Protein AF-0000000077178682 (afdb_homodimer)

Solvent-accessible surface area (backbone atoms only — not comparable to full-atom values): 41029 Å² total; per-residue (Å²): 133,82,56,51,45,58,58,54,96,78,65,74,58,40,58,69,86,60,68,82,90,60,44,39,39,43,66,71,58,52,34,31,37,38,79,68,54,38,70,14,76,50,51,78,55,74,52,92,68,57,42,52,17,41,17,24,34,40,46,76,88,52,52,61,35,45,64,59,29,37,69,21,40,75,50,43,30,14,36,19,37,44,27,70,23,47,30,46,43,50,38,47,25,51,50,50,34,48,45,38,72,61,32,65,57,44,34,30,18,32,26,32,24,40,38,31,41,69,60,20,84,77,40,63,66,73,87,72,78,64,72,70,73,65,42,68,43,53,60,82,42,52,60,59,56,48,54,60,45,59,65,65,52,49,68,66,53,53,51,48,56,71,75,44,72,55,54,57,22,52,31,48,43,53,6,51,27,52,40,87,37,65,23,34,34,48,45,56,43,62,49,28,49,29,52,67,40,43,68,33,48,32,60,39,58,73,66,58,81,67,92,66,54,54,30,41,28,41,52,47,24,19,30,32,75,89,53,76,86,50,73,42,56,68,50,41,51,52,32,36,76,70,69,42,31,45,61,42,46,56,74,61,43,44,55,32,43,49,40,73,37,63,66,61,60,72,67,53,88,63,60,84,78,49,50,42,74,68,47,65,56,79,58,84,44,78,56,28,50,76,39,35,33,25,54,64,55,50,73,67,43,61,62,87,32,48,36,50,45,64,39,67,21,50,29,48,43,48,35,48,68,67,58,40,45,43,31,31,40,30,51,55,35,29,36,30,78,39,73,73,67,75,64,87,74,55,68,67,54,53,52,30,29,53,57,29,48,58,53,44,57,41,47,52,52,29,53,46,50,57,35,56,72,30,65,74,51,52,52,50,54,55,50,58,59,50,70,77,102,132,81,55,51,46,58,57,54,97,78,65,74,58,40,58,68,86,61,69,83,90,59,46,40,40,45,66,69,55,52,33,32,37,39,77,69,55,39,71,13,76,50,54,76,55,74,51,92,69,57,44,52,16,40,16,24,35,40,45,75,88,53,52,60,34,45,62,59,28,37,70,20,39,77,50,43,30,15,36,18,36,44,28,70,24,47,32,45,42,51,37,47,24,51,49,51,34,49,44,37,73,61,34,64,57,43,33,30,19,33,25,32,26,41,38,32,40,70,60,20,84,78,39,62,66,72,86,74,77,65,70,70,74,63,44,70,42,55,59,81,40,52,58,61,55,48,56,60,45,58,65,64,51,50,69,68,54,53,50,48,55,74,75,44,72,54,55,58,22,52,31,49,43,54,6,52,28,54,40,86,37,64,24,34,34,49,46,55,42,62,50,28,50,29,52,68,38,44,68,33,49,32,59,38,57,75,66,58,80,65,93,66,55,53,32,41,28,40,53,46,26,18,30,31,76,88,53,74,85,50,73,43,54,68,49,40,52,52,32,37,76,70,69,42,30,46,61,42,46,58,73,61,42,43,54,32,43,50,42,73,39,64,68,61,59,71,66,53,86,63,62,82,80,50,51,43,75,69,46,67,55,81,58,84,44,77,55,27,50,75,40,35,32,26,53,64,56,51,73,69,43,58,61,86,31,50,37,47,45,64,38,66,20,50,29,47,44,49,36,48,69,67,56,41,44,42,32,32,40,31,51,55,35,30,35,28,79,39,71,73,65,75,65,87,74,55,67,67,53,52,53,30,30,52,56,28,48,58,52,45,58,41,47,52,53,28,52,48,50,56,35,56,74,30,65,74,52,53,53,51,53,55,50,58,57,52,70,77,100

Nearest PDB structures (foldseek):
  7zvj-assembly1_B  TM=8.738E-01  e=2.075E-21  Homo sapiens
  7zvj-assembly1_A  TM=7.790E-01  e=1.345E-21  Homo sapiens
  7ui7-assembly1_B  TM=8.012E-01  e=8.109E-21  Homo sapiens
  1h7l-assembly1_A  TM=4.763E-01  e=9.354E-05  Bacillus subtilis
  5u4n-assembly1_A-2  TM=5.148E-01  e=1.567E+00  Neisseria gonorrhoeae

Organism: Drosophila simulans (NCBI:txid7240)

Secondary structure (DSSP, 8-state):
---EE---TTPPPTTTT--TTS-EE-TTSSEEEEEEEE--TTSSS--TT--EEEEEEE-GGGGGGHHHHHHH--S-EEEEEE-SSHHHHHHHHHHHHHHHHH-HHHHHHEEEEEEEETTGGGSPP-S---GGGGS-EETT-HHHHHHHHHTT--HHHHHHHHHS---HHHHHHHHHHH--SSEEEE--TTEEEPTTHHHHHHHHHHH---SS-EEEE--EEEE-TTSPPPSSHHHHHHHHHTTSEEETTTTT-GGGTGGG-HHHHHH----TTS-EEEEE--S--TT----EEEETTSPPPPTT--SSSSSHHHHHHHHHHTT-EEEEEES--EEEES-----PPPHHHHHHHHHHHHHHHHHHHHHHHHHHTSHHHHHHHHHHHHHT-/---EE---TTPPPTTTT--TTS-EE-TTSSEEEEEEEE--TTSSS--TT--EEEEEEE-GGGGGGHHHHHHH--S-EEEEEE-SSHHHHHHHHHHHHHHHHH-HHHHHHEEEEEEEETTGGGSPP-S---GGGGS-EETT-HHHHHHHHHTT--HHHHHHHHHS---HHHHHHHHHHH--SSEEEE--TT-EEPTTHHHHHHHHHHH---SS-EEEE--EEEE-TTSPPPSSHHHHHHHHHTTSEEETTTTT-GGGTGGG-HHHHHH----TTS-EEEEE--S--TT----EEEETTSPPPPTT--SSSSSHHHHHHHHHHTT-EEEEEES--EEEES-----PPPHHHHHHHHHHHHHHHHHHHHHHHHHHTSHHHHHHHHHHHHTT-

Sequence (778 aa):
MDGFVVPNNSASLAFDNIDLSYGRWDNQQLYKIKDFALLGEQYVDSSEGSLVCLATQTSVERLNSLPQVAANWQGKMSVALFAAGPEEFVVLQYFVTYMRLCFANIRENATFHLLTPRDFDKLPRVAALPLNMRGKFDCQYPDRTLKALLKFRSLKTLQWRQRNTYPQNHMRNLARKGCQTKYVFLTDIDIVPSTNSVPQLNHFLRTANCTKSCAYVIPTFEIDIRATFPRSKNALVRLIRKGLARPFHEKVFIYNQYATNFSKWLSSNTNDTEVSVSHIVTNFEFLYEPFYISVDNAPAHDERFLGYGFTRNSQVYEMHIAGYQFYVLSPVFTGHWGLQRKQARPAWREQQNNANRRKFDVFKSEIFVRYKNDPRLLLKAKKNQILVKMDGFVVPNNSASLAFDNIDLSYGRWDNQQLYKIKDFALLGEQYVDSSEGSLVCLATQTSVERLNSLPQVAANWQGKMSVALFAAGPEEFVVLQYFVTYMRLCFANIRENATFHLLTPRDFDKLPRVAALPLNMRGKFDCQYPDRTLKALLKFRSLKTLQWRQRNTYPQNHMRNLARKGCQTKYVFLTDIDIVPSTNSVPQLNHFLRTANCTKSCAYVIPTFEIDIRATFPRSKNALVRLIRKGLARPFHEKVFIYNQYATNFSKWLSSNTNDTEVSVSHIVTNFEFLYEPFYISVDNAPAHDERFLGYGFTRNSQVYEMHIAGYQFYVLSPVFTGHWGLQRKQARPAWREQQNNANRRKFDVFKSEIFVRYKNDPRLLLKAKKNQILVK

Foldseek 3Di:
DALWQQPPPPDDFQLNVPDPPDADADPVNFKGKFAQSDDAQAAPVCPVQFQEEEFEEDELQLLLLQLQQLVQDQAAYQYEYEDAAQLSVVLVRLLLSLCLRNHVSCNHHYTYMYMYTPCHHVADHQPDDPPCSSGIDRSPCSPVNSVVSVVSHDPRRVVVPVVDFAQRQVRQLSRLVNHPHQKYFYDYSQKHKAHPCRNQVSVCVVPDDDPDFEWEFAWEKEFEQPDDDDNFLVSQLVCVVVVGMGGPCVAANCLQAVLLPVVQLNPDPDDGPHKDFSDWRDDRGQNHQTGTMGRPVQDGFDSVQTHDAPGRSLSVNLCVLQPYIYTYMPDMHIYGYHDDHHDDDDPVNVVSHVVVVVVSVVSVVVSCVVRVVPVVVVVVVVVVVVVVD/DALWQQPPPPDDFQLNVPDPPDADADPVRFKGKFAQSDDAQAAPVCPVQFQEEEFEEDELQLLLLQQQQLVQDQAAYQYEYEDAAQLSVVLVRLLLSLCLRNHVSCNHHYTYMYMYTPCHHVADHQDDDPPCSSGIDRSPCSNVVSVVSVVSHDPRRVVVPVVDFAQRQVRQLSRLVSHPHQKYFYDYSQKHKAHPCRNQVSVCVVPDDDPDFEWEFAWEKEFEQPDDDANFLVSQLVCVVVVGMGGPCVAANCLQAVLLPVVQLNPDPDDGPHKDFSDWRDDRGQNHQTGTMGRPVQDGFDSVQTHDAPGRSLSVNLCVLQPYIYTYMPDMHIYGYHDDHHDDDDPVNVVSHVVVVVVSVVSVVVSCVVRVVVVVVVVVVVVVVVVVD

Radius of gyration: 28.13 Å; Cα contacts (8 Å, |Δi|>4): 1478; chains: 2; bounding box: 54×87×86 Å

Structure (mmCIF, N/CA/C/O backbone):
data_AF-0000000077178682-model_v1
#
loop_
_entity.id
_entity.type
_entity.pdbx_description
1 polymer 'Beta-1,4-glucuronyltransferase 1'
#
loop_
_atom_site.group_PDB
_atom_site.id
_atom_site.type_symbol
_atom_site.label_atom_id
_atom_site.label_alt_id
_atom_site.label_comp_id
_atom_site.label_asym_id
_atom_site.label_entity_id
_atom_site.label_seq_id
_atom_site.pdbx_PDB_ins_code
_atom_site.Cartn_x
_atom_site.Cartn_y
_atom_site.Cartn_z
_atom_site.occupancy
_atom_site.B_iso_or_equiv
_atom_site.auth_seq_id
_atom_site.auth_comp_id
_atom_site.auth_asym_id
_atom_site.auth_atom_id
_atom_site.pdbx_PDB_model_num
ATOM 1 N N . MET A 1 1 ? 5.148 20.562 41.219 1 30.16 1 MET A N 1
ATOM 2 C CA . MET A 1 1 ? 5.469 19.141 41.062 1 30.16 1 MET A CA 1
ATOM 3 C C . MET A 1 1 ? 6.297 18.906 39.812 1 30.16 1 MET A C 1
ATOM 5 O O . MET A 1 1 ? 5.988 19.453 38.75 1 30.16 1 MET A O 1
ATOM 9 N N . ASP A 1 2 ? 7.613 18.453 39.812 1 37.69 2 ASP A N 1
ATOM 10 C CA . ASP A 1 2 ? 8.812 18.531 39 1 37.69 2 ASP A CA 1
ATOM 11 C C . ASP A 1 2 ? 8.617 17.75 37.688 1 37.69 2 ASP A C 1
ATOM 13 O O . ASP A 1 2 ? 8.07 16.641 37.688 1 37.69 2 ASP A O 1
ATOM 17 N N . GLY A 1 3 ? 8.367 18.375 36.5 1 45.84 3 GLY A N 1
ATOM 18 C CA . GLY A 1 3 ? 8.172 18.141 35.094 1 45.84 3 GLY A CA 1
ATOM 19 C C . GLY A 1 3 ? 9.062 17.047 34.531 1 45.84 3 GLY A C 1
ATOM 20 O O . GLY A 1 3 ? 9.258 16.953 33.312 1 45.84 3 GLY A O 1
ATOM 21 N N . PHE A 1 4 ? 9.922 16.516 35.406 1 47.34 4 PHE A N 1
ATOM 22 C CA . PHE A 1 4 ? 10.828 15.477 34.938 1 47.34 4 PHE A CA 1
ATOM 23 C C . PHE A 1 4 ? 10.156 14.109 34.969 1 47.34 4 PHE A C 1
ATOM 25 O O . PHE A 1 4 ? 9.43 13.805 35.938 1 47.34 4 PHE A O 1
ATOM 32 N N . VAL A 1 5 ? 9.789 13.469 34 1 50.25 5 VAL A N 1
ATOM 33 C CA . VAL A 1 5 ? 9.289 12.102 34 1 50.25 5 VAL A CA 1
ATOM 34 C C . VAL A 1 5 ? 10.461 11.125 33.875 1 50.25 5 VAL A C 1
ATOM 36 O O . VAL A 1 5 ? 11.398 11.367 33.125 1 50.25 5 VAL A O 1
ATOM 39 N N . VAL A 1 6 ? 10.719 10.445 35 1 48.56 6 VAL A N 1
ATOM 40 C CA . VAL A 1 6 ? 11.703 9.367 34.938 1 48.56 6 VAL A CA 1
ATOM 41 C C . VAL A 1 6 ? 11.148 8.219 34.094 1 48.56 6 VAL A C 1
ATOM 43 O O . VAL A 1 6 ? 10.008 7.793 34.281 1 48.56 6 VAL A O 1
ATOM 46 N N . PRO A 1 7 ? 11.641 8.047 32.875 1 49.75 7 PRO A N 1
ATOM 47 C CA . PRO A 1 7 ? 11.188 6.766 32.312 1 49.75 7 PRO A CA 1
ATOM 48 C C . PRO A 1 7 ? 11.141 5.652 33.344 1 49.75 7 PRO A C 1
ATOM 50 O O . PRO A 1 7 ? 12.102 5.465 34.094 1 49.75 7 PRO A O 1
ATOM 53 N N . ASN A 1 8 ? 10.211 5.531 34.062 1 45.81 8 ASN A N 1
ATOM 54 C CA . ASN A 1 8 ? 10.273 4.391 34.969 1 45.81 8 ASN A CA 1
ATOM 55 C C . ASN A 1 8 ? 10.969 3.195 34.312 1 45.81 8 ASN A C 1
ATOM 57 O O . ASN A 1 8 ? 10.875 2.998 33.125 1 45.81 8 ASN A O 1
ATOM 61 N N . ASN A 1 9 ? 12.086 2.717 34.875 1 47 9 ASN A N 1
ATOM 62 C CA . ASN A 1 9 ? 12.82 1.503 34.5 1 47 9 ASN A CA 1
ATOM 63 C C . ASN A 1 9 ? 11.945 0.528 33.719 1 47 9 ASN A C 1
ATOM 65 O O . ASN A 1 9 ? 12.453 -0.44 33.156 1 47 9 ASN A O 1
ATOM 69 N N . SER A 1 10 ? 10.609 0.653 33.75 1 50.94 10 SER A N 1
ATOM 70 C CA . SER A 1 10 ? 9.758 -0.412 33.219 1 50.94 10 SER A CA 1
ATOM 71 C C . SER A 1 10 ? 9.18 -0.042 31.875 1 50.94 10 SER A C 1
ATOM 73 O O . SER A 1 10 ? 8.461 -0.837 31.266 1 50.94 10 SER A O 1
ATOM 75 N N . ALA A 1 11 ? 9.445 1.258 31.312 1 64.12 11 ALA A N 1
ATOM 76 C CA . ALA A 1 11 ? 8.727 1.503 30.062 1 64.12 11 ALA A CA 1
ATOM 77 C C . ALA A 1 11 ? 9.508 0.969 28.875 1 64.12 11 ALA A C 1
ATOM 79 O O . ALA A 1 11 ? 10.711 1.206 28.75 1 64.12 11 ALA A O 1
ATOM 80 N N . SER A 1 12 ? 8.852 0.201 28.125 1 80.75 12 SER A N 1
ATOM 81 C CA . SER A 1 12 ? 9.414 -0.382 26.922 1 80.75 12 SER A CA 1
ATOM 82 C C . SER A 1 12 ? 9.711 0.689 25.875 1 80.75 12 SER A C 1
ATOM 84 O O . SER A 1 12 ? 8.961 1.663 25.75 1 80.75 12 SER A O 1
ATOM 86 N N . LEU A 1 13 ? 10.93 0.742 25.328 1 89.75 13 LEU A N 1
ATOM 87 C CA . LEU A 1 13 ? 11.336 1.625 24.234 1 89.75 13 LEU A CA 1
ATOM 88 C C . LEU A 1 13 ? 10.367 1.521 23.062 1 89.75 13 LEU A C 1
ATOM 90 O O . LEU A 1 13 ? 9.945 0.423 22.703 1 89.75 13 LEU A O 1
ATOM 94 N N . ALA A 1 14 ? 10 2.695 22.578 1 94.88 14 ALA A N 1
ATOM 95 C CA . ALA A 1 14 ? 9.148 2.689 21.391 1 94.88 14 ALA A CA 1
ATOM 96 C C . ALA A 1 14 ? 9.781 1.878 20.266 1 94.88 14 ALA A C 1
ATOM 98 O O . ALA A 1 14 ? 10.992 1.946 20.047 1 94.88 14 ALA A O 1
ATOM 99 N N . PHE A 1 15 ? 8.992 1.09 19.594 1 96.5 15 PHE A N 1
ATOM 100 C CA . PHE A 1 15 ? 9.359 0.281 18.438 1 96.5 15 PHE A CA 1
ATOM 101 C C . PHE A 1 15 ? 10.344 -0.812 18.828 1 96.5 15 PHE A C 1
ATOM 103 O O . PHE A 1 15 ? 11.141 -1.265 18 1 96.5 15 PHE A O 1
ATOM 110 N N . ASP A 1 16 ? 10.414 -1.16 20.047 1 91.88 16 ASP A N 1
ATOM 111 C CA . ASP A 1 16 ? 11.391 -2.133 20.516 1 91.88 16 ASP A CA 1
ATOM 112 C C . ASP A 1 16 ? 11.188 -3.49 19.844 1 91.88 16 ASP A C 1
ATOM 114 O O . ASP A 1 16 ? 12.141 -4.246 19.656 1 91.88 16 ASP A O 1
ATOM 118 N N . ASN A 1 17 ? 9.992 -3.781 19.422 1 90.19 17 ASN A N 1
ATOM 119 C CA . ASN A 1 17 ? 9.695 -5.098 18.875 1 90.19 17 ASN A CA 1
ATOM 120 C C . ASN A 1 17 ? 9.594 -5.059 17.359 1 90.19 17 ASN A C 1
ATOM 122 O O . ASN A 1 17 ? 9.164 -6.027 16.734 1 90.19 17 ASN A O 1
ATOM 126 N N . ILE A 1 18 ? 10.031 -3.99 16.812 1 94.69 18 ILE A N 1
ATOM 127 C CA . ILE A 1 18 ? 9.891 -3.875 15.359 1 94.69 18 ILE A CA 1
ATOM 128 C C . ILE A 1 18 ? 11.148 -4.395 14.672 1 94.69 18 ILE A C 1
ATOM 130 O O . ILE A 1 18 ? 12.266 -4.059 15.078 1 94.69 18 ILE A O 1
ATOM 134 N N . ASP A 1 19 ? 11.031 -5.289 13.711 1 94.31 19 ASP A N 1
ATOM 135 C CA . ASP A 1 19 ? 12.117 -5.785 12.875 1 94.31 19 ASP A CA 1
ATOM 136 C C . ASP A 1 19 ? 12.148 -5.055 11.531 1 94.31 19 ASP A C 1
ATOM 138 O O . ASP A 1 19 ? 11.258 -5.23 10.703 1 94.31 19 ASP A O 1
ATOM 142 N N . LEU A 1 20 ? 13.164 -4.262 11.312 1 95.25 20 LEU A N 1
ATOM 143 C CA . LEU A 1 20 ? 13.227 -3.432 10.109 1 95.25 20 LEU A CA 1
ATOM 144 C C . LEU A 1 20 ? 13.984 -4.145 9 1 95.25 20 LEU A C 1
ATOM 146 O O . LEU A 1 20 ? 14.219 -3.57 7.934 1 95.25 20 LEU A O 1
ATOM 150 N N . SER A 1 21 ? 14.352 -5.434 9.234 1 92.62 21 SER A N 1
ATOM 151 C CA . SER A 1 21 ? 15.07 -6.188 8.211 1 92.62 21 SER A CA 1
ATOM 152 C C . SER A 1 21 ? 14.148 -6.574 7.059 1 92.62 21 SER A C 1
ATOM 154 O O . SER A 1 21 ? 14.617 -6.977 5.992 1 92.62 21 SER A O 1
ATOM 156 N N . TYR A 1 22 ? 12.906 -6.539 7.25 1 94.94 22 TYR A N 1
ATOM 157 C CA . TYR A 1 22 ? 11.922 -6.77 6.199 1 94.94 22 TYR A CA 1
ATOM 158 C C . TYR A 1 22 ? 10.805 -5.734 6.266 1 94.94 22 TYR A C 1
ATOM 160 O O . TYR A 1 22 ? 10.672 -5.016 7.258 1 94.94 22 TYR A O 1
ATOM 168 N N . GLY A 1 23 ? 10.055 -5.602 5.207 1 96.75 23 GLY A N 1
ATOM 169 C CA . GLY A 1 23 ? 8.922 -4.695 5.133 1 96.75 23 GLY A CA 1
ATOM 170 C C . GLY A 1 23 ? 8.273 -4.66 3.76 1 96.75 23 GLY A C 1
ATOM 171 O O . GLY A 1 23 ? 8.82 -5.195 2.795 1 96.75 23 GLY A O 1
ATOM 172 N N . ARG A 1 24 ? 7.152 -4.082 3.682 1 98.31 24 ARG A N 1
ATOM 173 C CA . ARG A 1 24 ? 6.457 -3.938 2.406 1 98.31 24 ARG A CA 1
ATOM 174 C C . ARG A 1 24 ? 7.164 -2.924 1.512 1 98.31 24 ARG A C 1
ATOM 176 O O . ARG A 1 24 ? 7.391 -1.781 1.916 1 98.31 24 ARG A O 1
ATOM 183 N N . TRP A 1 25 ? 7.473 -3.303 0.323 1 98.06 25 TRP A N 1
ATOM 184 C CA . TRP A 1 25 ? 8.102 -2.404 -0.64 1 98.06 25 TRP A CA 1
ATOM 185 C C . TRP A 1 25 ? 7.07 -1.471 -1.267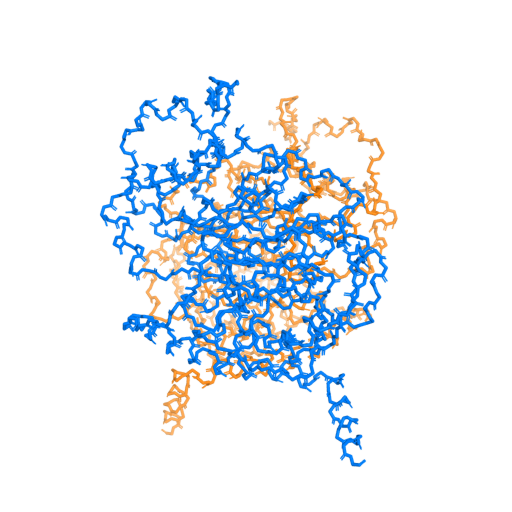 1 98.06 25 TRP A C 1
ATOM 187 O O . TRP A 1 25 ? 5.934 -1.873 -1.521 1 98.06 25 TRP A O 1
ATOM 197 N N . ASP A 1 26 ? 7.465 -0.218 -1.479 1 97.88 26 ASP A N 1
ATOM 198 C CA . ASP A 1 26 ? 6.672 0.603 -2.389 1 97.88 26 ASP A CA 1
ATOM 199 C C . ASP A 1 26 ? 6.797 0.106 -3.826 1 97.88 26 ASP A C 1
ATOM 201 O O . ASP A 1 26 ? 7.543 -0.836 -4.102 1 97.88 26 ASP A O 1
ATOM 205 N N . ASN A 1 27 ? 6.109 0.707 -4.742 1 96.38 27 ASN A N 1
ATOM 206 C CA . ASN A 1 27 ? 6.008 0.205 -6.109 1 96.38 27 ASN A CA 1
ATOM 207 C C . ASN A 1 27 ? 7.336 0.341 -6.855 1 96.38 27 ASN A C 1
ATOM 209 O O . ASN A 1 27 ? 7.578 -0.371 -7.832 1 96.38 27 ASN A O 1
ATOM 213 N N . GLN A 1 28 ? 8.195 1.206 -6.352 1 95.44 28 GLN A N 1
ATOM 214 C CA . GLN A 1 28 ? 9.469 1.435 -7.039 1 95.44 28 GLN A CA 1
ATOM 215 C C . GLN A 1 28 ? 10.625 0.788 -6.289 1 95.44 28 GLN A C 1
ATOM 217 O O . GLN A 1 28 ? 11.781 0.915 -6.695 1 95.44 28 GLN A O 1
ATOM 222 N N . GLN A 1 29 ? 10.336 0.15 -5.188 1 95.44 29 GLN A N 1
ATOM 223 C CA . GLN A 1 29 ? 11.32 -0.501 -4.332 1 95.44 29 GLN A CA 1
ATOM 224 C C . GLN A 1 29 ? 12.359 0.499 -3.828 1 95.44 29 GLN A C 1
ATOM 226 O O . GLN A 1 29 ? 13.555 0.206 -3.816 1 95.44 29 GLN A O 1
ATOM 231 N N . LEU A 1 30 ? 11.844 1.668 -3.512 1 97.38 30 LEU A N 1
ATOM 232 C CA . LEU A 1 30 ? 12.711 2.709 -2.975 1 97.38 30 LEU A CA 1
ATOM 233 C C . LEU A 1 30 ? 12.641 2.746 -1.452 1 97.38 30 LEU A C 1
ATOM 235 O O . LEU A 1 30 ? 13.594 3.15 -0.79 1 97.38 30 LEU A O 1
ATOM 239 N N . TYR A 1 31 ? 11.492 2.338 -0.968 1 98.25 31 TYR A N 1
ATOM 240 C CA . TYR A 1 31 ? 11.242 2.443 0.465 1 98.25 31 TYR A CA 1
ATOM 241 C C . TYR A 1 31 ? 10.562 1.187 0.997 1 98.25 31 TYR A C 1
ATOM 243 O O . TYR A 1 31 ? 9.828 0.516 0.269 1 98.25 31 TYR A O 1
ATOM 251 N N . LYS A 1 32 ? 10.828 0.873 2.227 1 98.12 32 LYS A N 1
ATOM 252 C CA . LYS A 1 32 ? 10.125 -0.167 2.977 1 98.12 32 LYS A CA 1
ATOM 253 C C . LYS A 1 32 ? 9.219 0.44 4.039 1 98.12 32 LYS A C 1
ATOM 255 O O . LYS A 1 32 ? 9.57 1.437 4.672 1 98.12 32 LYS A O 1
ATOM 260 N N . ILE A 1 33 ? 8.109 -0.193 4.227 1 98.81 33 ILE A N 1
ATOM 261 C CA . ILE A 1 33 ? 7.09 0.402 5.078 1 98.81 33 ILE A CA 1
ATOM 262 C C . ILE A 1 33 ? 6.688 -0.587 6.172 1 98.81 33 ILE A C 1
ATOM 264 O O . ILE A 1 33 ? 6.547 -1.784 5.914 1 98.81 33 ILE A O 1
ATOM 268 N N . LYS A 1 34 ? 6.559 -0.128 7.383 1 98.56 34 LYS A N 1
ATOM 269 C CA . LYS A 1 34 ? 5.93 -0.814 8.508 1 98.56 34 LYS A CA 1
ATOM 270 C C . LYS A 1 34 ? 4.672 -0.083 8.969 1 98.56 34 LYS A C 1
ATOM 272 O O . LYS A 1 34 ? 4.754 0.91 9.688 1 98.56 34 LYS A O 1
ATOM 277 N N . ASP A 1 35 ? 3.564 -0.62 8.523 1 98.38 35 ASP A N 1
ATOM 278 C CA . ASP A 1 35 ? 2.301 -0.073 9.008 1 98.38 35 ASP A CA 1
ATOM 279 C C . ASP A 1 35 ? 2.082 -0.418 10.477 1 98.38 35 ASP A C 1
ATOM 281 O O . ASP A 1 35 ? 2.455 -1.502 10.93 1 98.38 35 ASP A O 1
ATOM 285 N N . PHE A 1 36 ? 1.522 0.562 11.211 1 97.81 36 PHE A N 1
ATOM 286 C CA . PHE A 1 36 ? 1.138 0.343 12.602 1 97.81 36 PHE A CA 1
ATOM 287 C C . PHE A 1 36 ? 2.314 -0.191 13.406 1 97.81 36 PHE A C 1
ATOM 289 O O . PHE A 1 36 ? 2.182 -1.187 14.125 1 97.81 36 PHE A O 1
ATOM 296 N N . ALA A 1 37 ? 3.404 0.457 13.227 1 98.25 37 ALA A N 1
ATOM 297 C CA . ALA A 1 37 ? 4.621 0.043 13.922 1 98.25 37 ALA A CA 1
ATOM 298 C C . ALA A 1 37 ? 4.465 0.175 15.438 1 98.25 37 ALA A C 1
ATOM 300 O O . ALA A 1 37 ? 5.066 -0.585 16.203 1 98.25 37 ALA A O 1
ATOM 301 N N . LEU A 1 38 ? 3.713 1.161 15.867 1 97.88 38 LEU A N 1
ATOM 302 C CA . LEU A 1 38 ? 3.4 1.384 17.281 1 97.88 38 LEU A CA 1
ATOM 303 C C . LEU A 1 38 ? 1.987 1.93 17.438 1 97.88 38 LEU A C 1
ATOM 305 O O . LEU A 1 38 ? 1.702 3.059 17.031 1 97.88 38 LEU A O 1
ATOM 309 N N . LEU A 1 39 ? 1.132 1.198 18.078 1 96.31 39 LEU A N 1
ATOM 310 C CA . LEU A 1 39 ? -0.276 1.549 18.219 1 96.31 39 LEU A CA 1
ATOM 311 C C . LEU A 1 39 ? -0.489 2.426 19.453 1 96.31 39 LEU A C 1
ATOM 313 O O . LEU A 1 39 ? 0.119 2.191 20.5 1 96.31 39 LEU A O 1
ATOM 317 N N . GLY A 1 40 ? -1.354 3.439 19.25 1 96.69 40 GLY A N 1
ATOM 318 C CA . GLY A 1 40 ? -1.858 4.094 20.438 1 96.69 40 GLY A CA 1
ATOM 319 C C . GLY A 1 40 ? -2.648 3.166 21.344 1 96.69 40 GLY A C 1
ATOM 320 O O . GLY A 1 40 ? -3.365 2.287 20.859 1 96.69 40 GLY A O 1
ATOM 321 N N . GLU A 1 41 ? -2.584 3.389 22.578 1 94.69 41 GLU A N 1
ATOM 322 C CA . GLU A 1 41 ? -3.188 2.494 23.562 1 94.69 41 GLU A CA 1
ATOM 323 C C . GLU A 1 41 ? -4.703 2.426 23.391 1 94.69 41 GLU A C 1
ATOM 325 O O . GLU A 1 41 ? -5.32 1.401 23.688 1 94.69 41 GLU A O 1
ATOM 330 N N . GLN A 1 42 ? -5.285 3.451 22.859 1 90.44 42 GLN A N 1
ATOM 331 C CA . GLN A 1 42 ? -6.734 3.518 22.703 1 90.44 42 GLN A CA 1
ATOM 332 C C . GLN A 1 42 ? -7.125 3.668 21.234 1 90.44 42 GLN A C 1
ATOM 334 O O . GLN A 1 42 ? -8.203 4.176 20.922 1 90.44 42 GLN A O 1
ATOM 339 N N . TYR A 1 43 ? -6.223 3.26 20.453 1 84.94 43 TYR A N 1
ATOM 340 C CA . TYR A 1 43 ? -6.414 3.539 19.031 1 84.94 43 TYR A CA 1
ATOM 341 C C . TYR A 1 43 ? -7.52 2.668 18.453 1 84.94 43 TYR A C 1
ATOM 343 O O . TYR A 1 43 ? -8.289 3.117 17.594 1 84.94 43 TYR A O 1
ATOM 351 N N . VAL A 1 44 ? -7.633 1.395 18.922 1 77.88 44 VAL A N 1
ATOM 352 C CA . VAL A 1 44 ? -8.586 0.445 18.344 1 77.88 44 VAL A CA 1
ATOM 353 C C . VAL A 1 44 ? -9.93 0.581 19.047 1 77.88 44 VAL A C 1
ATOM 355 O O . VAL A 1 44 ? -10.938 0.046 18.578 1 77.88 44 VAL A O 1
ATOM 358 N N . ASP A 1 45 ? -9.867 1.25 20.094 1 73.25 45 ASP A N 1
ATOM 359 C CA . ASP A 1 45 ? -11.117 1.394 20.828 1 73.25 45 ASP A CA 1
ATOM 360 C C . ASP A 1 45 ? -12.164 2.143 20 1 73.25 45 ASP A C 1
ATOM 362 O O . ASP A 1 45 ? -11.828 3.098 19.297 1 73.25 45 ASP A O 1
ATOM 366 N N . SER A 1 46 ? -13.094 1.287 19.375 1 57.56 46 SER A N 1
ATOM 367 C CA . SER A 1 46 ? -14.195 1.798 18.562 1 57.56 46 SER A CA 1
ATOM 368 C C . SER A 1 46 ? -14.797 3.059 19.172 1 57.56 46 SER A C 1
ATOM 370 O O . SER A 1 46 ? -15.43 3 20.219 1 57.56 46 SER A O 1
ATOM 372 N N . SER A 1 47 ? -14.039 3.984 19.344 1 52.62 47 SER A N 1
ATOM 373 C CA . SER A 1 47 ? -14.891 5.047 19.859 1 52.62 47 SER A CA 1
ATOM 374 C C . SER A 1 47 ? -16.016 5.367 18.891 1 52.62 47 SER A C 1
ATOM 376 O O . SER A 1 47 ? -15.781 5.91 17.812 1 52.62 47 SER A O 1
ATOM 378 N N . GLU A 1 48 ? -17.047 4.469 18.828 1 55.38 48 GLU A N 1
ATOM 379 C CA . GLU A 1 48 ? -18.281 4.801 18.109 1 55.38 48 GLU A CA 1
ATOM 380 C C . GLU A 1 48 ? -18.422 6.312 17.922 1 55.38 48 GLU A C 1
ATOM 382 O O . GLU A 1 48 ? -19.031 6.77 16.969 1 55.38 48 GLU A O 1
ATOM 387 N N . GLY A 1 49 ? -17.547 7.035 18.562 1 66.5 49 GLY A N 1
ATOM 388 C CA . GLY A 1 49 ? -17.859 8.453 18.562 1 66.5 49 GLY A CA 1
ATOM 389 C C . GLY A 1 49 ? -16.922 9.273 17.703 1 66.5 49 GLY A C 1
ATOM 390 O O . GLY A 1 49 ? -17.25 10.391 17.297 1 66.5 49 GLY A O 1
ATOM 391 N N . SER A 1 50 ? -15.688 8.742 17.297 1 85.88 50 SER A N 1
ATOM 392 C CA . SER A 1 50 ? -14.844 9.688 16.562 1 85.88 50 SER A CA 1
ATOM 393 C C . SER A 1 50 ? -14.898 9.422 15.055 1 85.88 50 SER A C 1
ATOM 395 O O . SER A 1 50 ? -14.547 8.328 14.602 1 85.88 50 SER A O 1
ATOM 397 N N . LEU A 1 51 ? -15.359 10.344 14.336 1 94.75 51 LEU A N 1
ATOM 398 C CA . LEU A 1 51 ? -15.562 10.242 12.898 1 94.75 51 LEU A CA 1
ATOM 399 C C . LEU A 1 51 ? -14.336 10.734 12.133 1 94.75 51 LEU A C 1
ATOM 401 O O . LEU A 1 51 ? -14.219 10.508 10.93 1 94.75 51 LEU A O 1
ATOM 405 N N . VAL A 1 52 ? -13.391 11.328 12.875 1 97.06 52 VAL A N 1
ATOM 406 C CA . VAL A 1 52 ? -12.297 11.969 12.148 1 97.06 52 VAL A CA 1
ATOM 407 C C . VAL A 1 52 ? -10.969 11.625 12.805 1 97.06 52 VAL A C 1
ATOM 409 O O . VAL A 1 52 ? -10.867 11.594 14.039 1 97.06 52 VAL A O 1
ATOM 412 N N . CYS A 1 53 ? -10.008 11.242 12.031 1 97.62 53 CYS A N 1
ATOM 413 C CA . CYS A 1 53 ? -8.633 10.945 12.414 1 97.62 53 CYS A CA 1
ATOM 414 C C . CYS A 1 53 ? -7.668 11.93 11.758 1 97.62 53 CYS A C 1
ATOM 416 O O . CYS A 1 53 ? -7.797 12.242 10.578 1 97.62 53 CYS A O 1
ATOM 418 N N . LEU A 1 54 ? -6.773 12.523 12.57 1 98.62 54 LEU A N 1
ATOM 419 C CA . LEU A 1 54 ? -5.742 13.398 12.016 1 98.62 54 LEU A CA 1
ATOM 420 C C . LEU A 1 54 ? -4.574 12.578 11.484 1 98.62 54 LEU A C 1
ATOM 422 O O . LEU A 1 54 ? -3.984 11.773 12.211 1 98.62 54 LEU A O 1
ATOM 426 N N . ALA A 1 55 ? -4.289 12.68 10.219 1 98.88 55 ALA A N 1
ATOM 427 C CA . ALA A 1 55 ? -3.133 12.062 9.57 1 98.88 55 ALA A CA 1
ATOM 428 C C . ALA A 1 55 ? -2.029 13.086 9.32 1 98.88 55 ALA A C 1
ATOM 430 O O . ALA A 1 55 ? -2.289 14.172 8.797 1 98.88 55 ALA A O 1
ATOM 431 N N . THR A 1 56 ? -0.817 12.766 9.719 1 98.88 56 THR A N 1
ATOM 432 C CA . THR A 1 56 ? 0.319 13.648 9.484 1 98.88 56 THR A CA 1
ATOM 433 C C . THR A 1 56 ? 1.603 12.844 9.305 1 98.88 56 THR A C 1
ATOM 435 O O . THR A 1 56 ? 1.587 11.617 9.391 1 98.88 56 THR A O 1
ATOM 438 N N . GLN A 1 57 ? 2.645 13.516 8.898 1 98.75 57 GLN A N 1
ATOM 439 C CA . GLN A 1 57 ? 3.891 12.828 8.586 1 98.75 57 GLN A CA 1
ATOM 440 C C . GLN A 1 57 ? 5.094 13.734 8.82 1 98.75 57 GLN A C 1
ATOM 442 O O . GLN A 1 57 ? 4.977 14.961 8.742 1 98.75 57 GLN A O 1
ATOM 447 N N . THR A 1 58 ? 6.254 13.094 9.156 1 98.56 58 THR A N 1
ATOM 448 C CA . THR A 1 58 ? 7.453 13.898 9.367 1 98.56 58 THR A CA 1
ATOM 449 C C . THR A 1 58 ? 8.695 13.016 9.398 1 98.56 58 THR A C 1
ATOM 451 O O . THR A 1 58 ? 8.602 11.805 9.602 1 98.56 58 THR A O 1
ATOM 454 N N . SER A 1 59 ? 9.766 13.617 9.141 1 97.56 59 SER A N 1
ATOM 455 C CA . SER A 1 59 ? 11.055 13.055 9.508 1 97.56 59 SER A CA 1
ATOM 456 C C . SER A 1 59 ? 11.43 13.414 10.945 1 97.56 59 SER A C 1
ATOM 458 O O . SER A 1 59 ? 10.609 13.969 11.68 1 97.56 59 SER A O 1
ATOM 460 N N . VAL A 1 60 ? 12.641 13.133 11.406 1 97.12 60 VAL A N 1
ATOM 461 C CA . VAL A 1 60 ? 13.023 13.227 12.812 1 97.12 60 VAL A CA 1
ATOM 462 C C . VAL A 1 60 ? 13.125 14.688 13.227 1 97.12 60 VAL A C 1
ATOM 464 O O . VAL A 1 60 ? 12.867 15.031 14.383 1 97.12 60 VAL A O 1
ATOM 467 N N . GLU A 1 61 ? 13.328 15.547 12.289 1 96 61 GLU A N 1
ATOM 468 C CA . GLU A 1 61 ? 13.719 16.922 12.609 1 96 61 GLU A CA 1
ATOM 469 C C . GLU A 1 61 ? 12.531 17.719 13.117 1 96 61 GLU A C 1
ATOM 471 O O . GLU A 1 61 ? 12.695 18.688 13.859 1 96 61 GLU A O 1
ATOM 476 N N . ARG A 1 62 ? 11.336 17.328 12.688 1 95.69 62 ARG A N 1
ATOM 477 C CA . ARG A 1 62 ? 10.203 18.188 13 1 95.69 62 ARG A CA 1
ATOM 478 C C . ARG A 1 62 ? 9.219 17.484 13.922 1 95.69 62 ARG A C 1
ATOM 480 O O . ARG A 1 62 ? 8.109 17.953 14.148 1 95.69 62 ARG A O 1
ATOM 487 N N . LEU A 1 63 ? 9.617 16.438 14.461 1 97.81 63 LEU A N 1
ATOM 488 C CA . LEU A 1 63 ? 8.734 15.609 15.273 1 97.81 63 LEU A CA 1
ATOM 489 C C . LEU A 1 63 ? 8.367 16.328 16.562 1 97.81 63 LEU A C 1
ATOM 491 O O . LEU A 1 63 ? 7.391 15.961 17.234 1 97.81 63 LEU A O 1
ATOM 495 N N . ASN A 1 64 ? 9.078 17.391 16.984 1 96.19 64 ASN A N 1
ATOM 496 C CA . ASN A 1 64 ? 8.805 18.156 18.203 1 96.19 64 ASN A CA 1
ATOM 497 C C . ASN A 1 64 ? 7.5 18.938 18.078 1 96.19 64 ASN A C 1
ATOM 499 O O . ASN A 1 64 ? 6.996 19.469 19.078 1 96.19 64 ASN A O 1
ATOM 503 N N . SER A 1 65 ? 6.887 19 16.891 1 97 65 SER A N 1
ATOM 504 C CA . SER A 1 65 ? 5.621 19.688 16.688 1 97 65 SER A CA 1
ATOM 505 C C . SER A 1 65 ? 4.445 18.859 17.188 1 97 65 SER A C 1
ATOM 507 O O . SER A 1 65 ? 3.381 19.391 17.5 1 97 65 SER A O 1
ATOM 509 N N . LEU A 1 66 ? 4.602 17.578 17.312 1 98.5 66 LEU A N 1
ATOM 510 C CA . LEU A 1 66 ? 3.486 16.672 17.562 1 98.5 66 LEU A CA 1
ATOM 511 C C . LEU A 1 66 ? 2.883 16.922 18.938 1 98.5 66 LEU A C 1
ATOM 513 O O . LEU A 1 66 ? 1.666 16.828 19.109 1 98.5 66 LEU A O 1
ATOM 517 N N . PRO A 1 67 ? 3.682 17.266 20 1 97.62 67 PRO A N 1
ATOM 518 C CA . PRO A 1 67 ? 3.09 17.531 21.312 1 97.62 67 PRO A CA 1
ATOM 519 C C . PRO A 1 67 ? 2.023 18.625 21.266 1 97.62 67 PRO A C 1
ATOM 521 O O . PRO A 1 67 ? 0.937 18.453 21.812 1 97.62 67 PRO A O 1
ATOM 524 N N . GLN A 1 68 ? 2.275 19.672 20.594 1 96.75 68 GLN A N 1
ATOM 525 C CA . GLN A 1 68 ? 1.276 20.734 20.531 1 96.75 68 GLN A CA 1
ATOM 526 C C . GLN A 1 68 ? 0.089 20.312 19.656 1 96.75 68 GLN A C 1
ATOM 528 O O . GLN A 1 68 ? -1.061 20.625 19.984 1 96.75 68 GLN A O 1
ATOM 533 N N . VAL A 1 69 ? 0.372 19.688 18.516 1 98.38 69 VAL A N 1
ATOM 534 C CA . VAL A 1 69 ? -0.706 19.172 17.672 1 98.38 69 VAL A CA 1
ATOM 535 C C . VAL A 1 69 ? -1.627 18.281 18.516 1 98.38 69 VAL A C 1
ATOM 537 O O . VAL A 1 69 ? -2.85 18.438 18.484 1 98.38 69 VAL A O 1
ATOM 540 N N . ALA A 1 70 ? -1.013 17.422 19.281 1 98 70 ALA A N 1
ATOM 541 C CA . ALA A 1 70 ? -1.766 16.469 20.094 1 98 70 ALA A CA 1
ATOM 542 C C . ALA A 1 70 ? -2.52 17.188 21.219 1 98 70 ALA A C 1
ATOM 544 O O . ALA A 1 70 ? -3.594 16.75 21.625 1 98 70 ALA A O 1
ATOM 545 N N . ALA A 1 71 ? -1.935 18.234 21.734 1 96.81 71 ALA A N 1
ATOM 546 C CA . ALA A 1 71 ? -2.609 18.984 22.781 1 96.81 71 ALA A CA 1
ATOM 547 C C . ALA A 1 71 ? -3.9 19.609 22.266 1 96.81 71 ALA A C 1
ATOM 549 O O . ALA A 1 71 ? -4.887 19.719 23 1 96.81 71 ALA A O 1
ATOM 550 N N . ASN A 1 72 ? -3.902 20.031 21.031 1 97.5 72 ASN A N 1
ATOM 551 C CA . ASN A 1 72 ? -5.059 20.703 20.453 1 97.5 72 ASN A CA 1
ATOM 552 C C . ASN A 1 72 ? -6.023 19.703 19.812 1 97.5 72 ASN A C 1
ATOM 554 O O . ASN A 1 72 ? -7.223 19.969 19.719 1 97.5 72 ASN A O 1
ATOM 558 N N . TRP A 1 73 ? -5.523 18.562 19.344 1 97.5 73 TRP A N 1
ATOM 559 C CA . TRP A 1 73 ? -6.309 17.531 18.688 1 97.5 73 TRP A CA 1
ATOM 560 C C . TRP A 1 73 ? -6.539 16.344 19.625 1 97.5 73 TRP A C 1
ATOM 562 O O . TRP A 1 73 ? -5.82 15.352 19.562 1 97.5 73 TRP A O 1
ATOM 572 N N . GLN A 1 74 ? -7.539 16.453 20.391 1 95.56 74 GLN A N 1
ATOM 573 C CA . GLN A 1 74 ? -7.863 15.383 21.328 1 95.56 74 GLN A CA 1
ATOM 574 C C . GLN A 1 74 ? -8.664 14.281 20.625 1 95.56 74 GLN A C 1
ATOM 576 O O . GLN A 1 74 ? -9.844 14.094 20.922 1 95.56 74 GLN A O 1
ATOM 581 N N . GLY A 1 75 ? -8.016 13.555 19.766 1 95.44 75 GLY A N 1
ATOM 582 C CA . GLY A 1 75 ? -8.578 12.477 18.969 1 95.44 75 GLY A CA 1
ATOM 583 C C . GLY A 1 75 ? -7.527 11.578 18.344 1 95.44 75 GLY A C 1
ATOM 584 O O . GLY A 1 75 ? -6.34 11.688 18.672 1 95.44 75 GLY A O 1
ATOM 585 N N . LYS A 1 76 ? -7.941 10.656 17.562 1 97 76 LYS A N 1
ATOM 586 C CA . LYS A 1 76 ? -7.055 9.68 16.938 1 97 76 LYS A CA 1
ATOM 587 C C . LYS A 1 76 ? -6.082 10.352 15.969 1 97 76 LYS A C 1
ATOM 589 O O . LYS A 1 76 ? -6.457 11.266 15.242 1 97 76 LYS A O 1
ATOM 594 N N . MET A 1 77 ? -4.867 9.914 16.031 1 98.31 77 MET A N 1
ATOM 595 C CA . MET A 1 77 ? -3.83 10.422 15.141 1 98.31 77 MET A CA 1
ATOM 596 C C . MET A 1 77 ? -3.082 9.273 14.469 1 98.31 77 MET A C 1
ATOM 598 O O . MET A 1 77 ? -2.797 8.258 15.109 1 98.31 77 MET A O 1
ATOM 602 N N . SER A 1 78 ? -2.879 9.352 13.211 1 98.75 78 SER A N 1
ATOM 603 C CA . SER A 1 78 ? -2.027 8.484 12.406 1 98.75 78 SER A CA 1
ATOM 604 C C . SER A 1 78 ? -0.783 9.219 11.922 1 98.75 78 SER A C 1
ATOM 606 O O . SER A 1 78 ? -0.874 10.117 11.086 1 98.75 78 SER A O 1
ATOM 608 N N . VAL A 1 79 ? 0.397 8.82 12.422 1 98.94 79 VAL A N 1
ATOM 609 C CA . VAL A 1 79 ? 1.621 9.586 12.195 1 98.94 79 VAL A CA 1
ATOM 610 C C . VAL A 1 79 ? 2.641 8.727 11.453 1 98.94 79 VAL A C 1
ATOM 612 O O . VAL A 1 79 ? 3.121 7.723 11.984 1 98.94 79 VAL A O 1
ATOM 615 N N . ALA A 1 80 ? 2.969 9.102 10.242 1 98.94 80 ALA A N 1
ATOM 616 C CA . ALA A 1 80 ? 4.016 8.43 9.469 1 98.94 80 ALA A CA 1
ATOM 617 C C . ALA A 1 80 ? 5.387 9.039 9.766 1 98.94 80 ALA A C 1
ATOM 619 O O . ALA A 1 80 ? 5.559 10.258 9.688 1 98.94 80 ALA A O 1
ATOM 620 N N . LEU A 1 81 ? 6.363 8.219 10.117 1 98.94 81 LEU A N 1
ATOM 621 C CA . LEU A 1 81 ? 7.707 8.664 10.469 1 98.94 81 LEU A CA 1
ATOM 622 C C . LEU A 1 81 ? 8.734 8.125 9.484 1 98.94 81 LEU A C 1
ATOM 624 O O . LEU A 1 81 ? 8.734 6.934 9.164 1 98.94 81 LEU A O 1
ATOM 628 N N . PHE A 1 82 ? 9.555 9 9.023 1 98.75 82 PHE A N 1
ATOM 629 C CA . PHE A 1 82 ? 10.648 8.633 8.125 1 98.75 82 PHE A CA 1
ATOM 630 C C . PHE A 1 82 ? 11.969 8.555 8.883 1 98.75 82 PHE A C 1
ATOM 632 O O . PHE A 1 82 ? 12.32 9.477 9.625 1 98.75 82 PHE A O 1
ATOM 639 N N . ALA A 1 83 ? 12.703 7.496 8.758 1 98.31 83 ALA A N 1
ATOM 640 C CA . ALA A 1 83 ? 14.07 7.359 9.25 1 98.31 83 ALA A CA 1
ATOM 641 C C . ALA A 1 83 ? 15.023 6.984 8.125 1 98.31 83 ALA A C 1
ATOM 643 O O . ALA A 1 83 ? 14.898 5.91 7.527 1 98.31 83 ALA A O 1
ATOM 644 N N . ALA A 1 84 ? 16 7.805 7.883 1 97.75 84 ALA A N 1
ATOM 645 C CA . ALA A 1 84 ? 16.938 7.582 6.789 1 97.75 84 ALA A CA 1
ATOM 646 C C . ALA A 1 84 ? 17.844 6.383 7.07 1 97.75 84 ALA A C 1
ATOM 648 O O . ALA A 1 84 ? 18.25 5.672 6.148 1 97.75 84 ALA A O 1
ATOM 649 N N . GLY A 1 85 ? 18.156 6.203 8.328 1 97.69 85 GLY A N 1
ATOM 650 C CA . GLY A 1 85 ? 19.078 5.152 8.742 1 97.69 85 GLY A CA 1
ATOM 651 C C . GLY A 1 85 ? 18.906 4.762 10.203 1 97.69 85 GLY A C 1
ATOM 652 O O . GLY A 1 85 ? 18.047 5.293 10.898 1 97.69 85 GLY A O 1
ATOM 653 N N . PRO A 1 86 ? 19.812 3.869 10.664 1 96.25 86 PRO A N 1
ATOM 654 C CA . PRO A 1 86 ? 19.719 3.357 12.031 1 96.25 86 PRO A CA 1
ATOM 655 C C . PRO A 1 86 ? 19.859 4.457 13.086 1 96.25 86 PRO A C 1
ATOM 657 O O . PRO A 1 86 ? 19.188 4.414 14.125 1 96.25 86 PRO A O 1
ATOM 660 N N . GLU A 1 87 ? 20.703 5.449 12.828 1 96.12 87 GLU A N 1
ATOM 661 C CA . GLU A 1 87 ? 20.859 6.543 13.781 1 96.12 87 GLU A CA 1
ATOM 662 C C . GLU A 1 87 ? 19.562 7.309 13.961 1 96.12 87 GLU A C 1
ATOM 664 O O . GLU A 1 87 ? 19.172 7.633 15.094 1 96.12 87 GLU A O 1
ATOM 669 N N . GLU A 1 88 ? 18.906 7.598 12.883 1 97.25 88 GLU A N 1
ATOM 670 C CA . GLU A 1 88 ? 17.641 8.312 12.961 1 97.25 88 GLU A CA 1
ATOM 671 C C . GLU A 1 88 ? 16.562 7.449 13.594 1 97.25 88 GLU A C 1
ATOM 673 O O . GLU A 1 88 ? 15.68 7.957 14.297 1 97.25 88 GLU A O 1
ATOM 678 N N . PHE A 1 89 ? 16.656 6.145 13.344 1 97.06 89 PHE A N 1
ATOM 679 C CA . PHE A 1 89 ? 15.695 5.246 13.984 1 97.06 89 PHE A CA 1
ATOM 680 C C . PHE A 1 89 ? 15.844 5.289 15.5 1 97.06 89 PHE A C 1
ATOM 682 O O . PHE A 1 89 ? 14.852 5.277 16.234 1 97.06 89 PHE A O 1
ATOM 689 N N . VAL A 1 90 ? 17.016 5.363 15.969 1 94.12 90 VAL A N 1
ATOM 690 C CA . VAL A 1 90 ? 17.266 5.477 17.406 1 94.12 90 VAL A CA 1
ATOM 691 C C . VAL A 1 90 ? 16.688 6.789 17.922 1 94.12 90 VAL A C 1
ATOM 693 O O . VAL A 1 90 ? 16.062 6.82 19 1 94.12 90 VAL A O 1
ATOM 696 N N . VAL A 1 91 ? 16.859 7.863 17.172 1 94.88 91 VAL A N 1
ATOM 697 C CA . VAL A 1 91 ? 16.266 9.141 17.547 1 94.88 91 VAL A CA 1
ATOM 698 C C . VAL A 1 91 ? 14.758 8.992 17.688 1 94.88 91 VAL A C 1
ATOM 700 O O . VAL A 1 91 ? 14.172 9.461 18.656 1 94.88 91 VAL A O 1
ATOM 703 N N . LEU A 1 92 ? 14.164 8.336 16.719 1 96.81 92 LEU A N 1
ATOM 704 C CA . LEU A 1 92 ? 12.727 8.117 16.766 1 96.81 92 LEU A CA 1
ATOM 705 C C . LEU A 1 92 ? 12.336 7.297 18 1 96.81 92 LEU A C 1
ATOM 707 O O . LEU A 1 92 ? 11.359 7.621 18.672 1 96.81 92 LEU A O 1
ATOM 711 N N . GLN A 1 93 ? 13.07 6.238 18.266 1 94.75 93 GLN A N 1
ATOM 712 C CA . GLN A 1 93 ? 12.766 5.367 19.391 1 94.75 93 GLN A CA 1
ATOM 713 C C . GLN A 1 93 ? 12.734 6.156 20.703 1 94.75 93 GLN A C 1
ATOM 715 O O . GLN A 1 93 ? 11.773 6.062 21.469 1 94.75 93 GLN A O 1
ATOM 720 N N . TYR A 1 94 ? 13.688 6.961 20.891 1 92.62 94 TYR A N 1
ATOM 721 C CA . TYR A 1 94 ? 13.797 7.676 22.156 1 92.62 94 TYR A CA 1
ATOM 722 C C . TYR A 1 94 ? 12.805 8.828 22.219 1 92.62 94 TYR A C 1
ATOM 724 O O . TYR A 1 94 ? 12.164 9.047 23.25 1 92.62 94 TYR A O 1
ATOM 732 N N . PHE A 1 95 ? 12.688 9.539 21.172 1 95.31 95 PHE A N 1
ATOM 733 C CA . PHE A 1 95 ? 11.812 10.703 21.234 1 95.31 95 PHE A CA 1
ATOM 734 C C . PHE A 1 95 ? 10.352 10.273 21.312 1 95.31 95 PHE A C 1
ATOM 736 O O . PHE A 1 95 ? 9.555 10.906 22.016 1 95.31 95 PHE A O 1
ATOM 743 N N . VAL A 1 96 ? 9.984 9.25 20.578 1 96.81 96 VAL A N 1
ATOM 744 C CA . VAL A 1 96 ? 8.609 8.758 20.672 1 96.81 96 VAL A CA 1
ATOM 745 C C . VAL A 1 96 ? 8.359 8.219 22.078 1 96.81 96 VAL A C 1
ATOM 747 O O . VAL A 1 96 ? 7.273 8.422 22.641 1 96.81 96 VAL A O 1
ATOM 750 N N . THR A 1 97 ? 9.328 7.512 22.656 1 94 97 THR A N 1
ATOM 751 C CA . THR A 1 97 ? 9.203 7.07 24.031 1 94 97 THR A CA 1
ATOM 752 C C . THR A 1 97 ? 8.984 8.266 24.969 1 94 97 THR A C 1
ATOM 754 O O . THR A 1 97 ? 8.078 8.25 25.797 1 94 97 THR A O 1
ATOM 757 N N . TYR A 1 98 ? 9.805 9.273 24.781 1 92.94 98 TYR A N 1
ATOM 758 C CA . TYR A 1 98 ? 9.68 10.508 25.547 1 92.94 98 TYR A CA 1
ATOM 759 C C . TYR A 1 98 ? 8.266 11.078 25.438 1 92.94 98 TYR A C 1
ATOM 761 O O . TYR A 1 98 ? 7.641 11.398 26.438 1 92.94 98 TYR A O 1
ATOM 769 N N . MET A 1 99 ? 7.758 11.211 24.219 1 96.62 99 MET A N 1
ATOM 770 C CA . MET A 1 99 ? 6.449 11.812 24 1 96.62 99 MET A CA 1
ATOM 771 C C . MET A 1 99 ? 5.348 10.977 24.641 1 96.62 99 MET A C 1
ATOM 773 O O . MET A 1 99 ? 4.41 11.523 25.219 1 96.62 99 MET A O 1
ATOM 777 N N . ARG A 1 100 ? 5.465 9.672 24.578 1 95.25 100 ARG A N 1
ATOM 778 C CA . ARG A 1 100 ? 4.438 8.805 25.141 1 95.25 100 ARG A CA 1
ATOM 779 C C . ARG A 1 100 ? 4.445 8.867 26.672 1 95.25 100 ARG A C 1
ATOM 781 O O . ARG A 1 100 ? 3.404 8.695 27.297 1 95.25 100 ARG A O 1
ATOM 788 N N . LEU A 1 101 ? 5.578 9.086 27.203 1 92.75 101 LEU A N 1
ATOM 789 C CA . LEU A 1 101 ? 5.688 9.211 28.656 1 92.75 101 LEU A CA 1
ATOM 790 C C . LEU A 1 101 ? 5.1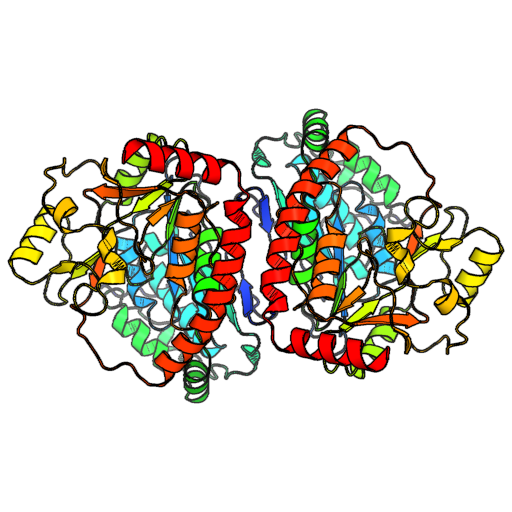56 10.562 29.125 1 92.75 101 LEU A C 1
ATOM 792 O O . LEU A 1 101 ? 4.488 10.641 30.156 1 92.75 101 LEU A O 1
ATOM 796 N N . CYS A 1 102 ? 5.406 11.547 28.359 1 93.75 102 CYS A N 1
ATOM 797 C CA . CYS A 1 102 ? 5.133 12.914 28.812 1 93.75 102 CYS A CA 1
ATOM 798 C C . CYS A 1 102 ? 3.717 13.328 28.438 1 93.75 102 CYS A C 1
ATOM 800 O O . CYS A 1 102 ? 3.107 14.148 29.125 1 93.75 102 CYS A O 1
ATOM 802 N N . PHE A 1 103 ? 3.17 12.867 27.344 1 96.25 103 PHE A N 1
ATOM 803 C CA . PHE A 1 103 ? 1.912 13.367 26.812 1 96.25 103 PHE A CA 1
ATOM 804 C C . PHE A 1 103 ? 0.903 12.234 26.656 1 96.25 103 PHE A C 1
ATOM 806 O O . PHE A 1 103 ? 0.996 11.445 25.719 1 96.25 103 PHE A O 1
ATOM 813 N N . ALA A 1 104 ? -0.122 12.227 27.453 1 96.44 104 ALA A N 1
ATOM 814 C CA . ALA A 1 104 ? -1.084 11.133 27.531 1 96.44 104 ALA A CA 1
ATOM 815 C C . ALA A 1 104 ? -1.823 10.945 26.219 1 96.44 104 ALA A C 1
ATOM 817 O O . ALA A 1 104 ? -2.055 9.812 25.781 1 96.44 104 ALA A O 1
ATOM 818 N N . ASN A 1 105 ? -2.166 12.047 25.578 1 96.81 105 ASN A N 1
ATOM 819 C CA . ASN A 1 105 ? -2.914 11.945 24.328 1 96.81 105 ASN A CA 1
ATOM 820 C C . ASN A 1 105 ? -2.088 11.289 23.234 1 96.81 105 ASN A C 1
ATOM 822 O O . ASN A 1 105 ? -2.633 10.586 22.375 1 96.81 105 ASN A O 1
ATOM 826 N N . ILE A 1 106 ? -0.821 11.5 23.203 1 98.06 106 ILE A N 1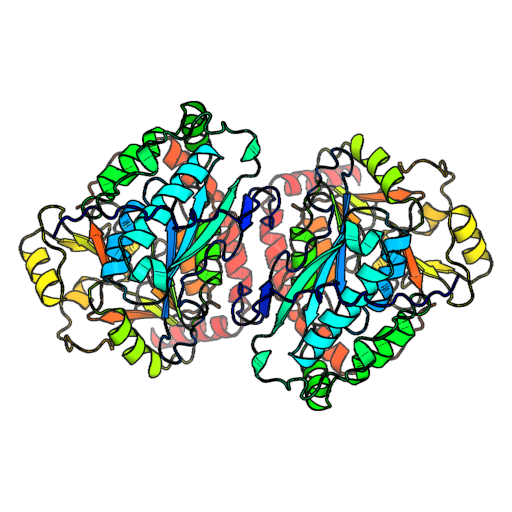
ATOM 827 C CA . ILE A 1 106 ? 0.047 10.828 22.25 1 98.06 106 ILE A CA 1
ATOM 828 C C . ILE A 1 106 ? 0.127 9.336 22.578 1 98.06 106 ILE A C 1
ATOM 830 O O . ILE A 1 106 ? -0.002 8.492 21.688 1 98.06 106 ILE A O 1
ATOM 834 N N . ARG A 1 107 ? 0.302 9.031 23.812 1 97.06 107 ARG A N 1
ATOM 835 C CA . ARG A 1 107 ? 0.359 7.641 24.234 1 97.06 107 ARG A CA 1
ATOM 836 C C . ARG A 1 107 ? -0.92 6.898 23.859 1 97.06 107 ARG A C 1
ATOM 838 O O . ARG A 1 107 ? -0.868 5.785 23.344 1 97.06 107 ARG A O 1
ATOM 845 N N . GLU A 1 108 ? -2.01 7.562 24 1 96.5 108 GLU A N 1
ATOM 846 C CA . GLU A 1 108 ? -3.311 6.906 23.906 1 96.5 108 GLU A CA 1
ATOM 847 C C . GLU A 1 108 ? -3.816 6.906 22.453 1 96.5 108 GLU A C 1
ATOM 849 O O . GLU A 1 108 ? -4.402 5.922 22 1 96.5 108 GLU A O 1
ATOM 854 N N . ASN A 1 109 ? -3.512 7.969 21.719 1 96.5 109 ASN A N 1
ATOM 855 C CA . ASN A 1 109 ? -4.309 8.156 20.5 1 96.5 109 ASN A CA 1
ATOM 856 C C . ASN A 1 109 ? -3.432 8.258 19.266 1 96.5 109 ASN A C 1
ATOM 858 O O . ASN A 1 109 ? -3.936 8.258 18.141 1 96.5 109 ASN A O 1
ATOM 862 N N . ALA A 1 110 ? -2.164 8.32 19.438 1 98.38 110 ALA A N 1
ATOM 863 C CA . ALA A 1 110 ? -1.287 8.414 18.281 1 98.38 110 ALA A CA 1
ATOM 864 C C . ALA A 1 110 ? -0.757 7.039 17.875 1 98.38 110 ALA A C 1
ATOM 866 O O . ALA A 1 110 ? -0.208 6.312 18.719 1 98.38 110 ALA A O 1
ATOM 867 N N . THR A 1 111 ? -0.998 6.68 16.688 1 98.5 111 THR A N 1
ATOM 868 C CA . THR A 1 111 ? -0.401 5.492 16.078 1 98.5 111 THR A CA 1
ATOM 869 C C . THR A 1 111 ? 0.695 5.883 15.094 1 98.5 111 THR A C 1
ATOM 871 O O . THR A 1 111 ? 0.521 6.805 14.297 1 98.5 111 THR A O 1
ATOM 874 N N . PHE A 1 112 ? 1.787 5.172 15.219 1 98.88 112 PHE A N 1
ATOM 875 C CA . PHE A 1 112 ? 2.949 5.535 14.422 1 98.88 112 PHE A CA 1
ATOM 876 C C . PHE A 1 112 ? 3.242 4.473 13.367 1 98.88 112 PHE A C 1
ATOM 878 O O . PHE A 1 112 ? 3.111 3.275 13.641 1 98.88 112 PHE A O 1
ATOM 885 N N . HIS A 1 113 ? 3.596 4.875 12.211 1 98.88 113 HIS A N 1
ATOM 886 C CA . HIS A 1 113 ? 4.07 4.074 11.086 1 98.88 113 HIS A CA 1
ATOM 887 C C . HIS A 1 113 ? 5.5 4.449 10.711 1 98.88 113 HIS A C 1
ATOM 889 O O . HIS A 1 113 ? 5.945 5.566 10.984 1 98.88 113 HIS A O 1
ATOM 895 N N . LEU A 1 114 ? 6.203 3.504 10.047 1 98.88 114 LEU A N 1
ATOM 896 C CA . LEU A 1 114 ? 7.598 3.762 9.711 1 98.88 114 LEU A CA 1
ATOM 897 C C . LEU A 1 114 ? 7.84 3.572 8.219 1 98.88 114 LEU A C 1
ATOM 899 O O . LEU A 1 114 ? 7.293 2.648 7.609 1 98.88 114 LEU A O 1
ATOM 903 N N . LEU A 1 115 ? 8.531 4.41 7.637 1 98.88 115 LEU A N 1
ATOM 904 C CA . LEU A 1 115 ? 9.055 4.297 6.281 1 98.88 115 LEU A CA 1
ATOM 905 C C . LEU A 1 115 ? 10.57 4.484 6.266 1 98.88 115 LEU A C 1
ATOM 907 O O . LEU A 1 115 ? 11.086 5.434 6.852 1 98.88 115 LEU A O 1
ATOM 911 N N . THR A 1 116 ? 11.344 3.557 5.695 1 98.75 116 THR A N 1
ATOM 912 C CA . THR A 1 116 ? 12.797 3.613 5.598 1 98.75 116 THR A CA 1
ATOM 913 C C . THR A 1 116 ? 13.25 3.418 4.156 1 98.75 116 THR A C 1
ATOM 915 O O . THR A 1 116 ? 12.578 2.74 3.373 1 98.75 116 THR A O 1
ATOM 918 N N . PRO A 1 117 ? 14.328 4.016 3.787 1 98.38 117 PRO A N 1
ATOM 919 C CA . PRO A 1 117 ? 14.828 3.838 2.422 1 98.38 117 PRO A CA 1
ATOM 920 C C . PRO A 1 117 ? 15.531 2.498 2.221 1 98.38 117 PRO A C 1
ATOM 922 O O . PRO A 1 117 ? 15.938 1.857 3.195 1 98.38 117 PRO A O 1
ATOM 925 N N . ARG A 1 118 ? 15.672 2.131 1.005 1 95.38 118 ARG A N 1
ATOM 926 C CA . ARG A 1 118 ? 16.328 0.883 0.62 1 95.38 118 ARG A CA 1
ATOM 927 C C . ARG A 1 118 ? 17.734 0.807 1.189 1 95.38 118 ARG A C 1
ATOM 929 O O . ARG A 1 118 ? 18.203 -0.271 1.565 1 95.38 118 ARG A O 1
ATOM 936 N N . ASP A 1 119 ? 18.406 1.969 1.351 1 93.81 119 ASP A N 1
ATOM 937 C CA . ASP A 1 119 ? 19.797 2.049 1.788 1 93.81 119 ASP A CA 1
ATOM 938 C C . ASP A 1 119 ? 19.875 2.145 3.311 1 93.81 119 ASP A C 1
ATOM 940 O O . ASP A 1 119 ? 20.953 2.434 3.855 1 93.81 119 ASP A O 1
ATOM 944 N N . PHE A 1 120 ? 18.875 1.878 3.994 1 97.44 120 PHE A N 1
ATOM 945 C CA . PHE A 1 120 ? 18.781 2.064 5.438 1 97.44 120 PHE A CA 1
ATOM 946 C C . PHE A 1 120 ? 19.969 1.415 6.141 1 97.44 120 PHE A C 1
ATOM 948 O O . PHE A 1 120 ? 20.672 2.064 6.926 1 97.44 120 PHE A O 1
ATOM 955 N N . ASP A 1 121 ? 20.328 0.191 5.758 1 94.62 121 ASP A N 1
ATOM 956 C CA . ASP A 1 121 ? 21.328 -0.604 6.473 1 94.62 121 ASP A CA 1
ATOM 957 C C . ASP A 1 121 ? 22.75 -0.214 6.062 1 94.62 121 ASP A C 1
ATOM 959 O O . ASP A 1 121 ? 23.719 -0.664 6.668 1 94.62 121 ASP A O 1
ATOM 963 N N . LYS A 1 122 ? 22.812 0.616 5.023 1 95.31 122 LYS A N 1
ATOM 964 C CA . LYS A 1 122 ? 24.125 1.065 4.574 1 95.31 122 LYS A CA 1
ATOM 965 C C . LYS A 1 122 ? 24.609 2.271 5.379 1 95.31 122 LYS A C 1
ATOM 967 O O . LYS A 1 122 ? 25.766 2.68 5.277 1 95.31 122 LYS A O 1
ATOM 972 N N . LEU A 1 123 ? 23.734 2.848 6.156 1 96.5 123 LEU A N 1
ATOM 973 C CA . LEU A 1 123 ? 24.062 4.023 6.953 1 96.5 123 LEU A CA 1
ATOM 974 C C . LEU A 1 123 ? 24.562 3.619 8.336 1 96.5 123 LEU A C 1
ATOM 976 O O . LEU A 1 123 ? 24.328 2.492 8.781 1 96.5 123 LEU A O 1
ATOM 980 N N . PRO A 1 124 ? 25.234 4.551 9.055 1 94.69 124 PRO A N 1
ATOM 981 C CA . PRO A 1 124 ? 25.875 4.219 10.328 1 94.69 124 PRO A CA 1
ATOM 982 C C . PRO A 1 124 ? 24.875 3.875 11.43 1 94.69 124 PRO A C 1
ATOM 984 O O . PRO A 1 124 ? 23.766 4.402 11.438 1 94.69 124 PRO A O 1
ATOM 987 N N . ARG A 1 125 ? 25.406 2.965 12.258 1 91.94 125 ARG A N 1
ATOM 988 C CA . ARG A 1 125 ? 24.656 2.607 13.469 1 91.94 125 ARG A CA 1
ATOM 989 C C . ARG A 1 125 ? 25.203 3.354 14.68 1 91.94 125 ARG A C 1
ATOM 991 O O . ARG A 1 125 ? 26.359 3.781 14.695 1 91.94 125 ARG A O 1
ATOM 998 N N . VAL A 1 126 ? 24.297 3.553 15.594 1 81.38 126 VAL A N 1
ATOM 999 C CA . VAL A 1 126 ? 24.719 4.199 16.828 1 81.38 126 VAL A CA 1
ATOM 1000 C C . VAL A 1 126 ? 25.578 3.236 17.641 1 81.38 126 VAL A C 1
ATOM 1002 O O . VAL A 1 126 ? 25.172 2.104 17.906 1 81.38 126 VAL A O 1
ATOM 1005 N N . ALA A 1 127 ? 26.891 3.564 17.828 1 66.12 127 ALA A N 1
ATOM 1006 C CA . ALA A 1 127 ? 27.844 2.697 18.531 1 66.12 127 ALA A CA 1
ATOM 1007 C C . ALA A 1 127 ? 27.406 2.463 19.969 1 66.12 127 ALA A C 1
ATOM 1009 O O . ALA A 1 127 ? 27.391 1.324 20.453 1 66.12 127 ALA A O 1
ATOM 1010 N N . ALA A 1 128 ? 27.344 3.533 20.875 1 61.22 128 ALA A N 1
ATOM 1011 C CA . ALA A 1 128 ? 26.984 3.385 22.297 1 61.22 128 ALA A CA 1
ATOM 1012 C C . ALA A 1 128 ? 25.906 4.375 22.688 1 61.22 128 ALA A C 1
ATOM 1014 O O . ALA A 1 128 ? 25.984 5.562 22.375 1 61.22 128 ALA A O 1
ATOM 1015 N N . LEU A 1 129 ? 24.703 3.824 22.969 1 62.59 129 LEU A N 1
ATOM 1016 C CA . LEU A 1 129 ? 23.641 4.703 23.453 1 62.59 129 LEU A CA 1
ATOM 1017 C C . LEU A 1 129 ? 24.016 5.34 24.797 1 62.59 129 LEU A C 1
ATOM 1019 O O . LEU A 1 129 ? 24.469 4.648 25.703 1 62.59 129 LEU A O 1
ATOM 1023 N N . PRO A 1 130 ? 24.25 6.605 24.781 1 51.78 130 PRO A N 1
ATOM 1024 C CA . PRO A 1 130 ? 24.594 7.117 26.109 1 51.78 130 PRO A CA 1
ATOM 1025 C C . PRO A 1 130 ? 23.594 6.695 27.188 1 51.78 130 PRO A C 1
ATOM 1027 O O . PRO A 1 130 ? 22.391 6.672 26.922 1 51.78 130 PRO A O 1
ATOM 1030 N N . LEU A 1 131 ? 24.062 6.078 28.172 1 48.56 131 LEU A N 1
ATOM 1031 C CA . LEU A 1 131 ? 23.344 5.629 29.359 1 48.56 131 LEU A CA 1
ATOM 1032 C C . LEU A 1 131 ? 22.375 6.699 29.844 1 48.56 131 LEU A C 1
ATOM 1034 O O . LEU A 1 131 ? 21.344 6.387 30.422 1 48.56 131 LEU A O 1
ATOM 1038 N N . ASN A 1 132 ? 22.844 7.934 29.75 1 49.12 132 ASN A N 1
ATOM 1039 C CA . ASN A 1 132 ? 22.109 9.031 30.375 1 49.12 132 ASN A CA 1
ATOM 1040 C C . ASN A 1 132 ? 20.797 9.289 29.656 1 49.12 132 ASN A C 1
ATOM 1042 O O . ASN A 1 132 ? 20.016 10.148 30.062 1 49.12 132 ASN A O 1
ATOM 1046 N N . MET A 1 133 ? 20.594 8.852 28.594 1 54 133 MET A N 1
ATOM 1047 C CA . MET A 1 133 ? 19.344 9.102 27.891 1 54 133 MET A CA 1
ATOM 1048 C C . MET A 1 133 ? 18.203 8.273 28.484 1 54 133 MET A C 1
ATOM 1050 O O . MET A 1 133 ? 17.047 8.438 28.109 1 54 133 MET A O 1
ATOM 1054 N N . ARG A 1 134 ? 18.719 7.305 29.172 1 51.22 134 ARG A N 1
ATOM 1055 C CA . ARG A 1 134 ? 17.734 6.5 29.891 1 51.22 134 ARG A CA 1
ATOM 1056 C C . ARG A 1 134 ? 17.203 7.25 31.109 1 51.22 134 ARG A C 1
ATOM 1058 O O . ARG A 1 134 ? 16.281 6.781 31.781 1 51.22 134 ARG A O 1
ATOM 1065 N N . GLY A 1 135 ? 17.859 8.383 31.344 1 54.69 135 GLY A N 1
ATOM 1066 C CA . GLY A 1 135 ? 17.5 9.094 32.562 1 54.69 135 GLY A CA 1
ATOM 1067 C C . GLY A 1 135 ? 16.281 9.977 32.375 1 54.69 135 GLY A C 1
ATOM 1068 O O . GLY A 1 135 ? 15.547 9.844 31.406 1 54.69 135 GLY A O 1
ATOM 1069 N N . LYS A 1 136 ? 16 11.109 33.188 1 62.81 136 LYS A N 1
ATOM 1070 C CA . LYS A 1 136 ? 14.883 12 33.5 1 62.81 136 LYS A CA 1
ATOM 1071 C C . LYS A 1 136 ? 14.555 12.914 32.312 1 62.81 136 LYS A C 1
ATOM 1073 O O . LYS A 1 136 ? 15.438 13.602 31.812 1 62.81 136 LYS A O 1
ATOM 1078 N N . PHE A 1 137 ? 13.539 12.5 31.484 1 75.69 137 PHE A N 1
ATOM 1079 C CA . PHE A 1 137 ? 13.016 13.383 30.438 1 75.69 137 PHE A CA 1
ATOM 1080 C C . PHE A 1 137 ? 12.297 14.57 31.062 1 75.69 137 PHE A C 1
ATOM 1082 O O . PHE A 1 137 ? 11.57 14.422 32.031 1 75.69 137 PHE A O 1
ATOM 1089 N N . ASP A 1 138 ? 12.742 15.789 30.578 1 82.75 138 ASP A N 1
ATOM 1090 C CA . ASP A 1 138 ? 11.992 17 30.938 1 82.75 138 ASP A CA 1
ATOM 1091 C C . ASP A 1 138 ? 10.805 17.203 30 1 82.75 138 ASP A C 1
ATOM 1093 O O . ASP A 1 138 ? 10.977 17.562 28.844 1 82.75 138 ASP A O 1
ATOM 1097 N N . CYS A 1 139 ? 9.695 17.031 30.5 1 89.94 139 CYS A N 1
ATOM 1098 C CA . CYS A 1 139 ? 8.477 17.047 29.703 1 89.94 139 CYS A CA 1
ATOM 1099 C C . CYS A 1 139 ? 8.117 18.469 29.297 1 89.94 139 CYS A C 1
ATOM 1101 O O . CYS A 1 139 ? 7.25 18.672 28.438 1 89.94 139 CYS A O 1
ATOM 1103 N N . GLN A 1 140 ? 8.836 19.375 29.781 1 88 140 GLN A N 1
ATOM 1104 C CA . GLN A 1 140 ? 8.477 20.781 29.562 1 88 140 GLN A CA 1
ATOM 1105 C C . GLN A 1 140 ? 9.07 21.297 28.25 1 88 140 GLN A C 1
ATOM 1107 O O . GLN A 1 140 ? 8.57 22.266 27.672 1 88 140 GLN A O 1
ATOM 1112 N N . TYR A 1 141 ? 10.125 20.672 27.812 1 89.5 141 TYR A N 1
ATOM 1113 C CA . TYR A 1 141 ? 10.836 21.234 26.672 1 89.5 141 TYR A CA 1
ATOM 1114 C C . TYR A 1 141 ? 11.07 20.172 25.609 1 89.5 141 TYR A C 1
ATOM 1116 O O . TYR A 1 141 ? 12.203 19.719 25.422 1 89.5 141 TYR A O 1
ATOM 1124 N N . PRO A 1 142 ? 10.078 19.828 24.844 1 92.88 142 PRO A N 1
ATOM 1125 C CA . PRO A 1 142 ? 10.242 18.812 23.797 1 92.88 142 PRO A CA 1
ATOM 1126 C C . PRO A 1 142 ? 11.289 19.219 22.75 1 92.88 142 PRO A C 1
ATOM 1128 O O . PRO A 1 142 ? 12.023 18.359 22.25 1 92.88 142 PRO A O 1
ATOM 1131 N N . ASP A 1 143 ? 11.406 20.484 22.5 1 93.94 143 ASP A N 1
ATOM 1132 C CA . ASP A 1 143 ? 12.367 20.969 21.516 1 93.94 143 ASP A CA 1
ATOM 1133 C C . ASP A 1 143 ? 13.805 20.688 21.953 1 93.94 143 ASP A C 1
ATOM 1135 O O . ASP A 1 143 ? 14.625 20.234 21.141 1 93.94 143 ASP A O 1
ATOM 1139 N N . ARG A 1 144 ? 14.078 20.969 23.172 1 92.31 144 ARG A N 1
ATOM 1140 C CA . ARG A 1 144 ? 15.422 20.719 23.703 1 92.31 144 ARG A CA 1
ATOM 1141 C C . ARG A 1 144 ? 15.758 19.234 23.688 1 92.31 144 ARG A C 1
ATOM 1143 O O . ARG A 1 144 ? 16.875 18.859 23.359 1 92.31 144 ARG A O 1
ATOM 1150 N N . THR A 1 145 ? 14.773 18.469 24.094 1 91.31 145 THR A N 1
ATOM 1151 C CA . THR A 1 145 ? 14.977 17.031 24.109 1 91.31 145 THR A CA 1
ATOM 1152 C C . THR A 1 145 ? 15.281 16.5 22.719 1 91.31 145 THR A C 1
ATOM 1154 O O . THR A 1 145 ? 16.234 15.734 22.531 1 91.31 145 THR A O 1
ATOM 1157 N N . LEU A 1 146 ? 14.531 16.922 21.734 1 95.19 146 LEU A N 1
ATOM 1158 C CA . LEU A 1 146 ? 14.758 16.453 20.375 1 95.19 146 LEU A CA 1
ATOM 1159 C C . LEU A 1 146 ? 16.109 16.938 19.844 1 95.19 146 LEU A C 1
ATOM 1161 O O . LEU A 1 146 ? 16.828 16.156 19.219 1 95.19 146 LEU A O 1
ATOM 1165 N N . LYS A 1 147 ? 16.422 18.188 20.109 1 93.88 147 LYS A N 1
ATOM 1166 C CA . LYS A 1 147 ? 17.703 18.734 19.656 1 93.88 147 LYS A CA 1
ATOM 1167 C C . LYS A 1 147 ? 18.875 17.906 20.188 1 93.88 147 LYS A C 1
ATOM 1169 O O . LYS A 1 147 ? 19.844 17.672 19.469 1 93.88 147 LYS A O 1
ATOM 1174 N N . ALA A 1 148 ? 18.766 17.547 21.422 1 91.31 148 ALA A N 1
ATOM 1175 C CA . ALA A 1 148 ? 19.812 16.719 22.016 1 91.31 148 ALA A CA 1
ATOM 1176 C C . ALA A 1 148 ? 19.922 15.383 21.312 1 91.31 148 ALA A C 1
ATOM 1178 O O . ALA A 1 148 ? 21.031 14.906 21.047 1 91.31 148 ALA A O 1
ATOM 1179 N N . LEU A 1 149 ? 18.828 14.789 21 1 92 149 LEU A N 1
ATOM 1180 C CA . LEU A 1 149 ? 18.812 13.477 20.359 1 92 149 LEU A CA 1
ATOM 1181 C C . LEU A 1 149 ? 19.328 13.57 18.922 1 92 149 LEU A C 1
ATOM 1183 O O . LEU A 1 149 ? 19.984 12.656 18.438 1 92 149 LEU A O 1
ATOM 1187 N N . LEU A 1 150 ? 19.062 14.648 18.266 1 94.88 150 LEU A N 1
ATOM 1188 C CA . LEU A 1 150 ? 19.438 14.836 16.875 1 94.88 150 LEU A CA 1
ATOM 1189 C C . LEU A 1 150 ? 20.953 14.867 16.719 1 94.88 150 LEU A C 1
ATOM 1191 O O . LEU A 1 150 ? 21.484 14.664 15.625 1 94.88 150 LEU A O 1
ATOM 1195 N N . LYS A 1 151 ? 21.609 15.141 17.797 1 91.81 151 LYS A N 1
ATOM 1196 C CA . LYS A 1 151 ? 23.078 15.203 17.766 1 91.81 151 LYS A CA 1
ATOM 1197 C C . LYS A 1 151 ? 23.688 13.82 17.562 1 91.81 151 LYS A C 1
ATOM 1199 O O . LYS A 1 151 ? 24.875 13.703 17.266 1 91.81 151 LYS A O 1
ATOM 1204 N N . PHE A 1 152 ? 22.859 12.789 17.609 1 89.06 152 PHE A N 1
ATOM 1205 C CA . PHE A 1 152 ? 23.328 11.43 17.422 1 89.06 152 PHE A CA 1
ATOM 1206 C C . PHE A 1 152 ? 23.609 11.148 15.953 1 89.06 152 PHE A C 1
ATOM 1208 O O . PHE A 1 152 ? 24.25 10.148 15.617 1 89.06 152 PHE A O 1
ATOM 1215 N N . ARG A 1 153 ? 23.172 11.898 15.125 1 93.88 153 ARG A N 1
ATOM 1216 C CA . ARG A 1 153 ? 23.359 11.664 13.695 1 93.88 153 ARG A CA 1
ATOM 1217 C C . ARG A 1 153 ? 24.781 12.008 13.266 1 93.88 153 ARG A C 1
ATOM 1219 O O . ARG A 1 153 ? 25.281 13.086 13.586 1 93.88 153 ARG A O 1
ATOM 1226 N N . SER A 1 154 ? 25.422 11.156 12.555 1 94.94 154 SER A N 1
ATOM 1227 C CA . SER A 1 154 ? 26.75 11.383 12.008 1 94.94 154 SER A CA 1
ATOM 1228 C C . SER A 1 154 ? 26.703 12.234 10.742 1 94.94 154 SER A C 1
ATOM 1230 O O . SER A 1 154 ? 25.625 12.484 10.203 1 94.94 154 SER A O 1
ATOM 1232 N N . LEU A 1 155 ? 27.891 12.648 10.328 1 96.19 155 LEU A N 1
ATOM 1233 C CA . LEU A 1 155 ? 28.016 13.43 9.102 1 96.19 155 LEU A CA 1
ATOM 1234 C C . LEU A 1 155 ? 27.531 12.633 7.895 1 96.19 155 LEU A C 1
ATOM 1236 O O . LEU A 1 155 ? 26.938 13.188 6.973 1 96.19 155 LEU A O 1
ATOM 1240 N N . LYS A 1 156 ? 27.766 11.383 7.949 1 96.44 156 LYS A N 1
ATOM 1241 C CA . LYS A 1 156 ? 27.359 10.523 6.84 1 96.44 156 LYS A CA 1
ATOM 1242 C C . LYS A 1 156 ? 25.844 10.484 6.695 1 96.44 156 LYS A C 1
ATOM 1244 O O . LYS A 1 156 ? 25.328 10.555 5.578 1 96.44 156 LYS A O 1
ATOM 1249 N N . THR A 1 157 ? 25.188 10.375 7.781 1 96.62 157 THR A N 1
ATOM 1250 C CA . THR A 1 157 ? 23.734 10.391 7.781 1 96.62 157 THR A CA 1
ATOM 1251 C C . THR A 1 157 ? 23.203 11.734 7.281 1 96.62 157 THR A C 1
ATOM 1253 O O . THR A 1 157 ? 22.281 11.781 6.461 1 96.62 157 THR A O 1
ATOM 1256 N N . LEU A 1 158 ? 23.828 12.812 7.723 1 96.88 158 LEU A N 1
ATOM 1257 C CA . LEU A 1 158 ? 23.406 14.148 7.32 1 96.88 158 LEU A CA 1
ATOM 1258 C C . LEU A 1 158 ? 23.656 14.367 5.832 1 96.88 158 LEU A C 1
ATOM 1260 O O . LEU A 1 158 ? 22.844 15 5.148 1 96.88 158 LEU A O 1
ATOM 1264 N N . GLN A 1 159 ? 24.75 13.867 5.332 1 96.56 159 GLN A N 1
ATOM 1265 C CA . GLN A 1 159 ? 25.062 13.977 3.912 1 96.56 159 GLN A CA 1
ATOM 1266 C C . GLN A 1 159 ? 24.062 13.195 3.068 1 96.56 159 GLN A C 1
ATOM 1268 O O . GLN A 1 159 ? 23.641 13.656 2.002 1 96.56 159 GLN A O 1
ATOM 1273 N N . TRP A 1 160 ? 23.703 12.031 3.557 1 96.75 160 TRP A N 1
ATOM 1274 C CA . TRP A 1 160 ? 22.688 11.25 2.855 1 96.75 160 TRP A CA 1
ATOM 1275 C C . TRP A 1 160 ? 21.375 12.039 2.742 1 96.75 160 TRP A C 1
ATOM 1277 O O . TRP A 1 160 ? 20.766 12.078 1.677 1 96.75 160 TRP A O 1
ATOM 1287 N N . ARG A 1 161 ? 20.969 12.703 3.838 1 95 161 ARG A N 1
ATOM 1288 C CA . ARG A 1 161 ? 19.75 13.492 3.869 1 95 161 ARG A CA 1
ATOM 1289 C C . ARG A 1 161 ? 19.812 14.633 2.859 1 95 161 ARG A C 1
ATOM 1291 O O . ARG A 1 161 ? 18.797 14.977 2.236 1 95 161 ARG A O 1
ATOM 1298 N N . GLN A 1 162 ? 20.891 15.164 2.699 1 92.88 162 GLN A N 1
ATOM 1299 C CA . GLN A 1 162 ? 21.078 16.281 1.775 1 92.88 162 GLN A CA 1
ATOM 1300 C C . GLN A 1 162 ? 21 15.805 0.326 1 92.88 162 GLN A C 1
ATOM 1302 O O . GLN A 1 162 ? 20.484 16.516 -0.541 1 92.88 162 GLN A O 1
ATOM 1307 N N . ARG A 1 163 ? 21.438 14.609 0.104 1 93.56 163 ARG A N 1
ATOM 1308 C CA . ARG A 1 163 ? 21.578 14.109 -1.258 1 93.56 163 ARG A CA 1
ATOM 1309 C C . ARG A 1 163 ? 20.312 13.414 -1.723 1 93.56 163 ARG A C 1
ATOM 1311 O O . ARG A 1 163 ? 20.094 13.219 -2.924 1 93.56 163 ARG A O 1
ATOM 1318 N N . ASN A 1 164 ? 19.516 13.016 -0.757 1 95.06 164 ASN A N 1
ATOM 1319 C CA . ASN A 1 164 ? 18.344 12.234 -1.113 1 95.06 164 ASN A CA 1
ATOM 1320 C C . ASN A 1 164 ? 17.047 12.992 -0.798 1 95.06 164 ASN A C 1
ATOM 1322 O O . ASN A 1 164 ? 16.953 13.656 0.233 1 95.06 164 ASN A O 1
ATOM 1326 N N . THR A 1 165 ? 16.094 12.891 -1.676 1 94.75 165 THR A N 1
ATOM 1327 C CA . THR A 1 165 ? 14.844 13.617 -1.55 1 94.75 165 THR A CA 1
ATOM 1328 C C . THR A 1 165 ? 13.945 12.969 -0.498 1 94.75 165 THR A C 1
ATOM 1330 O O . THR A 1 165 ? 14.023 11.766 -0.271 1 94.75 165 THR A O 1
ATOM 1333 N N . TYR A 1 166 ? 13.133 13.805 0.146 1 96.5 166 TYR A N 1
ATOM 1334 C CA . TYR A 1 166 ? 12.125 13.352 1.096 1 96.5 166 TYR A CA 1
ATOM 1335 C C . TYR A 1 166 ? 10.883 12.844 0.371 1 96.5 166 TYR A C 1
ATOM 1337 O O . TYR A 1 166 ? 10.414 13.477 -0.579 1 96.5 166 TYR A O 1
ATOM 1345 N N . PRO A 1 167 ? 10.344 11.625 0.756 1 97.94 167 PRO A N 1
ATOM 1346 C CA . PRO A 1 167 ? 9.195 11.039 0.062 1 97.94 167 PRO A CA 1
ATOM 1347 C C . PRO A 1 167 ? 7.855 11.508 0.626 1 97.94 167 PRO A C 1
ATOM 1349 O O . PRO A 1 167 ? 7.09 10.703 1.16 1 97.94 167 PRO A O 1
ATOM 1352 N N . GLN A 1 168 ? 7.48 12.766 0.405 1 97.56 168 GLN A N 1
ATOM 1353 C CA . GLN A 1 168 ? 6.312 13.391 1.011 1 97.56 168 GLN A CA 1
ATOM 1354 C C . GLN A 1 168 ? 5.039 12.609 0.689 1 97.56 168 GLN A C 1
ATOM 1356 O O . GLN A 1 168 ? 4.238 12.32 1.582 1 97.56 168 GLN A O 1
ATOM 1361 N N . ASN A 1 169 ? 4.887 12.234 -0.54 1 98.56 169 ASN A N 1
ATOM 1362 C CA . ASN A 1 169 ? 3.631 11.625 -0.956 1 98.56 169 ASN A CA 1
ATOM 1363 C C . ASN A 1 169 ? 3.502 10.195 -0.434 1 98.56 169 ASN A C 1
ATOM 1365 O O . ASN A 1 169 ? 2.398 9.742 -0.12 1 98.56 169 ASN A O 1
ATOM 1369 N N . HIS A 1 170 ? 4.668 9.445 -0.392 1 98.75 170 HIS A N 1
ATOM 1370 C CA . HIS A 1 170 ? 4.637 8.164 0.299 1 98.75 170 HIS A CA 1
ATOM 1371 C C . HIS A 1 170 ? 4.164 8.32 1.739 1 98.75 170 HIS A C 1
ATOM 1373 O O . HIS A 1 170 ? 3.305 7.57 2.201 1 98.75 170 HIS A O 1
ATOM 1379 N N . MET A 1 171 ? 4.707 9.328 2.355 1 98.81 171 MET A N 1
ATOM 1380 C CA . MET A 1 171 ? 4.449 9.555 3.773 1 98.81 171 MET A CA 1
ATOM 1381 C C . MET A 1 171 ? 3 9.969 4.004 1 98.81 171 MET A C 1
ATOM 1383 O O . MET A 1 171 ? 2.363 9.516 4.957 1 98.81 171 MET A O 1
ATOM 1387 N N . ARG A 1 172 ? 2.455 10.797 3.18 1 98.81 172 ARG A N 1
ATOM 1388 C CA . ARG A 1 172 ? 1.061 11.219 3.283 1 98.81 172 ARG A CA 1
ATOM 1389 C C . ARG A 1 172 ? 0.119 10.031 3.117 1 98.81 172 ARG A C 1
ATOM 1391 O O . ARG A 1 172 ? -0.827 9.867 3.893 1 98.81 172 ARG A O 1
ATOM 1398 N N . ASN A 1 173 ? 0.373 9.219 2.094 1 98.81 173 ASN A N 1
ATOM 1399 C CA . ASN A 1 173 ? -0.448 8.031 1.883 1 98.81 173 ASN A CA 1
ATOM 1400 C C . ASN A 1 173 ? -0.39 7.086 3.082 1 98.81 173 ASN A C 1
ATOM 1402 O O . ASN A 1 173 ? -1.416 6.551 3.508 1 98.81 173 ASN A O 1
ATOM 1406 N N . LEU A 1 174 ? 0.84 6.914 3.57 1 98.81 174 LEU A N 1
ATOM 1407 C CA . LEU A 1 174 ? 1.057 6.031 4.711 1 98.81 174 LEU A CA 1
ATOM 1408 C C . LEU A 1 174 ? 0.246 6.496 5.918 1 98.81 174 LEU A C 1
ATOM 1410 O O . LEU A 1 174 ? -0.434 5.691 6.559 1 98.81 174 LEU A O 1
ATOM 1414 N N . ALA A 1 175 ? 0.238 7.727 6.191 1 98.88 175 ALA A N 1
ATOM 1415 C CA . ALA A 1 175 ? -0.511 8.281 7.312 1 98.88 175 ALA A CA 1
ATOM 1416 C C . ALA A 1 175 ? -2.014 8.172 7.078 1 98.88 175 ALA A C 1
ATOM 1418 O O . ALA A 1 175 ? -2.754 7.727 7.961 1 98.88 175 ALA A O 1
ATOM 1419 N N . ARG A 1 176 ? -2.484 8.492 5.922 1 98.5 176 ARG A N 1
ATOM 1420 C CA . ARG A 1 176 ? -3.904 8.484 5.578 1 98.5 176 ARG A CA 1
ATOM 1421 C C . ARG A 1 176 ? -4.496 7.09 5.742 1 98.5 176 ARG A C 1
ATOM 1423 O O . ARG A 1 176 ? -5.562 6.93 6.344 1 98.5 176 ARG A O 1
ATOM 1430 N N . LYS A 1 177 ? -3.75 6.145 5.25 1 98.5 177 LYS A N 1
ATOM 1431 C CA . LYS A 1 177 ? -4.301 4.797 5.156 1 98.5 177 LYS A CA 1
ATOM 1432 C C . LYS A 1 177 ? -4.246 4.082 6.508 1 98.5 177 LYS A C 1
ATOM 1434 O O . LYS A 1 177 ? -4.844 3.018 6.676 1 98.5 177 LYS A O 1
ATOM 1439 N N . GLY A 1 178 ? -3.586 4.734 7.453 1 97.94 178 GLY A N 1
ATOM 1440 C CA . GLY A 1 178 ? -3.555 4.191 8.805 1 97.94 178 GLY A CA 1
ATOM 1441 C C . GLY A 1 178 ? -4.75 4.602 9.641 1 97.94 178 GLY A C 1
ATOM 1442 O O . GLY A 1 178 ? -5.012 4.016 10.695 1 97.94 178 GLY A O 1
ATOM 1443 N N . CYS A 1 179 ? -5.484 5.645 9.203 1 97.25 179 CYS A N 1
ATOM 1444 C CA . CYS A 1 179 ? -6.68 6.082 9.914 1 97.25 179 CYS A CA 1
ATOM 1445 C C . CYS A 1 179 ? -7.789 5.047 9.805 1 97.25 179 CYS A C 1
ATOM 1447 O O . CYS A 1 179 ? -7.996 4.461 8.742 1 97.25 179 CYS A O 1
ATOM 1449 N N . GLN A 1 180 ? -8.508 4.801 10.875 1 95 180 GLN A N 1
ATOM 1450 C CA . GLN A 1 180 ? -9.562 3.797 10.906 1 95 180 GLN A CA 1
ATOM 1451 C C . GLN A 1 180 ? -10.938 4.453 10.977 1 95 180 GLN A C 1
ATOM 1453 O O . GLN A 1 180 ? -11.953 3.766 11.094 1 95 180 GLN A O 1
ATOM 1458 N N . THR A 1 181 ? -10.977 5.805 10.914 1 94.88 181 THR A N 1
ATOM 1459 C CA . THR A 1 181 ? -12.219 6.559 10.969 1 94.88 181 THR A CA 1
ATOM 1460 C C . THR A 1 181 ? -12.742 6.844 9.562 1 94.88 181 THR A C 1
ATOM 1462 O O . THR A 1 181 ? -12.008 6.684 8.578 1 94.88 181 THR A O 1
ATOM 1465 N N . LYS A 1 182 ? -13.984 7.293 9.492 1 93.06 182 LYS A N 1
ATOM 1466 C CA . LYS A 1 182 ? -14.617 7.59 8.211 1 93.06 182 LYS A CA 1
ATOM 1467 C C . LYS A 1 182 ? -13.898 8.734 7.5 1 93.06 182 LYS A C 1
ATOM 1469 O O . LYS A 1 182 ? -13.633 8.664 6.301 1 93.06 182 LYS A O 1
ATOM 1474 N N . TYR A 1 183 ? -13.594 9.766 8.281 1 96.31 183 TYR A N 1
ATOM 1475 C CA . TYR A 1 183 ? -12.969 10.953 7.719 1 96.31 183 TYR A CA 1
ATOM 1476 C C . TYR A 1 183 ? -11.508 11.055 8.148 1 96.31 183 TYR A C 1
ATOM 1478 O O . TYR A 1 183 ? -11.133 10.57 9.219 1 96.31 183 TYR A O 1
ATOM 1486 N N . VAL A 1 184 ? -10.734 11.594 7.289 1 97.94 184 VAL A N 1
ATOM 1487 C CA . VAL A 1 184 ? -9.32 11.836 7.559 1 97.94 184 VAL A CA 1
ATOM 1488 C C . VAL A 1 184 ? -9 13.32 7.379 1 97.94 184 VAL A C 1
ATOM 1490 O O . VAL A 1 184 ? -9.398 13.93 6.383 1 97.94 184 VAL A O 1
ATOM 1493 N N . PHE A 1 185 ? -8.422 13.906 8.398 1 98.75 185 PHE A N 1
ATOM 1494 C CA . PHE A 1 185 ? -7.848 15.25 8.32 1 98.75 185 PHE A CA 1
ATOM 1495 C C . PHE A 1 185 ? -6.352 15.18 8.047 1 98.75 185 PHE A C 1
ATOM 1497 O O . PHE A 1 185 ? -5.559 14.914 8.953 1 98.75 185 PHE A O 1
ATOM 1504 N N . LEU A 1 186 ? -5.957 15.398 6.84 1 98.56 186 LEU A N 1
ATOM 1505 C CA . LEU A 1 186 ? -4.555 15.289 6.461 1 98.56 186 LEU A CA 1
ATOM 1506 C C . LEU A 1 186 ? -3.846 16.641 6.598 1 98.56 186 LEU A C 1
ATOM 1508 O O . LEU A 1 186 ? -4.223 17.609 5.941 1 98.56 186 LEU A O 1
ATOM 1512 N N . THR A 1 187 ? -2.814 16.703 7.402 1 98.44 187 THR A N 1
ATOM 1513 C CA . THR A 1 187 ? -2.053 17.938 7.617 1 98.44 187 THR A CA 1
ATOM 1514 C C . THR A 1 187 ? -0.554 17.656 7.609 1 98.44 187 THR A C 1
ATOM 1516 O O . THR A 1 187 ? -0.137 16.484 7.617 1 98.44 187 THR A O 1
ATOM 1519 N N . ASP A 1 188 ? 0.203 18.703 7.477 1 97.44 188 ASP A N 1
ATOM 1520 C CA . ASP A 1 188 ? 1.63 18.609 7.77 1 97.44 188 ASP A CA 1
ATOM 1521 C C . ASP A 1 188 ? 1.881 18.609 9.273 1 97.44 188 ASP A C 1
ATOM 1523 O O . ASP A 1 188 ? 1.027 19.031 10.055 1 97.44 188 ASP A O 1
ATOM 1527 N N . ILE A 1 189 ? 3.004 18.172 9.68 1 98.38 189 ILE A N 1
ATOM 1528 C CA . ILE A 1 189 ? 3.307 17.922 11.086 1 98.38 189 ILE A CA 1
ATOM 1529 C C . ILE A 1 189 ? 3.309 19.234 11.867 1 98.38 189 ILE A C 1
ATOM 1531 O O . ILE A 1 189 ? 3.025 19.25 13.062 1 98.38 189 ILE A O 1
ATOM 1535 N N . ASP A 1 190 ? 3.57 20.344 11.188 1 97.44 190 ASP A N 1
ATOM 1536 C CA . ASP A 1 190 ? 3.709 21.625 11.875 1 97.44 190 ASP A CA 1
ATOM 1537 C C . ASP A 1 190 ? 2.439 22.469 11.734 1 97.44 190 ASP A C 1
ATOM 1539 O O . ASP A 1 190 ? 2.463 23.688 11.961 1 97.44 190 ASP A O 1
ATOM 1543 N N . ILE A 1 191 ? 1.393 21.875 11.289 1 98.38 191 ILE A N 1
ATOM 1544 C CA . ILE A 1 191 ? 0.083 22.516 11.234 1 98.38 191 ILE A CA 1
ATOM 1545 C C . ILE A 1 191 ? -0.716 22.156 12.484 1 98.38 191 ILE A C 1
ATOM 1547 O O . ILE A 1 191 ? -1.108 21 12.672 1 98.38 191 ILE A O 1
ATOM 1551 N N . VAL A 1 192 ? -0.983 23.172 13.281 1 98.5 192 VAL A N 1
ATOM 1552 C CA . VAL A 1 192 ? -1.6 22.969 14.586 1 98.5 192 VAL A CA 1
ATOM 1553 C C . VAL A 1 192 ? -3.092 23.266 14.508 1 98.5 192 VAL A C 1
ATOM 1555 O O . VAL A 1 192 ? -3.484 24.391 14.172 1 98.5 192 VAL A O 1
ATOM 1558 N N . PRO A 1 193 ? -3.936 22.328 14.836 1 98.44 193 PRO A N 1
ATOM 1559 C CA . PRO A 1 193 ? -5.375 22.594 14.836 1 98.44 193 PRO A CA 1
ATOM 1560 C C . PRO A 1 193 ? -5.793 23.531 15.961 1 98.44 193 PRO A C 1
ATOM 1562 O O . PRO A 1 193 ? -5.117 23.609 17 1 98.44 193 PRO A O 1
ATOM 1565 N N . SER A 1 194 ? -6.867 24.266 15.734 1 96.62 194 SER A N 1
ATOM 1566 C CA . SER A 1 194 ? -7.453 25.062 16.812 1 96.62 194 SER A CA 1
ATOM 1567 C C . SER A 1 194 ? -7.949 24.156 17.938 1 96.62 194 SER A C 1
ATOM 1569 O O . SER A 1 194 ? -8.203 22.969 17.734 1 96.62 194 SER A O 1
ATOM 1571 N N . THR A 1 195 ? -8.07 24.734 19.125 1 94 195 THR A N 1
ATOM 1572 C CA . THR A 1 195 ? -8.484 23.953 20.297 1 94 195 THR A CA 1
ATOM 1573 C C . THR A 1 195 ? -9.93 23.484 20.141 1 94 195 THR A C 1
ATOM 1575 O O . THR A 1 195 ? -10.727 24.125 19.438 1 94 195 THR A O 1
ATOM 1578 N N . ASN A 1 196 ? -10.289 22.391 20.688 1 89.38 196 ASN A N 1
ATOM 1579 C CA . ASN A 1 196 ? -11.625 21.812 20.703 1 89.38 196 ASN A CA 1
ATOM 1580 C C . ASN A 1 196 ? -12.125 21.469 19.312 1 89.38 196 ASN A C 1
ATOM 1582 O O . ASN A 1 196 ? -13.328 21.484 19.047 1 89.38 196 ASN A O 1
ATOM 1586 N N . SER A 1 197 ? -11.211 21.219 18.391 1 93.94 197 SER A N 1
ATOM 1587 C CA . SER A 1 197 ? -11.578 20.938 17 1 93.94 197 SER A CA 1
ATOM 1588 C C . SER A 1 197 ? -12.273 19.578 16.891 1 93.94 197 SER A C 1
ATOM 1590 O O . SER A 1 197 ? -13.258 19.438 16.156 1 93.94 197 SER A O 1
ATOM 1592 N N . VAL A 1 198 ? -11.891 18.562 17.656 1 95.75 198 VAL A N 1
ATOM 1593 C CA . VAL A 1 198 ? -12.328 17.188 17.469 1 95.75 198 VAL A CA 1
ATOM 1594 C C . VAL A 1 198 ? -13.812 17.062 17.797 1 95.75 198 VAL A C 1
ATOM 1596 O O . VAL A 1 198 ? -14.609 16.609 16.969 1 95.75 198 VAL A O 1
ATOM 1599 N N . PRO A 1 199 ? -14.258 17.5 19.031 1 94.12 199 PRO A N 1
ATOM 1600 C CA . PRO A 1 199 ? -15.695 17.391 19.312 1 94.12 199 PRO A CA 1
ATOM 1601 C C . PRO A 1 199 ? -16.547 18.203 18.328 1 94.12 199 PRO A C 1
ATOM 1603 O O . PRO A 1 199 ? -17.625 17.75 17.922 1 94.12 199 PRO A O 1
ATOM 1606 N N . GLN A 1 200 ? -16.078 19.375 17.922 1 93.88 200 GLN A N 1
ATOM 1607 C CA . GLN A 1 200 ? -16.828 20.219 17 1 93.88 200 GLN A CA 1
ATOM 1608 C C . GLN A 1 200 ? -16.938 19.578 15.617 1 93.88 200 GLN A C 1
ATOM 1610 O O . GLN A 1 200 ? -18 19.594 15.008 1 93.88 200 GLN A O 1
ATOM 1615 N N . LEU A 1 201 ? -15.875 19.062 15.156 1 96.94 201 LEU A N 1
ATOM 1616 C CA . LEU A 1 201 ? -15.859 18.422 13.844 1 96.94 201 LEU A CA 1
ATOM 1617 C C . LEU A 1 201 ? -16.703 17.156 13.852 1 96.94 201 LEU A C 1
ATOM 1619 O O . LEU A 1 201 ? -17.406 16.859 12.883 1 96.94 201 LEU A O 1
ATOM 1623 N N . ASN A 1 202 ? -16.609 16.359 14.938 1 95.75 202 ASN A N 1
ATOM 1624 C CA . ASN A 1 202 ? -17.453 15.164 15.039 1 95.75 202 ASN A CA 1
ATOM 1625 C C . ASN A 1 202 ? -18.938 15.516 14.969 1 95.75 202 ASN A C 1
ATOM 1627 O O . ASN A 1 202 ? -19.703 14.812 14.312 1 95.75 202 ASN A O 1
ATOM 1631 N N . HIS A 1 203 ? -19.281 16.578 15.672 1 94.31 203 HIS A N 1
ATOM 1632 C CA . HIS A 1 203 ? -20.656 17.016 15.641 1 94.31 203 HIS A CA 1
ATOM 1633 C C . HIS A 1 203 ? -21.094 17.391 14.227 1 94.31 203 HIS A C 1
ATOM 1635 O O . HIS A 1 203 ? -22.156 16.984 13.758 1 94.31 203 HIS A O 1
ATOM 1641 N N . PHE A 1 204 ? -20.328 18.125 13.547 1 95.69 204 PHE A N 1
ATOM 1642 C CA . PHE A 1 204 ? -20.609 18.547 12.18 1 95.69 204 PHE A CA 1
ATOM 1643 C C . PHE A 1 204 ? -20.688 17.344 11.242 1 95.69 204 PHE A C 1
ATOM 1645 O O . PHE A 1 204 ? -21.625 17.234 10.445 1 95.69 204 PHE A O 1
ATOM 1652 N N . LEU A 1 205 ? -19.75 16.391 11.352 1 95.88 205 LEU A N 1
ATOM 1653 C CA . LEU A 1 205 ? -19.578 15.297 10.406 1 95.88 205 LEU A CA 1
ATOM 1654 C C . LEU A 1 205 ? -20.688 14.258 10.578 1 95.88 205 LEU A C 1
ATOM 1656 O O . LEU A 1 205 ? -20.984 13.492 9.656 1 95.88 205 LEU A O 1
ATOM 1660 N N . ARG A 1 206 ? -21.281 14.219 11.711 1 93.44 206 ARG A N 1
ATOM 1661 C CA . ARG A 1 206 ? -22.391 13.305 11.945 1 93.44 206 ARG A CA 1
ATOM 1662 C C . ARG A 1 206 ? -23.562 13.633 11.031 1 93.44 206 ARG A C 1
ATOM 1664 O O . ARG A 1 206 ? -24.328 12.742 10.633 1 93.44 206 ARG A O 1
ATOM 1671 N N . THR A 1 207 ? -23.656 14.898 10.688 1 91.31 207 THR A N 1
ATOM 1672 C CA . THR A 1 207 ? -24.828 15.305 9.922 1 91.31 207 THR A CA 1
ATOM 1673 C C . THR A 1 207 ? -24.406 15.797 8.531 1 91.31 207 THR A C 1
ATOM 1675 O O . THR A 1 207 ? -25.25 16.25 7.754 1 91.31 207 THR A O 1
ATOM 1678 N N . ALA A 1 208 ? -23.156 15.75 8.352 1 89.69 208 ALA A N 1
ATOM 1679 C CA . ALA A 1 208 ? -22.688 16.188 7.039 1 89.69 208 ALA A CA 1
ATOM 1680 C C . ALA A 1 208 ? -23.281 15.328 5.93 1 89.69 208 ALA A C 1
ATOM 1682 O O . ALA A 1 208 ? -23.266 14.102 6.023 1 89.69 208 ALA A O 1
ATOM 1683 N N . ASN A 1 209 ? -23.984 15.922 4.977 1 81 209 ASN A N 1
ATOM 1684 C CA . ASN A 1 209 ? -24.609 15.203 3.865 1 81 209 ASN A CA 1
ATOM 1685 C C . ASN A 1 209 ? -23.953 15.57 2.531 1 81 209 ASN A C 1
ATOM 1687 O O . ASN A 1 209 ? -24.203 16.656 2.002 1 81 209 ASN A O 1
ATOM 1691 N N . CYS A 1 210 ? -22.969 14.906 2.264 1 81.88 210 CYS A N 1
ATOM 1692 C CA . CYS A 1 210 ? -22.312 15.125 0.978 1 81.88 210 CYS A CA 1
ATOM 1693 C C . CYS A 1 210 ? -22.766 14.102 -0.052 1 81.88 210 CYS A C 1
ATOM 1695 O O . CYS A 1 210 ? -22.625 12.898 0.156 1 81.88 210 CYS A O 1
ATOM 1697 N N . THR A 1 211 ? -23.609 14.57 -0.998 1 69.81 211 THR A N 1
ATOM 1698 C CA . THR A 1 211 ? -24.172 13.719 -2.039 1 69.81 211 THR A CA 1
ATOM 1699 C C . THR A 1 211 ? -23.078 13.211 -2.977 1 69.81 211 THR A C 1
ATOM 1701 O O . THR A 1 211 ? -23.188 12.133 -3.551 1 69.81 211 THR A O 1
ATOM 1704 N N . LYS A 1 212 ? -22.047 14.031 -3.143 1 73.94 212 LYS A N 1
ATOM 1705 C CA . LYS A 1 212 ? -20.969 13.672 -4.047 1 73.94 212 LYS A CA 1
ATOM 1706 C C . LYS A 1 212 ? -19.656 13.516 -3.291 1 73.94 212 LYS A C 1
ATOM 1708 O O . LYS A 1 212 ? -19.641 13.039 -2.154 1 73.94 212 LYS A O 1
ATOM 1713 N N . SER A 1 213 ? -18.547 13.773 -4.004 1 89.5 213 SER A N 1
ATOM 1714 C CA . SER A 1 213 ? -17.219 13.805 -3.396 1 89.5 213 SER A CA 1
ATOM 1715 C C . SER A 1 213 ? -16.922 15.18 -2.801 1 89.5 213 SER A C 1
ATOM 1717 O O . SER A 1 213 ? -16.953 16.188 -3.51 1 89.5 213 SER A O 1
ATOM 1719 N N . CYS A 1 214 ? -16.797 15.258 -1.419 1 95.31 214 CYS A N 1
ATOM 1720 C CA . CYS A 1 214 ? -16.594 16.531 -0.724 1 95.31 214 CYS A CA 1
ATOM 1721 C C . CYS A 1 214 ? -15.273 16.531 0.026 1 95.31 214 CYS A C 1
ATOM 1723 O O . CYS A 1 214 ? -14.828 15.492 0.52 1 95.31 214 CYS A O 1
ATOM 1725 N N . ALA A 1 215 ? -14.703 17.656 0.059 1 97.5 215 ALA A N 1
ATOM 1726 C CA . ALA A 1 215 ? -13.57 17.969 0.918 1 97.5 215 ALA A CA 1
ATOM 1727 C C . ALA A 1 215 ? -13.867 19.188 1.798 1 97.5 215 ALA A C 1
ATOM 1729 O O . ALA A 1 215 ? -14.289 20.234 1.301 1 97.5 215 ALA A O 1
ATOM 1730 N N . TYR A 1 216 ? -13.742 19.047 3.064 1 97.94 216 TYR A N 1
ATOM 1731 C CA . TYR A 1 216 ? -13.977 20.125 4.008 1 97.94 216 TYR A CA 1
ATOM 1732 C C . TYR A 1 216 ? -12.672 20.812 4.387 1 97.94 216 TYR A C 1
ATOM 1734 O O . TYR A 1 216 ? -11.867 20.266 5.137 1 97.94 216 TYR A O 1
ATOM 1742 N N . VAL A 1 217 ? -12.523 22.016 3.924 1 98.5 217 VAL A N 1
ATOM 1743 C CA . VAL A 1 217 ? -11.273 22.766 4.055 1 98.5 217 VAL A CA 1
ATOM 1744 C C . VAL A 1 217 ? -11.234 23.469 5.41 1 98.5 217 VAL A C 1
ATOM 1746 O O . VAL A 1 217 ? -12.227 24.078 5.832 1 98.5 217 VAL A O 1
ATOM 1749 N N . ILE A 1 218 ? -10.125 23.359 6.074 1 98.5 218 ILE A N 1
ATOM 1750 C CA . ILE A 1 218 ? -9.875 24.125 7.289 1 98.5 218 ILE A CA 1
ATOM 1751 C C . ILE A 1 218 ? -8.844 25.219 7.004 1 98.5 218 ILE A C 1
ATOM 1753 O O . ILE A 1 218 ? -7.688 24.922 6.703 1 98.5 218 ILE A O 1
ATOM 1757 N N . PRO A 1 219 ? -9.258 26.484 7.129 1 98.12 219 PRO A N 1
ATOM 1758 C CA . PRO A 1 219 ? -8.312 27.562 6.828 1 98.12 219 PRO A CA 1
ATOM 1759 C C . PRO A 1 219 ? -7.094 27.547 7.75 1 98.12 219 PRO A C 1
ATOM 1761 O O . PRO A 1 219 ? -7.219 27.281 8.945 1 98.12 219 PRO A O 1
ATOM 1764 N N . THR A 1 220 ? -5.961 27.828 7.176 1 98.5 220 THR A N 1
ATOM 1765 C CA . THR A 1 220 ? -4.707 27.812 7.918 1 98.5 220 THR A CA 1
ATOM 1766 C C . THR A 1 220 ? -4.094 29.219 7.973 1 98.5 220 THR A C 1
ATOM 1768 O O . THR A 1 220 ? -4.105 29.938 6.977 1 98.5 220 THR A O 1
ATOM 1771 N N . PHE A 1 221 ? -3.549 29.594 9.125 1 98.44 221 PHE A N 1
ATOM 1772 C CA . PHE A 1 221 ? -2.973 30.922 9.328 1 98.44 221 PHE A CA 1
ATOM 1773 C C . PHE A 1 221 ? -1.559 30.812 9.891 1 98.44 221 PHE A C 1
ATOM 1775 O O . PHE A 1 221 ? -1.228 29.844 10.586 1 98.44 221 PHE A O 1
ATOM 1782 N N . GLU A 1 222 ? -0.774 31.734 9.477 1 98.31 222 GLU A N 1
ATOM 1783 C CA . GLU A 1 222 ? 0.505 31.938 10.148 1 98.31 222 GLU A CA 1
ATOM 1784 C C . GLU A 1 222 ? 0.333 32.75 11.43 1 98.31 222 GLU A C 1
ATOM 1786 O O . GLU A 1 222 ? -0.367 33.75 11.445 1 98.31 222 GLU A O 1
ATOM 1791 N N . ILE A 1 223 ? 0.954 32.281 12.508 1 98.62 223 ILE A N 1
ATOM 1792 C CA . ILE A 1 223 ? 0.871 32.938 13.805 1 98.62 223 ILE A CA 1
ATOM 1793 C C . ILE A 1 223 ? 2.268 33.344 14.258 1 98.62 223 ILE A C 1
ATOM 1795 O O . ILE A 1 223 ? 3.191 32.531 14.266 1 98.62 223 ILE A O 1
ATOM 1799 N N . ASP A 1 224 ? 2.395 34.562 14.633 1 98.31 224 ASP A N 1
ATOM 1800 C CA . ASP A 1 224 ? 3.678 35.062 15.109 1 98.31 224 ASP A CA 1
ATOM 1801 C C . ASP A 1 224 ? 4.156 34.281 16.328 1 98.31 224 ASP A C 1
ATOM 1803 O O . ASP A 1 224 ? 3.359 33.969 17.219 1 98.31 224 ASP A O 1
ATOM 1807 N N . ILE A 1 225 ? 5.492 34.062 16.422 1 96.38 225 ILE A N 1
ATOM 1808 C CA . ILE A 1 225 ? 6.062 33.25 17.469 1 96.38 225 ILE A CA 1
ATOM 1809 C C . ILE A 1 225 ? 5.898 33.938 18.812 1 96.38 225 ILE A C 1
ATOM 1811 O O . ILE A 1 225 ? 5.934 33.281 19.859 1 96.38 225 ILE A O 1
ATOM 1815 N N . ARG A 1 226 ? 5.707 35.281 18.875 1 95.56 226 ARG A N 1
ATOM 1816 C CA . ARG A 1 226 ? 5.59 36.062 20.109 1 95.56 226 ARG A CA 1
ATOM 1817 C C . ARG A 1 226 ? 4.172 36 20.656 1 95.56 226 ARG A C 1
ATOM 1819 O O . ARG A 1 226 ? 3.934 36.344 21.812 1 95.56 226 ARG A O 1
ATOM 1826 N N . ALA A 1 227 ? 3.287 35.531 19.844 1 97.62 227 ALA A N 1
ATOM 1827 C CA . ALA A 1 227 ? 1.884 35.469 20.25 1 97.62 227 ALA A CA 1
ATOM 1828 C C . ALA A 1 227 ? 1.547 34.156 20.953 1 97.62 227 ALA A C 1
ATOM 1830 O O . ALA A 1 227 ? 2.32 33.219 20.875 1 97.62 227 ALA A O 1
ATOM 1831 N N . THR A 1 228 ? 0.462 34.219 21.688 1 96.81 228 THR A N 1
ATOM 1832 C CA . THR A 1 228 ? -0.147 32.969 22.172 1 96.81 228 THR A CA 1
ATOM 1833 C C . THR A 1 228 ? -1.087 32.406 21.109 1 96.81 228 THR A C 1
ATOM 1835 O O . THR A 1 228 ? -1.827 33.156 20.453 1 96.81 228 THR A O 1
ATOM 1838 N N . PHE A 1 229 ? -1.007 31.094 20.969 1 97.56 229 PHE A N 1
ATOM 1839 C CA . PHE A 1 229 ? -1.871 30.469 19.984 1 97.56 229 PHE A CA 1
ATOM 1840 C C . PHE A 1 229 ? -3.336 30.781 20.25 1 97.56 229 PHE A C 1
ATOM 1842 O O . PHE A 1 229 ? -3.824 30.594 21.375 1 97.56 229 PHE A O 1
ATOM 1849 N N . PRO A 1 230 ? -4.07 31.328 19.312 1 96.75 230 PRO A N 1
ATOM 1850 C CA . PRO A 1 230 ? -5.453 31.75 19.562 1 96.75 230 PRO A CA 1
ATOM 1851 C C . PRO A 1 230 ? -6.391 30.578 19.797 1 96.75 230 PRO A C 1
ATOM 1853 O O . PRO A 1 230 ? -6.324 29.562 19.094 1 96.75 230 PRO A O 1
ATOM 1856 N N . ARG A 1 231 ? -7.316 30.688 20.703 1 93.19 231 ARG A N 1
ATOM 1857 C CA . ARG A 1 231 ? -8.188 29.594 21.109 1 93.19 231 ARG A CA 1
ATOM 1858 C C . ARG A 1 231 ? -9.555 29.703 20.453 1 93.19 231 ARG A C 1
ATOM 1860 O O . ARG A 1 231 ? -10.43 28.859 20.672 1 93.19 231 ARG A O 1
ATOM 1867 N N . SER A 1 232 ? -9.75 30.75 19.719 1 92.88 232 SER A N 1
ATOM 1868 C CA . SER A 1 232 ? -11.016 30.969 19.016 1 92.88 232 SER A CA 1
ATOM 1869 C C . SER A 1 232 ? -10.812 31.781 17.75 1 92.88 232 SER A C 1
ATOM 1871 O O . SER A 1 232 ? -9.766 32.406 17.562 1 92.88 232 SER A O 1
ATOM 1873 N N . LYS A 1 233 ? -11.789 31.734 16.938 1 95 233 LYS A N 1
ATOM 1874 C CA . LYS A 1 233 ? -11.758 32.562 15.734 1 95 233 LYS A CA 1
ATOM 1875 C C . LYS A 1 233 ? -11.648 34.031 16.078 1 95 233 LYS A C 1
ATOM 1877 O O . LYS A 1 233 ? -10.891 34.781 15.445 1 95 233 LYS A O 1
ATOM 1882 N N . ASN A 1 234 ? -12.367 34.438 17.156 1 93.56 234 ASN A N 1
ATOM 1883 C CA . ASN A 1 234 ? -12.305 35.844 17.578 1 93.56 234 ASN A CA 1
ATOM 1884 C C . ASN A 1 234 ? -10.898 36.219 18.031 1 93.56 234 ASN A C 1
ATOM 1886 O O . ASN A 1 234 ? -10.414 37.312 17.688 1 93.56 234 ASN A O 1
ATOM 1890 N N . ALA A 1 235 ? -10.305 35.375 18.781 1 95.12 235 ALA A N 1
ATOM 1891 C CA . ALA A 1 235 ? -8.93 35.625 19.219 1 95.12 235 ALA A CA 1
ATOM 1892 C C . ALA A 1 235 ? -7.98 35.688 18.016 1 95.12 235 ALA A C 1
ATOM 1894 O O . ALA A 1 235 ? -7.055 36.5 18.016 1 95.12 235 ALA A O 1
ATOM 1895 N N . LEU A 1 236 ? -8.195 34.844 17.016 1 97 236 LEU A N 1
ATOM 1896 C CA . LEU A 1 236 ? -7.387 34.844 15.805 1 97 236 LEU A CA 1
ATOM 1897 C C . LEU A 1 236 ? -7.555 36.188 15.062 1 97 236 LEU A C 1
ATOM 1899 O O . LEU A 1 236 ? -6.57 36.781 14.633 1 97 236 LEU A O 1
ATOM 1903 N N . VAL A 1 237 ? -8.789 36.656 14.969 1 95.81 237 VAL A N 1
ATOM 1904 C CA . VAL A 1 237 ? -9.086 37.906 14.289 1 95.81 237 VAL A CA 1
ATOM 1905 C C . VAL A 1 237 ? -8.367 39.062 14.992 1 95.81 237 VAL A C 1
ATOM 1907 O O . VAL A 1 237 ? -7.836 39.969 14.344 1 95.81 237 VAL A O 1
ATOM 1910 N N . ARG A 1 238 ? -8.367 39.031 16.297 1 96.69 238 ARG A N 1
ATOM 1911 C CA . ARG A 1 238 ? -7.672 40.031 17.062 1 96.69 238 ARG A CA 1
ATOM 1912 C C . ARG A 1 238 ? -6.18 40.031 16.75 1 96.69 238 ARG A C 1
ATOM 1914 O O . ARG A 1 238 ? -5.566 41.094 16.609 1 96.69 238 ARG A O 1
ATOM 1921 N N . LEU A 1 239 ? -5.609 38.812 16.641 1 98.25 239 LEU A N 1
ATOM 1922 C CA . LEU A 1 239 ? -4.195 38.688 16.297 1 98.25 239 LEU A CA 1
ATOM 1923 C C . LEU A 1 239 ? -3.932 39.25 14.898 1 98.25 239 LEU A C 1
ATOM 1925 O O . LEU A 1 239 ? -2.908 39.906 14.664 1 98.25 239 LEU A O 1
ATOM 1929 N N . ILE A 1 240 ? -4.805 39.031 14.008 1 97.88 240 ILE A N 1
ATOM 1930 C CA . ILE A 1 240 ? -4.66 39.5 12.633 1 97.88 240 ILE A CA 1
ATOM 1931 C C . ILE A 1 240 ? -4.688 41.031 12.625 1 97.88 240 ILE A C 1
ATOM 1933 O O . ILE A 1 240 ? -3.859 41.656 11.969 1 97.88 240 ILE A O 1
ATOM 1937 N N . ARG A 1 241 ? -5.562 41.625 13.391 1 97.12 241 ARG A N 1
ATOM 1938 C CA . ARG A 1 241 ? -5.676 43.094 13.469 1 97.12 241 ARG A CA 1
ATOM 1939 C C . ARG A 1 241 ? -4.402 43.719 14.031 1 97.12 241 ARG A C 1
ATOM 1941 O O . ARG A 1 241 ? -4.016 44.812 13.633 1 97.12 241 ARG A O 1
ATOM 1948 N N . LYS A 1 242 ? -3.785 42.969 14.883 1 98.06 242 LYS A N 1
ATOM 1949 C CA . LYS A 1 242 ? -2.561 43.438 15.523 1 98.06 242 LYS A CA 1
ATOM 1950 C C . LYS A 1 242 ? -1.34 43.156 14.656 1 98.06 242 LYS A C 1
ATOM 1952 O O . LYS A 1 242 ? -0.212 43.469 15.031 1 98.06 242 LYS A O 1
ATOM 1957 N N . GLY A 1 243 ? -1.526 42.469 13.547 1 97.5 243 GLY A N 1
ATOM 1958 C CA . GLY A 1 243 ? -0.422 42.125 12.664 1 97.5 243 GLY A CA 1
ATOM 1959 C C . GLY A 1 243 ? 0.363 40.906 13.125 1 97.5 243 GLY A C 1
ATOM 1960 O O . GLY A 1 243 ? 1.489 40.688 12.68 1 97.5 243 GLY A O 1
ATOM 1961 N N . LEU A 1 244 ? -0.229 40.125 14.031 1 98.56 244 LEU A N 1
ATOM 1962 C CA . LEU A 1 244 ? 0.477 38.969 14.625 1 98.56 244 LEU A CA 1
ATOM 1963 C C . LEU A 1 244 ? 0.012 37.656 14.008 1 98.56 244 LEU A C 1
ATOM 1965 O O . LEU A 1 244 ? 0.436 36.594 14.438 1 98.56 244 LEU A O 1
ATOM 1969 N N . ALA A 1 245 ? -0.842 37.688 13.094 1 98.56 245 ALA A N 1
ATOM 1970 C CA . ALA A 1 245 ? -1.286 36.531 12.32 1 98.56 245 ALA A CA 1
ATOM 1971 C C . ALA A 1 245 ? -1.707 36.938 10.914 1 98.56 245 ALA A C 1
ATOM 1973 O O . ALA A 1 245 ? -2.039 38.094 10.672 1 98.56 245 ALA A O 1
ATOM 1974 N N . ARG A 1 246 ? -1.7 36.031 9.969 1 97.69 246 ARG A N 1
ATOM 1975 C CA . ARG A 1 246 ? -2.125 36.25 8.594 1 97.69 246 ARG A CA 1
ATOM 1976 C C . ARG A 1 246 ? -2.383 34.906 7.895 1 97.69 246 ARG A C 1
ATOM 1978 O O . ARG A 1 246 ? -1.986 33.875 8.391 1 97.69 246 ARG A O 1
ATOM 1985 N N . PRO A 1 247 ? -3.088 34.969 6.75 1 97.06 247 PRO A N 1
ATOM 1986 C CA . PRO A 1 247 ? -3.301 33.719 6.012 1 97.06 247 PRO A CA 1
ATOM 1987 C C . PRO A 1 247 ? -1.996 33 5.68 1 97.06 247 PRO A C 1
ATOM 1989 O O . PRO A 1 247 ? -0.995 33.656 5.363 1 97.06 247 PRO A O 1
ATOM 1992 N N . PHE A 1 248 ? -1.998 31.688 5.789 1 96.94 248 PHE A N 1
ATOM 1993 C CA . PHE A 1 248 ? -0.831 30.859 5.535 1 96.94 248 PHE A CA 1
ATOM 1994 C C . PHE A 1 248 ? -0.293 31.094 4.129 1 96.94 248 PHE A C 1
ATOM 1996 O O . PHE A 1 248 ? -1.047 31.047 3.152 1 96.94 248 PHE A O 1
ATOM 2003 N N . HIS A 1 249 ? 1.002 31.391 3.982 1 93.75 249 HIS A N 1
ATOM 2004 C CA . HIS A 1 249 ? 1.745 31.578 2.74 1 93.75 249 HIS A CA 1
ATOM 2005 C C . HIS A 1 249 ? 1.284 32.812 2.006 1 93.75 249 HIS A C 1
ATOM 2007 O O . HIS A 1 249 ? 1.534 32.969 0.808 1 93.75 249 HIS A O 1
ATOM 2013 N N . GLU A 1 250 ? 0.602 33.719 2.621 1 92.88 250 GLU A N 1
ATOM 2014 C CA . GLU A 1 250 ? 0.118 34.969 2.002 1 92.88 250 GLU A CA 1
ATOM 2015 C C . GLU A 1 250 ? 1.264 35.75 1.373 1 92.88 250 GLU A C 1
ATOM 2017 O O . GLU A 1 250 ? 1.126 36.281 0.268 1 92.88 250 GLU A O 1
ATOM 2022 N N . LYS A 1 251 ? 2.406 35.656 1.988 1 91 251 LYS A N 1
ATOM 2023 C CA . LYS A 1 251 ? 3.518 36.5 1.536 1 91 251 LYS A CA 1
ATOM 2024 C C . LYS A 1 251 ? 4.484 35.688 0.666 1 91 251 LYS A C 1
ATOM 2026 O O . LYS A 1 251 ? 5.148 36.25 -0.208 1 91 251 LYS A O 1
ATOM 2031 N N . VAL A 1 252 ? 4.547 34.469 0.853 1 89.38 252 VAL A N 1
ATOM 2032 C CA . VAL A 1 252 ? 5.609 33.688 0.215 1 89.38 252 VAL A CA 1
ATOM 2033 C C . VAL A 1 252 ? 5.066 33 -1.038 1 89.38 252 VAL A C 1
ATOM 2035 O O . VAL A 1 252 ? 5.801 32.781 -2.006 1 89.38 252 VAL A O 1
ATOM 2038 N N . PHE A 1 253 ? 3.848 32.625 -1.01 1 87.75 253 PHE A N 1
ATOM 2039 C CA . PHE A 1 253 ? 3.256 31.891 -2.131 1 87.75 253 PHE A CA 1
ATOM 2040 C C . PHE A 1 253 ? 1.733 31.969 -2.072 1 87.75 253 PHE A C 1
ATOM 2042 O O . PHE A 1 253 ? 1.077 30.984 -1.722 1 87.75 253 PHE A O 1
ATOM 2049 N N . ILE A 1 254 ? 1.119 32.969 -2.584 1 83.31 254 ILE A N 1
ATOM 2050 C CA . ILE A 1 254 ? -0.28 33.344 -2.381 1 83.31 254 ILE A CA 1
ATOM 2051 C C . ILE A 1 254 ? -1.182 32.281 -3.049 1 83.31 254 ILE A C 1
ATOM 2053 O O . ILE A 1 254 ? -2.287 32.031 -2.574 1 83.31 254 ILE A O 1
ATOM 2057 N N . TYR A 1 255 ? -0.778 31.641 -4.062 1 84.81 255 TYR A N 1
ATOM 2058 C CA . TYR A 1 255 ? -1.623 30.75 -4.848 1 84.81 255 TYR A CA 1
ATOM 2059 C C . TYR A 1 255 ? -1.93 29.469 -4.082 1 84.81 255 TYR A C 1
ATOM 2061 O O . TYR A 1 255 ? -2.906 28.766 -4.379 1 84.81 255 TYR A O 1
ATOM 2069 N N . ASN A 1 256 ? -1.15 29.234 -3.107 1 89.81 256 ASN A N 1
ATOM 2070 C CA . ASN A 1 256 ? -1.221 28 -2.33 1 89.81 256 ASN A CA 1
ATOM 2071 C C . ASN A 1 256 ? -2.525 27.906 -1.543 1 89.81 256 ASN A C 1
ATOM 2073 O O . ASN A 1 256 ? -3.084 26.812 -1.386 1 89.81 256 ASN A O 1
ATOM 2077 N N . GLN A 1 257 ? -2.996 29.047 -1.062 1 92.94 257 GLN A N 1
ATOM 2078 C CA . GLN A 1 257 ? -4.16 29.031 -0.182 1 92.94 257 GLN A CA 1
ATOM 2079 C C . GLN A 1 257 ? -5.215 30.031 -0.656 1 92.94 257 GLN A C 1
ATOM 2081 O O . GLN A 1 257 ? -6.289 30.125 -0.059 1 92.94 257 GLN A O 1
ATOM 2086 N N . TYR A 1 258 ? -4.973 30.656 -1.75 1 89.56 258 TYR A N 1
ATOM 2087 C CA . TYR A 1 258 ? -5.785 31.781 -2.197 1 89.56 258 TYR A CA 1
ATOM 2088 C C . TYR A 1 258 ? -7.234 31.359 -2.408 1 89.56 258 TYR A C 1
ATOM 2090 O O . TYR A 1 258 ? -8.156 32.094 -2.037 1 89.56 258 TYR A O 1
ATOM 2098 N N . ALA A 1 259 ? -7.426 30.219 -2.924 1 94.69 259 ALA A N 1
ATOM 2099 C CA . ALA A 1 259 ? -8.766 29.75 -3.277 1 94.69 259 ALA A CA 1
ATOM 2100 C C . ALA A 1 259 ? -9.633 29.594 -2.035 1 94.69 259 ALA A C 1
ATOM 2102 O O . ALA A 1 259 ? -10.859 29.578 -2.129 1 94.69 259 ALA A O 1
ATOM 2103 N N . THR A 1 260 ? -9.008 29.469 -0.861 1 97.19 260 THR A N 1
ATOM 2104 C CA . THR A 1 260 ? -9.734 29.312 0.394 1 97.19 260 THR A CA 1
ATOM 2105 C C . THR A 1 260 ? -10.555 30.562 0.7 1 97.19 260 THR A C 1
ATOM 2107 O O . THR A 1 260 ? -11.562 30.484 1.406 1 97.19 260 THR A O 1
ATOM 2110 N N . ASN A 1 261 ? -10.172 31.719 0.119 1 96.19 261 ASN A N 1
ATOM 2111 C CA . ASN A 1 261 ? -10.875 33 0.309 1 96.19 261 ASN A CA 1
ATOM 2112 C C . ASN A 1 261 ? -10.961 33.375 1.785 1 96.19 261 ASN A C 1
ATOM 2114 O O . ASN A 1 261 ? -12.047 33.406 2.357 1 96.19 261 ASN A O 1
ATOM 2118 N N . PHE A 1 262 ? -9.844 33.781 2.348 1 96.62 262 PHE A N 1
ATOM 2119 C CA . PHE A 1 262 ? -9.703 34.094 3.766 1 96.62 262 PHE A CA 1
ATOM 2120 C C . PHE A 1 262 ? -10.547 35.312 4.137 1 96.62 262 PHE A C 1
ATOM 2122 O O . PHE A 1 262 ? -11.086 35.375 5.246 1 96.62 262 PHE A O 1
ATOM 2129 N N . SER A 1 263 ? -10.672 36.25 3.207 1 95 263 SER A N 1
ATOM 2130 C CA . SER A 1 263 ? -11.477 37.438 3.484 1 95 263 SER A CA 1
ATOM 2131 C C . SER A 1 263 ? -12.93 37.094 3.768 1 95 263 SER A C 1
ATOM 2133 O O . SER A 1 263 ? -13.531 37.594 4.711 1 95 263 SER A O 1
ATOM 2135 N N . LYS A 1 264 ? -13.445 36.188 2.928 1 95.5 264 LYS A N 1
ATOM 2136 C CA . LYS A 1 264 ? -14.812 35.719 3.137 1 95.5 264 LYS A CA 1
ATOM 2137 C C . LYS A 1 264 ? -14.945 35 4.465 1 95.5 264 LYS A C 1
ATOM 2139 O O . LYS A 1 264 ? -15.922 35.188 5.191 1 95.5 264 LYS A O 1
ATOM 2144 N N . TRP A 1 265 ? -14.039 34.188 4.797 1 96.5 265 TRP A N 1
ATOM 2145 C CA . TRP A 1 265 ? -14.047 33.406 6.035 1 96.5 265 TRP A CA 1
ATOM 2146 C C . TRP A 1 265 ? -14 34.344 7.25 1 96.5 265 TRP A C 1
ATOM 2148 O O . TRP A 1 265 ? -14.734 34.125 8.219 1 96.5 265 TRP A O 1
ATOM 2158 N N . LEU A 1 266 ? -13.172 35.406 7.215 1 95 266 LEU A N 1
ATOM 2159 C CA . LEU A 1 266 ? -12.961 36.344 8.328 1 95 266 LEU A CA 1
ATOM 2160 C C . LEU A 1 266 ? -14.188 37.219 8.523 1 95 266 LEU A C 1
ATOM 2162 O O . LEU A 1 266 ? -14.453 37.656 9.641 1 95 266 LEU A O 1
ATOM 2166 N N . SER A 1 267 ? -14.922 37.406 7.5 1 91.19 267 SER A N 1
ATOM 2167 C CA . SER A 1 267 ? -16.078 38.312 7.566 1 91.19 267 SER A CA 1
ATOM 2168 C C . SER A 1 267 ? -17.328 37.562 8.023 1 91.19 267 SER A C 1
ATOM 2170 O O . SER A 1 267 ? -18.328 38.156 8.414 1 91.19 267 SER A O 1
ATOM 2172 N N . SER A 1 268 ? -17.266 36.312 7.953 1 81.69 268 SER A N 1
ATOM 2173 C CA . SER A 1 268 ? -18.438 35.5 8.281 1 81.69 268 SER A CA 1
ATOM 2174 C C . SER A 1 268 ? -18.703 35.5 9.781 1 81.69 268 SER A C 1
ATOM 2176 O O . SER A 1 268 ? -17.781 35.375 10.578 1 81.69 268 SER A O 1
ATOM 2178 N N . ASN A 1 269 ? -19.969 36 10.18 1 70.5 269 ASN A N 1
ATOM 2179 C CA . ASN A 1 269 ? -20.391 36.031 11.57 1 70.5 269 ASN A CA 1
ATOM 2180 C C . ASN A 1 269 ? -21.047 34.688 11.961 1 70.5 269 ASN A C 1
ATOM 2182 O O . ASN A 1 269 ? -22.25 34.531 11.812 1 70.5 269 ASN A O 1
ATOM 2186 N N . THR A 1 270 ? -20.344 33.719 11.82 1 63.78 270 THR A N 1
ATOM 2187 C CA . THR A 1 270 ? -20.984 32.438 12.164 1 63.78 270 THR A CA 1
ATOM 2188 C C . THR A 1 270 ? -20.844 32.156 13.648 1 63.78 270 THR A C 1
ATOM 2190 O O . THR A 1 270 ? -20.047 32.781 14.344 1 63.78 270 THR A O 1
ATOM 2193 N N . ASN A 1 271 ? -21.75 31.281 14.102 1 66.75 271 ASN A N 1
ATOM 2194 C CA . ASN A 1 271 ? -21.766 30.781 15.469 1 66.75 271 ASN A CA 1
ATOM 2195 C C . ASN A 1 271 ? -20.406 30.188 15.859 1 66.75 271 ASN A C 1
ATOM 2197 O O . ASN A 1 271 ? -19.859 29.344 15.141 1 66.75 271 ASN A O 1
ATOM 2201 N N . ASP A 1 272 ? -19.828 30.75 16.906 1 70.38 272 ASP A N 1
ATOM 2202 C CA . ASP A 1 272 ? -18.469 30.422 17.328 1 70.38 272 ASP A CA 1
ATOM 2203 C C . ASP A 1 272 ? -18.422 29.047 17.969 1 70.38 272 ASP A C 1
ATOM 2205 O O . ASP A 1 272 ? -17.328 28.531 18.234 1 70.38 272 ASP A O 1
ATOM 2209 N N . THR A 1 273 ? -19.531 28.422 18.062 1 77.62 273 THR A N 1
ATOM 2210 C CA . THR A 1 273 ? -19.438 27.203 18.859 1 77.62 273 THR A CA 1
ATOM 2211 C C . THR A 1 273 ? -19.797 25.984 18.016 1 77.62 273 THR A C 1
ATOM 2213 O O . THR A 1 273 ? -19.562 24.844 18.438 1 77.62 273 THR A O 1
ATOM 2216 N N . GLU A 1 274 ? -20.281 26.234 16.906 1 90.5 274 GLU A N 1
ATOM 2217 C CA . GLU A 1 274 ? -20.656 25.109 16.062 1 90.5 274 GLU A CA 1
ATOM 2218 C C . GLU A 1 274 ? -20.031 25.219 14.68 1 90.5 274 GLU A C 1
ATOM 2220 O O . GLU A 1 274 ? -20.109 26.266 14.031 1 90.5 274 GLU A O 1
ATOM 2225 N N . VAL A 1 275 ? -19.438 24.125 14.25 1 95.56 275 VAL A N 1
ATOM 2226 C CA . VAL A 1 275 ? -18.797 24.094 12.945 1 95.56 275 VAL A CA 1
ATOM 2227 C C . VAL A 1 275 ? -19.844 24.047 11.844 1 95.56 275 VAL A C 1
ATOM 2229 O O . VAL A 1 275 ? -20.844 23.312 11.953 1 95.56 275 VAL A O 1
ATOM 2232 N N . SER A 1 276 ? -19.734 24.828 10.898 1 94.62 276 SER A N 1
ATOM 2233 C CA . SER A 1 276 ? -20.594 24.875 9.719 1 94.62 276 SER A CA 1
ATOM 2234 C C . SER A 1 276 ? -19.812 25.25 8.469 1 94.62 276 SER A C 1
ATOM 2236 O O . SER A 1 276 ? -18.625 25.609 8.555 1 94.62 276 SER A O 1
ATOM 2238 N N . VAL A 1 277 ? -20.438 25.078 7.348 1 95 277 VAL A N 1
ATOM 2239 C CA . VAL A 1 277 ? -19.828 25.5 6.09 1 95 277 VAL A CA 1
ATOM 2240 C C . VAL A 1 277 ? -19.922 27.016 5.953 1 95 277 VAL A C 1
ATOM 2242 O O . VAL A 1 277 ? -21.016 27.594 5.969 1 95 277 VAL A O 1
ATOM 2245 N N . SER A 1 278 ? -18.781 27.609 5.875 1 95.56 278 SER A N 1
ATOM 2246 C CA . SER A 1 278 ? -18.734 29.047 5.625 1 95.56 278 SER A CA 1
ATOM 2247 C C . SER A 1 278 ? -19.094 29.375 4.176 1 95.56 278 SER A C 1
ATOM 2249 O O . SER A 1 278 ? -19.922 30.25 3.908 1 95.56 278 SER A O 1
ATOM 2251 N N . HIS A 1 279 ? -18.422 28.719 3.277 1 95.75 279 HIS A N 1
ATOM 2252 C CA . HIS A 1 279 ? -18.656 28.906 1.848 1 95.75 279 HIS A CA 1
ATOM 2253 C C . HIS A 1 279 ? -18.031 27.766 1.042 1 95.75 279 HIS A C 1
ATOM 2255 O O . HIS A 1 279 ? -17.312 26.922 1.595 1 95.75 279 HIS A O 1
ATOM 2261 N N . ILE A 1 280 ? -18.359 27.734 -0.204 1 95.25 280 ILE A N 1
ATOM 2262 C CA . ILE A 1 280 ? -17.797 26.781 -1.156 1 95.25 280 ILE A CA 1
ATOM 2263 C C . ILE A 1 280 ? -16.703 27.453 -1.976 1 95.25 280 ILE A C 1
ATOM 2265 O O . ILE A 1 280 ? -16.844 28.609 -2.377 1 95.25 280 ILE A O 1
ATOM 2269 N N . VAL A 1 281 ? -15.609 26.719 -2.111 1 96.81 281 VAL A N 1
ATOM 2270 C CA . VAL A 1 281 ? -14.57 27.234 -2.994 1 96.81 281 VAL A CA 1
ATOM 2271 C C . VAL A 1 281 ? -15.094 27.312 -4.426 1 96.81 281 VAL A C 1
ATOM 2273 O O . VAL A 1 281 ? -15.523 26.297 -4.984 1 96.81 281 VAL A O 1
ATOM 2276 N N . THR A 1 282 ? -15.031 28.484 -5.07 1 93.62 282 THR A N 1
ATOM 2277 C CA . THR A 1 282 ? -15.594 28.656 -6.406 1 93.62 282 THR A CA 1
ATOM 2278 C C . THR A 1 282 ? -14.492 29 -7.414 1 93.62 282 THR A C 1
ATOM 2280 O O . THR A 1 282 ? -14.703 28.906 -8.625 1 93.62 282 THR A O 1
ATOM 2283 N N . ASN A 1 283 ? -13.406 29.422 -6.984 1 91.19 283 ASN A N 1
ATOM 2284 C CA . ASN A 1 283 ? -12.289 29.812 -7.84 1 91.19 283 ASN A CA 1
ATOM 2285 C C . ASN A 1 283 ? -11.062 28.938 -7.582 1 91.19 283 ASN A C 1
ATOM 2287 O O . ASN A 1 283 ? -10.023 29.438 -7.133 1 91.19 283 ASN A O 1
ATOM 2291 N N . PHE A 1 284 ? -11.172 27.719 -8.031 1 91.38 284 PHE A N 1
ATOM 2292 C CA . PHE A 1 284 ? -10.07 26.797 -7.812 1 91.38 284 PHE A CA 1
ATOM 2293 C C . PHE A 1 284 ? -8.828 27.25 -8.578 1 91.38 284 PHE A C 1
ATOM 2295 O O . PHE A 1 284 ? -8.922 27.656 -9.734 1 91.38 284 PHE A O 1
ATOM 2302 N N . GLU A 1 285 ? -7.77 27.234 -7.867 1 88.94 285 GLU A N 1
ATOM 2303 C CA . GLU A 1 285 ? -6.473 27.562 -8.445 1 88.94 285 GLU A CA 1
ATOM 2304 C C . GLU A 1 285 ? -5.605 26.312 -8.617 1 88.94 285 GLU A C 1
ATOM 2306 O O . GLU A 1 285 ? -5.594 25.438 -7.742 1 88.94 285 GLU A O 1
ATOM 2311 N N . PHE A 1 286 ? -4.828 26.328 -9.602 1 87.38 286 PHE A N 1
ATOM 2312 C CA . PHE A 1 286 ? -4 25.188 -9.977 1 87.38 286 PHE A CA 1
ATOM 2313 C C . PHE A 1 286 ? -3.051 24.812 -8.844 1 87.38 286 PHE A C 1
ATOM 2315 O O . PHE A 1 286 ? -2.854 23.641 -8.555 1 87.38 286 PHE A O 1
ATOM 2322 N N . LEU A 1 287 ? -2.498 25.703 -8.203 1 91.44 287 LEU A N 1
ATOM 2323 C CA . LEU A 1 287 ? -1.493 25.453 -7.172 1 91.44 287 LEU A CA 1
ATOM 2324 C C . LEU A 1 287 ? -2.127 25.422 -5.785 1 91.44 287 LEU A C 1
ATOM 2326 O O . LEU A 1 287 ? -1.425 25.516 -4.777 1 91.44 287 LEU A O 1
ATOM 2330 N N . TYR A 1 288 ? -3.463 25.281 -5.734 1 95.44 288 TYR A N 1
ATOM 2331 C CA . TYR A 1 288 ? -4.203 25.25 -4.477 1 95.44 288 TYR A CA 1
ATOM 2332 C C . TYR A 1 288 ? -3.801 24.047 -3.629 1 95.44 288 TYR A C 1
ATOM 2334 O O . TYR A 1 288 ? -3.826 22.922 -4.102 1 95.44 288 TYR A O 1
ATOM 2342 N N . GLU A 1 289 ? -3.371 24.25 -2.359 1 95.81 289 GLU A N 1
ATOM 2343 C CA . GLU A 1 289 ? -2.938 23.203 -1.433 1 95.81 289 GLU A CA 1
ATOM 2344 C C . GLU A 1 289 ? -3.633 23.344 -0.081 1 95.81 289 GLU A C 1
ATOM 2346 O O . GLU A 1 289 ? -2.973 23.516 0.946 1 95.81 289 GLU A O 1
ATOM 2351 N N . PRO A 1 290 ? -4.906 23.188 -0.069 1 97.25 290 PRO A N 1
ATOM 2352 C CA . PRO A 1 290 ? -5.621 23.281 1.206 1 97.25 290 PRO A CA 1
ATOM 2353 C C . PRO A 1 290 ? -5.383 22.078 2.105 1 97.25 290 PRO A C 1
ATOM 2355 O O . PRO A 1 290 ? -5.051 21 1.614 1 97.25 290 PRO A O 1
ATOM 2358 N N . PHE A 1 291 ? -5.418 22.312 3.391 1 98.25 291 PHE A N 1
ATOM 2359 C CA . PHE A 1 291 ? -5.605 21.219 4.328 1 98.25 291 PHE A CA 1
ATOM 2360 C C . PHE A 1 291 ? -7.086 20.891 4.5 1 98.25 291 PHE A C 1
ATOM 2362 O O . PHE A 1 291 ? -7.898 21.797 4.734 1 98.25 291 PHE A O 1
ATOM 2369 N N . TYR A 1 292 ? -7.488 19.641 4.32 1 98.25 292 TYR A N 1
ATOM 2370 C CA . TYR A 1 292 ? -8.914 19.328 4.25 1 98.25 292 TYR A CA 1
ATOM 2371 C C . TYR A 1 292 ? -9.219 18.016 4.961 1 98.25 292 TYR A C 1
ATOM 2373 O O . TYR A 1 292 ? -8.312 17.234 5.238 1 98.25 292 TYR A O 1
ATOM 2381 N N . ILE A 1 293 ? -10.438 17.844 5.305 1 98.31 293 ILE A N 1
ATOM 2382 C CA . ILE A 1 293 ? -11.047 16.609 5.793 1 98.31 293 ILE A CA 1
ATOM 2383 C C . ILE A 1 293 ? -11.875 15.969 4.684 1 98.31 293 ILE A C 1
ATOM 2385 O O . ILE A 1 293 ? -12.656 16.641 4.012 1 98.31 293 ILE A O 1
ATOM 2389 N N . SER A 1 294 ? -11.719 14.711 4.461 1 97.75 294 SER A N 1
ATOM 2390 C CA . SER A 1 294 ? -12.523 13.977 3.494 1 97.75 294 SER A CA 1
ATOM 2391 C C . SER A 1 294 ? -12.594 12.492 3.842 1 97.75 294 SER A C 1
ATOM 2393 O O . SER A 1 294 ? -11.852 12.016 4.703 1 97.75 294 SER A O 1
ATOM 2395 N N . VAL A 1 295 ? -13.594 11.883 3.258 1 95.69 295 VAL A N 1
ATOM 2396 C CA . VAL A 1 295 ? -13.531 10.422 3.234 1 95.69 295 VAL A CA 1
ATOM 2397 C C . VAL A 1 295 ? -12.305 9.969 2.455 1 95.69 295 VAL A C 1
ATOM 2399 O O . VAL A 1 295 ? -11.969 10.539 1.418 1 95.69 295 VAL A O 1
ATOM 2402 N N . ASP A 1 296 ? -11.602 8.953 2.971 1 93.56 296 ASP A N 1
ATOM 2403 C CA . ASP A 1 296 ? -10.289 8.672 2.398 1 93.56 296 ASP A CA 1
ATOM 2404 C C . ASP A 1 296 ? -10.398 7.723 1.208 1 93.56 296 ASP A C 1
ATOM 2406 O O . ASP A 1 296 ? -9.602 6.797 1.071 1 93.56 296 ASP A O 1
ATOM 2410 N N . ASN A 1 297 ? -11.367 7.793 0.425 1 94 297 ASN A N 1
ATOM 2411 C CA . ASN A 1 297 ? -11.359 7.281 -0.943 1 94 297 ASN A CA 1
ATOM 2412 C C . ASN A 1 297 ? -11 8.375 -1.945 1 94 297 ASN A C 1
ATOM 2414 O O . ASN A 1 297 ? -11.07 8.156 -3.156 1 94 297 ASN A O 1
ATOM 2418 N N . ALA A 1 298 ? -10.656 9.609 -1.407 1 96.19 298 ALA A N 1
ATOM 2419 C CA . ALA A 1 298 ? -10.047 10.641 -2.238 1 96.19 298 ALA A CA 1
ATOM 2420 C C . ALA A 1 298 ? -8.789 10.125 -2.932 1 96.19 298 ALA A C 1
ATOM 2422 O O . ALA A 1 298 ? -8.117 9.234 -2.418 1 96.19 298 ALA A O 1
ATOM 2423 N N . PRO A 1 299 ? -8.5 10.68 -4.09 1 97.06 299 PRO A N 1
ATOM 2424 C CA . PRO A 1 299 ? -7.316 10.195 -4.805 1 97.06 299 PRO A CA 1
ATOM 2425 C C . PRO A 1 299 ? -6.074 10.148 -3.916 1 97.06 299 PRO A C 1
ATOM 2427 O O . PRO A 1 299 ? -5.852 11.047 -3.104 1 97.06 299 PRO A O 1
ATOM 2430 N N . ALA A 1 300 ? -5.301 9.055 -4.047 1 97.81 300 ALA A N 1
ATOM 2431 C CA . ALA A 1 300 ? -4.031 8.945 -3.332 1 97.81 300 ALA A CA 1
ATOM 2432 C C . ALA A 1 300 ? -3.016 9.961 -3.859 1 97.81 300 ALA A C 1
ATOM 2434 O O . ALA A 1 300 ? -3.137 10.438 -4.992 1 97.81 300 ALA A O 1
ATOM 2435 N N . HIS A 1 301 ? -2.096 10.328 -2.994 1 98.31 301 HIS A N 1
ATOM 2436 C CA . HIS A 1 301 ? -0.981 11.148 -3.467 1 98.31 301 HIS A CA 1
ATOM 2437 C C . HIS A 1 301 ? -0.067 10.344 -4.391 1 98.31 301 HIS A C 1
ATOM 2439 O O . HIS A 1 301 ? 0.312 9.219 -4.07 1 98.31 301 HIS A O 1
ATOM 2445 N N . ASP A 1 302 ? 0.245 10.906 -5.57 1 97.94 302 ASP A N 1
ATOM 2446 C CA . ASP A 1 302 ? 1.092 10.219 -6.535 1 97.94 302 ASP A CA 1
ATOM 2447 C C . ASP A 1 302 ? 2.527 10.102 -6.027 1 97.94 302 ASP A C 1
ATOM 2449 O O . ASP A 1 302 ? 3.211 11.117 -5.855 1 97.94 302 ASP A O 1
ATOM 2453 N N . GLU A 1 303 ? 2.979 8.93 -5.84 1 97.88 303 GLU A N 1
ATOM 2454 C CA . GLU A 1 303 ? 4.246 8.664 -5.168 1 97.88 303 GLU A CA 1
ATOM 2455 C C . GLU A 1 303 ? 5.426 8.867 -6.113 1 97.88 303 GLU A C 1
ATOM 2457 O O . GLU A 1 303 ? 6.582 8.812 -5.695 1 97.88 303 GLU A O 1
ATOM 2462 N N . ARG A 1 304 ? 5.219 9.219 -7.414 1 95.88 304 ARG A N 1
ATOM 2463 C CA . ARG A 1 304 ? 6.285 9.555 -8.352 1 95.88 304 ARG A CA 1
ATOM 2464 C C . ARG A 1 304 ? 6.902 10.906 -8.016 1 95.88 304 ARG A C 1
ATOM 2466 O O . ARG A 1 304 ? 8.047 11.188 -8.375 1 95.88 304 ARG A O 1
ATOM 2473 N N . PHE A 1 305 ? 6.07 11.758 -7.336 1 97.31 305 PHE A N 1
ATOM 2474 C CA . PHE A 1 305 ? 6.551 13.078 -6.938 1 97.31 305 PHE A CA 1
ATOM 2475 C C . PHE A 1 305 ? 7.379 12.992 -5.66 1 97.31 305 PHE A C 1
ATOM 2477 O O . PHE A 1 305 ? 6.836 12.758 -4.578 1 97.31 305 PHE A O 1
ATOM 2484 N N . LEU A 1 306 ? 8.664 13.148 -5.781 1 96.06 306 LEU A N 1
ATOM 2485 C CA . LEU A 1 306 ? 9.594 13.164 -4.66 1 96.06 306 LEU A CA 1
ATOM 2486 C C . LEU A 1 306 ? 10.234 14.539 -4.504 1 96.06 306 LEU A C 1
ATOM 2488 O O . LEU A 1 306 ? 10.5 15.219 -5.496 1 96.06 306 LEU A O 1
ATOM 2492 N N . GLY A 1 307 ? 10.438 14.914 -3.283 1 94.44 307 GLY A N 1
ATOM 2493 C CA . GLY A 1 307 ? 11.055 16.219 -3.049 1 94.44 307 GLY A CA 1
ATOM 2494 C C . GLY A 1 307 ? 10.094 17.375 -3.213 1 94.44 307 GLY A C 1
ATOM 2495 O O . GLY A 1 307 ? 8.875 17.188 -3.174 1 94.44 307 GLY A O 1
ATOM 2496 N N . TYR A 1 308 ? 10.625 18.516 -3.385 1 90.5 308 TYR A N 1
ATOM 2497 C CA . TYR A 1 308 ? 9.812 19.719 -3.387 1 90.5 308 TYR A CA 1
ATOM 2498 C C . TYR A 1 308 ? 9.172 19.953 -4.75 1 90.5 308 TYR A C 1
ATOM 2500 O O . TYR A 1 308 ? 9.789 19.688 -5.785 1 90.5 308 TYR A O 1
ATOM 2508 N N . GLY A 1 309 ? 7.926 20.359 -4.637 1 92.38 309 GLY A N 1
ATOM 2509 C CA . GLY A 1 309 ? 7.223 20.766 -5.844 1 92.38 309 GLY A CA 1
ATOM 2510 C C . GLY A 1 309 ? 6.176 19.766 -6.289 1 92.38 309 GLY A C 1
ATOM 2511 O O . GLY A 1 309 ? 6.465 18.578 -6.422 1 92.38 309 GLY A O 1
ATOM 2512 N N . PHE A 1 310 ? 5.02 20.219 -6.387 1 93.81 310 PHE A N 1
ATOM 2513 C CA . PHE A 1 310 ? 3.895 19.531 -7.008 1 93.81 310 PHE A CA 1
ATOM 2514 C C . PHE A 1 310 ? 3.512 18.281 -6.211 1 93.81 310 PHE A C 1
ATOM 2516 O O . PHE A 1 310 ? 2.914 17.359 -6.754 1 93.81 310 PHE A O 1
ATOM 2523 N N . THR A 1 311 ? 3.885 18.172 -5.035 1 95 311 THR A N 1
ATOM 2524 C CA . THR A 1 311 ? 3.578 16.984 -4.25 1 95 311 THR A CA 1
ATOM 2525 C C . THR A 1 311 ? 2.146 17.031 -3.725 1 95 311 THR A C 1
ATOM 2527 O O . THR A 1 311 ? 1.275 16.312 -4.211 1 95 311 THR A O 1
ATOM 2530 N N . ARG A 1 312 ? 1.825 18.047 -2.963 1 95.25 312 ARG A N 1
ATOM 2531 C CA . ARG A 1 312 ? 0.485 18.156 -2.396 1 95.25 312 ARG A CA 1
ATOM 2532 C C . ARG A 1 312 ? -0.514 18.641 -3.443 1 95.25 312 ARG A C 1
ATOM 2534 O O . ARG A 1 312 ? -1.622 18.109 -3.541 1 95.25 312 ARG A O 1
ATOM 2541 N N . ASN A 1 313 ? -0.156 19.625 -4.227 1 94.69 313 ASN A N 1
ATOM 2542 C CA . ASN A 1 313 ? -1.086 20.266 -5.145 1 94.69 313 ASN A CA 1
ATOM 2543 C C . ASN A 1 313 ? -1.57 19.312 -6.227 1 94.69 313 ASN A C 1
ATOM 2545 O O . ASN A 1 313 ? -2.709 19.406 -6.688 1 94.69 313 ASN A O 1
ATOM 2549 N N . SER A 1 314 ? -0.685 18.344 -6.652 1 96.94 314 SER A N 1
ATOM 2550 C CA . SER A 1 314 ? -1.094 17.391 -7.684 1 96.94 314 SER A CA 1
ATOM 2551 C C . SER A 1 314 ? -2.293 16.578 -7.23 1 96.94 314 SER A C 1
ATOM 2553 O O . SER A 1 314 ? -3.234 16.359 -8 1 96.94 314 SER A O 1
ATOM 2555 N N . GLN A 1 315 ? -2.279 16.172 -6.02 1 98 315 GLN A N 1
ATOM 2556 C CA . GLN A 1 315 ? -3.379 15.375 -5.484 1 98 315 GLN A CA 1
ATOM 2557 C C . GLN A 1 315 ? -4.656 16.203 -5.375 1 98 315 GLN A C 1
ATOM 2559 O O . GLN A 1 315 ? -5.742 15.719 -5.715 1 98 315 GLN A O 1
ATOM 2564 N N . VAL A 1 316 ? -4.598 17.406 -4.934 1 97.31 316 VAL A N 1
ATOM 2565 C CA . VAL A 1 316 ? -5.75 18.297 -4.816 1 97.31 316 VAL A CA 1
ATOM 2566 C C . VAL A 1 316 ? -6.293 18.625 -6.203 1 97.31 316 VAL A C 1
ATOM 2568 O O . VAL A 1 316 ? -7.508 18.688 -6.406 1 97.31 316 VAL A O 1
ATOM 2571 N N . TYR A 1 317 ? -5.375 18.844 -7.102 1 96.31 317 TYR A N 1
ATOM 2572 C CA . TYR A 1 317 ? -5.781 19.078 -8.484 1 96.31 317 TYR A CA 1
ATOM 2573 C C . TYR A 1 317 ? -6.566 17.906 -9.039 1 96.31 317 TYR A C 1
ATOM 2575 O O . TYR A 1 317 ? -7.594 18.078 -9.695 1 96.31 317 TYR A O 1
ATOM 2583 N N . GLU A 1 318 ? -6.105 16.734 -8.75 1 96.81 318 GLU A N 1
ATOM 2584 C CA . GLU A 1 318 ? -6.852 15.555 -9.188 1 96.81 318 GLU A CA 1
ATOM 2585 C C . GLU A 1 318 ? -8.242 15.523 -8.555 1 96.81 318 GLU A C 1
ATOM 2587 O O . GLU A 1 318 ? -9.219 15.156 -9.219 1 96.81 318 GLU A O 1
ATOM 2592 N N . MET A 1 319 ? -8.359 15.867 -7.289 1 96.44 319 MET A N 1
ATOM 2593 C CA . MET A 1 319 ? -9.672 15.938 -6.645 1 96.44 319 MET A CA 1
ATOM 2594 C C . MET A 1 319 ? -10.594 16.891 -7.383 1 96.44 319 MET A C 1
ATOM 2596 O O . MET A 1 319 ? -11.766 16.578 -7.617 1 96.44 319 MET A O 1
ATOM 2600 N N . HIS A 1 320 ? -10.031 17.969 -7.734 1 94.94 320 HIS A N 1
ATOM 2601 C CA . HIS A 1 320 ? -10.812 18.969 -8.461 1 94.94 320 HIS A CA 1
ATOM 2602 C C . HIS A 1 320 ? -11.312 18.422 -9.789 1 94.94 320 HIS A C 1
ATOM 2604 O O . HIS A 1 320 ? -12.5 18.531 -10.109 1 94.94 320 HIS A O 1
ATOM 2610 N N . ILE A 1 321 ? -10.383 17.797 -10.539 1 94 321 ILE A N 1
ATOM 2611 C CA . ILE A 1 321 ? -10.727 17.234 -11.844 1 94 321 ILE A CA 1
ATOM 2612 C C . ILE A 1 321 ? -11.727 16.094 -11.664 1 94 321 ILE A C 1
ATOM 2614 O O . ILE A 1 321 ? -12.609 15.898 -12.508 1 94 321 ILE A O 1
ATOM 2618 N N . ALA A 1 322 ? -11.641 15.445 -10.555 1 93.75 322 ALA A N 1
ATOM 2619 C CA . ALA A 1 322 ? -12.523 14.32 -10.258 1 93.75 322 ALA A CA 1
ATOM 2620 C C . ALA A 1 322 ? -13.898 14.805 -9.797 1 93.75 322 ALA A C 1
ATOM 2622 O O . ALA A 1 322 ? -14.797 14 -9.562 1 93.75 322 ALA A O 1
ATOM 2623 N N . GLY A 1 323 ? -14.055 16.062 -9.547 1 92.12 323 GLY A N 1
ATOM 2624 C CA . GLY A 1 323 ? -15.367 16.625 -9.273 1 92.12 323 GLY A CA 1
ATOM 2625 C C . GLY A 1 323 ? -15.609 16.906 -7.801 1 92.12 323 GLY A C 1
ATOM 2626 O O . GLY A 1 323 ? -16.75 17.125 -7.379 1 92.12 323 GLY A O 1
ATOM 2627 N N . TYR A 1 324 ? -14.617 16.891 -7.023 1 95.19 324 TYR A N 1
ATOM 2628 C CA . TYR A 1 324 ? -14.766 17.219 -5.609 1 95.19 324 TYR A CA 1
ATOM 2629 C C . TYR A 1 324 ? -15.18 18.672 -5.426 1 95.19 324 TYR A C 1
ATOM 2631 O O . TYR A 1 324 ? -14.688 19.562 -6.125 1 95.19 324 TYR A O 1
ATOM 2639 N N . GLN A 1 325 ? -16.016 18.844 -4.477 1 95.12 325 GLN A N 1
ATOM 2640 C CA . GLN A 1 325 ? -16.359 20.188 -4.012 1 95.12 325 GLN A CA 1
ATOM 2641 C C . GLN A 1 325 ? -15.648 20.5 -2.695 1 95.12 325 GLN A C 1
ATOM 2643 O O . GLN A 1 325 ? -15.594 19.656 -1.796 1 95.12 325 GLN A O 1
ATOM 2648 N N . PHE A 1 326 ? -15.156 21.688 -2.682 1 96.94 326 PHE A N 1
ATOM 2649 C CA . PHE A 1 326 ? -14.406 22.094 -1.507 1 96.94 326 PHE A CA 1
ATOM 2650 C C . PHE A 1 326 ? -15.219 23.062 -0.655 1 96.94 326 PHE A C 1
ATOM 2652 O O . PHE A 1 326 ? -15.547 24.172 -1.101 1 96.94 326 PHE A O 1
ATOM 2659 N N . TYR A 1 327 ? -15.508 22.625 0.532 1 96.94 327 TYR A N 1
ATOM 2660 C CA . TYR A 1 327 ? -16.281 23.422 1.482 1 96.94 327 TYR A CA 1
ATOM 2661 C C . TYR A 1 327 ? -15.398 23.953 2.604 1 96.94 327 TYR A C 1
ATOM 2663 O O . TYR A 1 327 ? -14.781 23.172 3.338 1 96.94 327 TYR A O 1
ATOM 2671 N N . VAL A 1 328 ? -15.359 25.25 2.748 1 97.5 328 VAL A N 1
ATOM 2672 C CA . VAL A 1 328 ? -14.547 25.844 3.803 1 97.5 328 VAL A CA 1
ATOM 2673 C C . VAL A 1 328 ? -15.336 25.891 5.105 1 97.5 328 VAL A C 1
ATOM 2675 O O . VAL A 1 328 ? -16.469 26.391 5.141 1 97.5 328 VAL A O 1
ATOM 2678 N N . LEU A 1 329 ? -14.727 25.344 6.16 1 97 329 LEU A N 1
ATOM 2679 C CA . LEU A 1 329 ? -15.438 25.25 7.434 1 97 329 LEU A CA 1
ATOM 2680 C C . LEU A 1 329 ? -15.086 26.438 8.336 1 97 329 LEU A C 1
ATOM 2682 O O . LEU A 1 329 ? -14.008 27.016 8.203 1 97 329 LEU A O 1
ATOM 2686 N N . SER A 1 330 ? -15.945 26.844 9.164 1 96.06 330 SER A N 1
ATOM 2687 C CA . SER A 1 330 ? -15.812 27.828 10.227 1 96.06 330 SER A CA 1
ATOM 2688 C C . SER A 1 330 ? -16.469 27.359 11.516 1 96.06 330 SER A C 1
ATOM 2690 O O . SER A 1 330 ? -17.469 26.641 11.484 1 96.06 330 SER A O 1
ATOM 2692 N N . PRO A 1 331 ? -16.031 27.578 12.742 1 96.19 331 PRO A N 1
ATOM 2693 C CA . PRO A 1 331 ? -14.953 28.531 12.984 1 96.19 331 PRO A CA 1
ATOM 2694 C C . PRO A 1 331 ? -13.594 27.859 13.172 1 96.19 331 PRO A C 1
ATOM 2696 O O . PRO A 1 331 ? -12.633 28.5 13.609 1 96.19 331 PRO A O 1
ATOM 2699 N N . VAL A 1 332 ? -13.484 26.516 12.906 1 96.69 332 VAL A N 1
ATOM 2700 C CA . VAL A 1 332 ? -12.242 25.781 13.117 1 96.69 332 VAL A CA 1
ATOM 2701 C C . VAL A 1 332 ? -11.164 26.297 12.164 1 96.69 332 VAL A C 1
ATOM 2703 O O . VAL A 1 332 ? -11.469 26.688 11.031 1 96.69 332 VAL A O 1
ATOM 2706 N N . PHE A 1 333 ? -9.977 26.375 12.586 1 97.75 333 PHE A N 1
ATOM 2707 C CA . PHE A 1 333 ? -8.828 26.812 11.805 1 97.75 333 PHE A CA 1
ATOM 2708 C C . PHE A 1 333 ? -7.562 26.078 12.258 1 97.75 333 PHE A C 1
ATOM 2710 O O . PHE A 1 333 ? -7.586 25.359 13.25 1 97.75 333 PHE A O 1
ATOM 2717 N N . THR A 1 334 ? -6.516 26.141 11.477 1 98.62 334 THR A N 1
ATOM 2718 C CA . THR A 1 334 ? -5.199 25.656 11.875 1 98.62 334 THR A CA 1
ATOM 2719 C C . THR A 1 334 ? -4.172 26.781 11.844 1 98.62 334 THR A C 1
ATOM 2721 O O . THR A 1 334 ? -4.41 27.828 11.234 1 98.62 334 THR A O 1
ATOM 2724 N N . GLY A 1 335 ? -3.104 26.594 12.625 1 98.5 335 GLY A N 1
ATOM 2725 C CA . GLY A 1 335 ? -2.037 27.578 12.695 1 98.5 335 GLY A CA 1
ATOM 2726 C C . GLY A 1 335 ? -0.664 26.984 12.43 1 98.5 335 GLY A C 1
ATOM 2727 O O . GLY A 1 335 ? -0.387 25.844 12.812 1 98.5 335 GLY A O 1
ATOM 2728 N N . HIS A 1 336 ? 0.071 27.672 11.719 1 98.12 336 HIS A N 1
ATOM 2729 C CA . HIS A 1 336 ? 1.501 27.422 11.555 1 98.12 336 HIS A CA 1
ATOM 2730 C C . HIS A 1 336 ? 2.32 28.5 12.273 1 98.12 336 HIS A C 1
ATOM 2732 O O . HIS A 1 336 ? 2.109 29.688 12.062 1 98.12 336 HIS A O 1
ATOM 2738 N N . TRP A 1 337 ? 3.248 28.062 13.078 1 97.69 337 TRP A N 1
ATOM 2739 C CA . TRP A 1 337 ? 4.035 29.031 13.844 1 97.69 337 TRP A CA 1
ATOM 2740 C C . TRP A 1 337 ? 5.023 29.766 12.945 1 97.69 337 TRP A C 1
ATOM 2742 O O . TRP A 1 337 ? 5.715 29.141 12.133 1 97.69 337 TRP A O 1
ATOM 2752 N N . GLY A 1 338 ? 5.09 31.078 13.141 1 97.06 338 GLY A N 1
ATOM 2753 C CA . GLY A 1 338 ? 6.059 31.906 12.445 1 97.06 338 GLY A CA 1
ATOM 2754 C C . GLY A 1 338 ? 5.48 32.594 11.227 1 97.06 338 GLY A C 1
ATOM 2755 O O . GLY A 1 338 ? 4.773 31.984 10.43 1 97.06 338 GLY A O 1
ATOM 2756 N N . LEU A 1 339 ? 5.754 33.938 11.109 1 96.38 339 LEU A N 1
ATOM 2757 C CA . LEU A 1 339 ? 5.41 34.688 9.898 1 96.38 339 LEU A CA 1
ATOM 2758 C C . LEU A 1 339 ? 6.473 34.5 8.82 1 96.38 339 LEU A C 1
ATOM 2760 O O . LEU A 1 339 ? 7.602 34.969 8.961 1 96.38 339 LEU A O 1
ATOM 2764 N N . GLN A 1 340 ? 6.086 33.75 7.844 1 92.19 340 GLN A N 1
ATOM 2765 C CA . GLN A 1 340 ? 7.039 33.375 6.805 1 92.19 340 GLN A CA 1
ATOM 2766 C C . GLN A 1 340 ? 7.414 34.594 5.945 1 92.19 340 GLN A C 1
ATOM 2768 O O . GLN A 1 340 ? 6.578 35.438 5.68 1 92.19 340 GLN A O 1
ATOM 2773 N N . ARG A 1 341 ? 8.648 34.625 5.574 1 90.31 341 ARG A N 1
ATOM 2774 C CA . ARG A 1 341 ? 9.164 35.688 4.695 1 90.31 341 ARG A CA 1
ATOM 2775 C C . ARG A 1 341 ? 9.719 35.094 3.404 1 90.31 341 ARG A C 1
ATOM 2777 O O . ARG A 1 341 ? 10.188 33.938 3.391 1 90.31 341 ARG A O 1
ATOM 2784 N N . LYS A 1 342 ? 9.641 35.906 2.379 1 86.25 342 LYS A N 1
ATOM 2785 C CA . LYS A 1 342 ? 10.172 35.438 1.101 1 86.25 342 LYS A CA 1
ATOM 2786 C C . LYS A 1 342 ? 11.688 35.25 1.159 1 86.25 342 LYS A C 1
ATOM 2788 O O . LYS A 1 342 ? 12.398 36.156 1.621 1 86.25 342 LYS A O 1
ATOM 2793 N N . GLN A 1 343 ? 12.062 34.125 0.997 1 80.44 343 GLN A N 1
ATOM 2794 C CA . GLN A 1 343 ? 13.492 33.844 0.92 1 80.44 343 GLN A CA 1
ATOM 2795 C C . GLN A 1 343 ? 13.867 33.281 -0.45 1 80.44 343 GLN A C 1
ATOM 2797 O O . GLN A 1 343 ? 13.016 32.781 -1.172 1 80.44 343 GLN A O 1
ATOM 2802 N N . ALA A 1 344 ? 15.164 33.594 -0.74 1 77.06 344 ALA A N 1
ATOM 2803 C CA . ALA A 1 344 ? 15.648 33.031 -1.989 1 77.06 344 ALA A CA 1
ATOM 2804 C C . ALA A 1 344 ? 15.609 31.484 -1.938 1 77.06 344 ALA A C 1
ATOM 2806 O O . ALA A 1 344 ? 15.898 30.891 -0.9 1 77.06 344 ALA A O 1
ATOM 2807 N N . ARG A 1 345 ? 15.141 30.969 -2.977 1 79.94 345 ARG A N 1
ATOM 2808 C CA . ARG A 1 345 ? 15.117 29.5 -3.076 1 79.94 345 ARG A CA 1
ATOM 2809 C C . ARG A 1 345 ? 16.484 28.953 -3.49 1 79.94 345 ARG A C 1
ATOM 2811 O O . ARG A 1 345 ? 17.078 29.422 -4.465 1 79.94 345 ARG A O 1
ATOM 2818 N N . PRO A 1 346 ? 16.906 28.047 -2.721 1 85.56 346 PRO A N 1
ATOM 2819 C CA . PRO A 1 346 ? 18.172 27.422 -3.135 1 85.56 346 PRO A CA 1
ATOM 2820 C C . PRO A 1 346 ? 18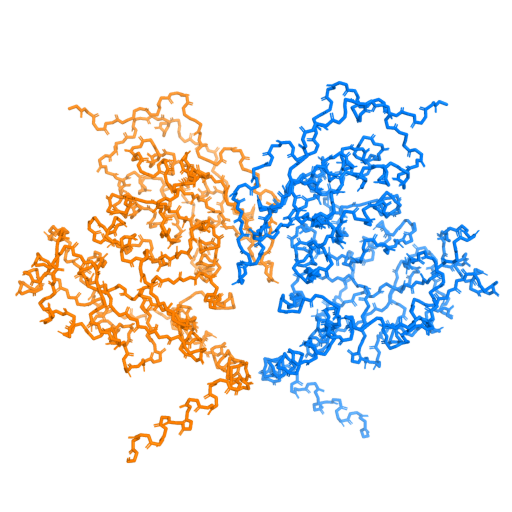.062 26.672 -4.461 1 85.56 346 PRO A C 1
ATOM 2822 O O . PRO A 1 346 ? 16.969 26.266 -4.848 1 85.56 346 PRO A O 1
ATOM 2825 N N . ALA A 1 347 ? 19.203 26.516 -5.086 1 87.75 347 ALA A N 1
ATOM 2826 C CA . ALA A 1 347 ? 19.266 25.922 -6.414 1 87.75 347 ALA A CA 1
ATOM 2827 C C . ALA A 1 347 ? 18.734 24.484 -6.402 1 87.75 347 ALA A C 1
ATOM 2829 O O . ALA A 1 347 ? 18.062 24.062 -7.348 1 87.75 347 ALA A O 1
ATOM 2830 N N . TRP A 1 348 ? 19 23.797 -5.379 1 88.38 348 TRP A N 1
ATOM 2831 C CA . TRP A 1 348 ? 18.562 22.406 -5.324 1 88.38 348 TRP A CA 1
ATOM 2832 C C . TRP A 1 348 ? 17.047 22.297 -5.32 1 88.38 348 TRP A C 1
ATOM 2834 O O . TRP A 1 348 ? 16.484 21.375 -5.891 1 88.38 348 TRP A O 1
ATOM 2844 N N . ARG A 1 349 ? 16.406 23.172 -4.695 1 88.81 349 ARG A N 1
ATOM 2845 C CA . ARG A 1 349 ? 14.945 23.172 -4.656 1 88.81 349 ARG A CA 1
ATOM 2846 C C . ARG A 1 349 ? 14.367 23.422 -6.043 1 88.81 349 ARG A C 1
ATOM 2848 O O . ARG A 1 349 ? 13.367 22.797 -6.422 1 88.81 349 ARG A O 1
ATOM 2855 N N . GLU A 1 350 ? 15 24.297 -6.766 1 90.19 350 GLU A N 1
ATOM 2856 C CA . GLU A 1 350 ? 14.562 24.578 -8.125 1 90.19 350 GLU A CA 1
ATOM 2857 C C . GLU A 1 350 ? 14.742 23.375 -9.031 1 90.19 350 GLU A C 1
ATOM 2859 O O . GLU A 1 350 ? 13.906 23.094 -9.898 1 90.19 350 GLU A O 1
ATOM 2864 N N . GLN A 1 351 ? 15.82 22.719 -8.773 1 92.56 351 GLN A N 1
ATOM 2865 C CA . GLN A 1 351 ? 16.062 21.5 -9.547 1 92.56 351 GLN A CA 1
ATOM 2866 C C . GLN A 1 351 ? 14.977 20.469 -9.289 1 92.56 351 GLN A C 1
ATOM 2868 O O . GLN A 1 351 ? 14.477 19.844 -10.227 1 92.56 351 GLN A O 1
ATOM 2873 N N . GLN A 1 352 ? 14.586 20.281 -8.062 1 93.25 352 GLN A N 1
ATOM 2874 C CA . GLN A 1 352 ? 13.523 19.344 -7.707 1 93.25 352 GLN A CA 1
ATOM 2875 C C . GLN A 1 352 ? 12.188 19.781 -8.305 1 93.25 352 GLN A C 1
ATOM 2877 O O . GLN A 1 352 ? 11.438 18.953 -8.82 1 93.25 352 GLN A O 1
ATOM 2882 N N . ASN A 1 353 ? 11.938 21.047 -8.273 1 93.12 353 ASN A N 1
ATOM 2883 C CA . ASN A 1 353 ? 10.703 21.594 -8.836 1 93.12 353 ASN A CA 1
ATOM 2884 C C . ASN A 1 353 ? 10.617 21.344 -10.336 1 93.12 353 ASN A C 1
ATOM 2886 O O . ASN A 1 353 ? 9.547 20.984 -10.852 1 93.12 353 ASN A O 1
ATOM 2890 N N . ASN A 1 354 ? 11.742 21.531 -10.984 1 93.44 354 ASN A N 1
ATOM 2891 C CA . ASN A 1 354 ? 11.781 21.312 -12.43 1 93.44 354 ASN A CA 1
ATOM 2892 C C . ASN A 1 354 ? 11.57 19.844 -12.781 1 93.44 354 ASN A C 1
ATOM 2894 O O . ASN A 1 354 ? 10.844 19.531 -13.727 1 93.44 354 ASN A O 1
ATOM 2898 N N . ALA A 1 355 ? 12.203 19.031 -12.023 1 93.44 355 ALA A N 1
ATOM 2899 C CA . ALA A 1 355 ? 12.023 17.594 -12.242 1 93.44 355 ALA A CA 1
ATOM 2900 C C . ALA A 1 355 ? 10.57 17.188 -12.047 1 93.44 355 ALA A C 1
ATOM 2902 O O . ALA A 1 355 ? 10.016 16.438 -12.852 1 93.44 355 ALA A O 1
ATOM 2903 N N . ASN A 1 356 ? 9.914 17.688 -11.055 1 95.5 356 ASN A N 1
ATOM 2904 C CA . ASN A 1 356 ? 8.531 17.344 -10.75 1 95.5 356 ASN A CA 1
ATOM 2905 C C . ASN A 1 356 ? 7.566 18 -11.734 1 95.5 356 ASN A C 1
ATOM 2907 O O . ASN A 1 356 ? 6.488 17.469 -12 1 95.5 356 ASN A O 1
ATOM 2911 N N . ARG A 1 357 ? 7.949 19.109 -12.281 1 94.62 357 ARG A N 1
ATOM 2912 C CA . ARG A 1 357 ? 7.117 19.75 -13.297 1 94.62 357 ARG A CA 1
ATOM 2913 C C . ARG A 1 357 ? 6.945 18.844 -14.508 1 94.62 357 ARG A C 1
ATOM 2915 O O . ARG A 1 357 ? 5.844 18.734 -15.062 1 94.62 357 ARG A O 1
ATOM 2922 N N . ARG A 1 358 ? 8.031 18.234 -14.859 1 92.81 358 ARG A N 1
ATOM 2923 C CA . ARG A 1 358 ? 7.961 17.312 -15.984 1 92.81 358 ARG A CA 1
ATOM 2924 C C . ARG A 1 358 ? 7.035 16.141 -15.672 1 92.81 358 ARG A C 1
ATOM 2926 O O . ARG A 1 358 ? 6.223 15.742 -16.5 1 92.81 358 ARG A O 1
ATOM 2933 N N . LYS A 1 359 ? 7.117 15.641 -14.516 1 94.38 359 LYS A N 1
ATOM 2934 C CA . LYS A 1 359 ? 6.234 14.562 -14.078 1 94.38 359 LYS A CA 1
ATOM 2935 C C . LYS A 1 359 ? 4.777 15.023 -14.047 1 94.38 359 LYS A C 1
ATOM 2937 O O . LYS A 1 359 ? 3.873 14.266 -14.391 1 94.38 359 LYS A O 1
ATOM 2942 N N . PHE A 1 360 ? 4.617 16.25 -13.656 1 95.56 360 PHE A N 1
ATOM 2943 C CA . PHE A 1 360 ? 3.271 16.797 -13.523 1 95.56 360 PHE A CA 1
ATOM 2944 C C . PHE A 1 360 ? 2.59 16.891 -14.883 1 95.56 360 PHE A C 1
ATOM 2946 O O . PHE A 1 360 ? 1.384 16.656 -15 1 95.56 360 PHE A O 1
ATOM 2953 N N . ASP A 1 361 ? 3.287 17.219 -15.906 1 93.25 361 ASP A N 1
ATOM 2954 C CA . ASP A 1 361 ? 2.707 17.312 -17.234 1 93.25 361 ASP A CA 1
ATOM 2955 C C . ASP A 1 361 ? 2.139 15.961 -17.688 1 93.25 361 ASP A C 1
ATOM 2957 O O . ASP A 1 361 ? 1.032 15.898 -18.219 1 93.25 361 ASP A O 1
ATOM 2961 N N . VAL A 1 362 ? 2.857 14.977 -17.422 1 92.88 362 VAL A N 1
ATOM 2962 C CA . VAL A 1 362 ? 2.387 13.633 -17.734 1 92.88 362 VAL A CA 1
ATOM 2963 C C . VAL A 1 362 ? 1.191 13.281 -16.844 1 92.88 362 VAL A C 1
ATOM 2965 O O . VAL A 1 362 ? 0.17 12.797 -17.328 1 92.88 362 VAL A O 1
ATOM 2968 N N . PHE A 1 363 ? 1.371 13.594 -15.633 1 95.56 363 PHE A N 1
ATOM 2969 C CA . PHE A 1 363 ? 0.322 13.352 -14.648 1 95.56 363 PHE A CA 1
ATOM 2970 C C . PHE A 1 363 ? -0.978 14.031 -15.062 1 95.56 363 PHE A C 1
ATOM 2972 O O . PHE A 1 363 ? -2.047 13.422 -15.016 1 95.56 363 PHE A O 1
ATOM 2979 N N . LYS A 1 364 ? -0.894 15.203 -15.406 1 93.12 364 LYS A N 1
ATOM 2980 C CA . LYS A 1 364 ? -2.053 15.977 -15.844 1 93.12 364 LYS A CA 1
ATOM 2981 C C . LYS A 1 364 ? -2.762 15.297 -17.016 1 93.12 364 LYS A C 1
ATOM 2983 O O . LYS A 1 364 ? -3.988 15.172 -17.016 1 93.12 364 LYS A O 1
ATOM 2988 N N . SER A 1 365 ? -2.027 14.812 -17.953 1 91.94 365 SER A N 1
ATOM 2989 C CA . SER A 1 365 ? -2.602 14.109 -19.094 1 91.94 365 SER A CA 1
ATOM 2990 C C . SER A 1 365 ? -3.299 12.828 -18.656 1 91.94 365 SER A C 1
ATOM 2992 O O . SER A 1 365 ? -4.367 12.492 -19.172 1 91.94 365 SER A O 1
ATOM 2994 N N . GLU A 1 366 ? -2.699 12.133 -17.719 1 93.88 366 GLU A N 1
ATOM 2995 C CA . GLU A 1 366 ? -3.283 10.898 -17.203 1 93.88 366 GLU A CA 1
ATOM 2996 C C . GLU A 1 366 ? -4.645 11.156 -16.562 1 93.88 366 GLU A C 1
ATOM 2998 O O . GLU A 1 366 ? -5.605 10.43 -16.828 1 93.88 366 GLU A O 1
ATOM 3003 N N . ILE A 1 367 ? -4.723 12.172 -15.711 1 94.81 367 ILE A N 1
ATOM 3004 C CA . ILE A 1 367 ? -5.961 12.383 -14.969 1 94.81 367 ILE A CA 1
ATOM 3005 C C . ILE A 1 367 ? -7.031 12.945 -15.898 1 94.81 367 ILE A C 1
ATOM 3007 O O . ILE A 1 367 ? -8.227 12.711 -15.695 1 94.81 367 ILE A O 1
ATOM 3011 N N . PHE A 1 368 ? -6.672 13.648 -16.938 1 93.06 368 PHE A N 1
ATOM 3012 C CA . PHE A 1 368 ? -7.645 14.164 -17.891 1 93.06 368 PHE A CA 1
ATOM 3013 C C . PHE A 1 368 ? -8.312 13.023 -18.656 1 93.06 368 PHE A C 1
ATOM 3015 O O . PHE A 1 368 ? -9.523 13.047 -18.891 1 93.06 368 PHE A O 1
ATOM 3022 N N . VAL A 1 369 ? -7.512 12.078 -19.031 1 91.62 369 VAL A N 1
ATOM 3023 C CA . VAL A 1 369 ? -8.102 10.953 -19.75 1 91.62 369 VAL A CA 1
ATOM 3024 C C . VAL A 1 369 ? -8.93 10.109 -18.781 1 91.62 369 VAL A C 1
ATOM 3026 O O . VAL A 1 369 ? -9.969 9.57 -19.156 1 91.62 369 VAL A O 1
ATOM 3029 N N . ARG A 1 370 ? -8.508 10 -17.594 1 93.38 370 ARG A N 1
ATOM 3030 C CA . ARG A 1 370 ? -9.172 9.18 -16.594 1 93.38 370 ARG A CA 1
ATOM 3031 C C . ARG A 1 370 ? -10.57 9.719 -16.281 1 93.38 370 ARG A C 1
ATOM 3033 O O . ARG A 1 370 ? -11.531 8.953 -16.188 1 93.38 370 ARG A O 1
ATOM 3040 N N . TYR A 1 371 ? -10.68 11.016 -16.094 1 91.75 371 TYR A N 1
ATOM 3041 C CA . TYR A 1 371 ? -11.922 11.602 -15.602 1 91.75 371 TYR A CA 1
ATOM 3042 C C . TYR A 1 371 ? -12.734 12.195 -16.75 1 91.75 371 TYR A C 1
ATOM 3044 O O . TYR A 1 371 ? -13.898 12.562 -16.562 1 91.75 371 TYR A O 1
ATOM 3052 N N . LYS A 1 372 ? -12.305 12.703 -17.812 1 75.19 372 LYS A N 1
ATOM 3053 C CA . LYS A 1 372 ? -13.055 13.258 -18.938 1 75.19 372 LYS A CA 1
ATOM 3054 C C . LYS A 1 372 ? -13.93 12.195 -19.594 1 75.19 372 LYS A C 1
ATOM 3056 O O . LYS A 1 372 ? -15.039 12.484 -20.047 1 75.19 372 LYS A O 1
ATOM 3061 N N . ASN A 1 373 ? -13.477 11.008 -19.672 1 58.31 373 ASN A N 1
ATOM 3062 C CA . ASN A 1 373 ? -14.398 9.969 -20.109 1 58.31 373 ASN A CA 1
ATOM 3063 C C . ASN A 1 373 ? -15.352 9.547 -19 1 58.31 373 ASN A C 1
ATOM 3065 O O . ASN A 1 373 ? -15.992 8.5 -19.078 1 58.31 373 ASN A O 1
ATOM 3069 N N . ASP A 1 374 ? -15.203 10.203 -18.031 1 53.88 374 ASP A N 1
ATOM 3070 C CA . ASP A 1 374 ? -16.219 9.938 -17.016 1 53.88 374 ASP A CA 1
ATOM 3071 C C . ASP A 1 374 ? -17.516 10.672 -17.328 1 53.88 374 ASP A C 1
ATOM 3073 O O . ASP A 1 374 ? -17.547 11.906 -17.406 1 53.88 374 ASP A O 1
ATOM 3077 N N . PRO A 1 375 ? -18.453 10.07 -17.812 1 47.22 375 PRO A N 1
ATOM 3078 C CA . PRO A 1 375 ? -19.703 10.695 -18.25 1 47.22 375 PRO A CA 1
ATOM 3079 C C . PRO A 1 375 ? -20.203 11.742 -17.25 1 47.22 375 PRO A C 1
ATOM 3081 O O . PRO A 1 375 ? -20.953 12.656 -17.641 1 47.22 375 PRO A O 1
ATOM 3084 N N . ARG A 1 376 ? -20 11.594 -16.047 1 41.88 376 ARG A N 1
ATOM 3085 C CA . ARG A 1 376 ? -20.578 12.523 -15.094 1 41.88 376 ARG A CA 1
ATOM 3086 C C . ARG A 1 376 ? -19.969 13.914 -15.242 1 41.88 376 ARG A C 1
ATOM 3088 O O . ARG A 1 376 ? -20.562 14.906 -14.812 1 41.88 376 ARG A O 1
ATOM 3095 N N . LEU A 1 377 ? -18.766 14.023 -15.711 1 50.03 377 LEU A N 1
ATOM 3096 C CA . LEU A 1 377 ? -18.094 15.305 -15.867 1 50.03 377 LEU A CA 1
ATOM 3097 C C . LEU A 1 377 ? -18.438 15.938 -17.219 1 50.03 377 LEU A C 1
ATOM 3099 O O . LEU A 1 377 ? -18.375 17.156 -17.359 1 50.03 377 LEU A O 1
ATOM 3103 N N . LEU A 1 378 ? -18.609 15.172 -18.203 1 43.25 378 LEU A N 1
ATOM 3104 C CA . LEU A 1 378 ? -19.062 15.711 -19.484 1 43.25 378 LEU A CA 1
ATOM 3105 C C . LEU A 1 378 ? -20.422 16.391 -19.328 1 43.25 378 LEU A C 1
ATOM 3107 O O . LEU A 1 378 ? -20.688 17.406 -19.984 1 43.25 378 LEU A O 1
ATOM 3111 N N . LEU A 1 379 ? -21.281 15.898 -18.594 1 37.56 379 LEU A N 1
ATOM 3112 C CA . LEU A 1 379 ? -22.594 16.5 -18.422 1 37.56 379 LEU A CA 1
ATOM 3113 C C . LEU A 1 379 ? -22.5 17.797 -17.609 1 37.56 379 LEU A C 1
ATOM 3115 O O . LEU A 1 379 ? -23.234 18.75 -17.891 1 37.56 379 LEU A O 1
ATOM 3119 N N . LYS A 1 380 ? -21.719 17.844 -16.578 1 38.91 380 LYS A N 1
ATOM 3120 C CA . LYS A 1 380 ? -21.672 19.078 -15.805 1 38.91 380 LYS A CA 1
ATOM 3121 C C . LYS A 1 380 ? -21 20.203 -16.594 1 38.91 380 LYS A C 1
ATOM 3123 O O . LYS A 1 380 ? -21.344 21.375 -16.438 1 38.91 380 LYS A O 1
ATOM 3128 N N . ALA A 1 381 ? -20.047 20 -17.453 1 38.03 381 ALA A N 1
ATOM 3129 C CA . ALA A 1 381 ? -19.469 21.062 -18.281 1 38.03 381 ALA A CA 1
ATOM 3130 C C . ALA A 1 381 ? -20.484 21.594 -19.281 1 38.03 381 ALA A C 1
ATOM 3132 O O . ALA A 1 381 ? -20.469 22.766 -19.625 1 38.03 381 ALA A O 1
ATOM 3133 N N . LYS A 1 382 ? -21.266 20.797 -19.781 1 41.12 382 LYS A N 1
ATOM 3134 C CA . LYS A 1 382 ? -22.297 21.328 -20.688 1 41.12 382 LYS A CA 1
ATOM 3135 C C . LYS A 1 382 ? -23.312 22.172 -19.922 1 41.12 382 LYS A C 1
ATOM 3137 O O . LYS A 1 382 ? -23.891 23.094 -20.469 1 41.12 382 LYS A O 1
ATOM 3142 N N . LYS A 1 383 ? -23.609 21.703 -18.781 1 38.94 383 LYS A N 1
ATOM 3143 C CA . LYS A 1 383 ? -24.609 22.484 -18.062 1 38.94 383 LYS A CA 1
ATOM 3144 C C . LYS A 1 383 ? -24.031 23.781 -17.531 1 38.94 383 LYS A C 1
ATOM 3146 O O . LYS A 1 383 ? -24.734 24.781 -17.375 1 38.94 383 LYS A O 1
ATOM 3151 N N . ASN A 1 384 ? -22.812 23.75 -17.078 1 33.22 384 ASN A N 1
ATOM 3152 C CA . ASN A 1 384 ? -22.234 25.031 -16.625 1 33.22 384 ASN A CA 1
ATOM 3153 C C . ASN A 1 384 ? -21.922 25.938 -17.797 1 33.22 384 ASN A C 1
ATOM 3155 O O . ASN A 1 384 ? -21.672 27.125 -17.609 1 33.22 384 ASN A O 1
ATOM 3159 N N . GLN A 1 385 ? -21.688 25.422 -18.953 1 35.31 385 GLN A N 1
ATOM 3160 C CA . GLN A 1 385 ? -21.656 26.359 -20.078 1 35.31 385 GLN A CA 1
ATOM 3161 C C . GLN A 1 385 ? -23.047 26.953 -20.328 1 35.31 385 GLN A C 1
ATOM 3163 O O . GLN A 1 385 ? -23.156 28.016 -20.953 1 35.31 385 GLN A O 1
ATOM 3168 N N . ILE A 1 386 ? -24.141 26.281 -19.984 1 33.19 386 ILE A N 1
ATOM 3169 C CA . ILE A 1 386 ? -25.438 26.875 -20.266 1 33.19 386 ILE A CA 1
ATOM 3170 C C . ILE A 1 386 ? -25.703 28.031 -19.297 1 33.19 386 ILE A C 1
ATOM 3172 O O . ILE A 1 386 ? -26.312 29.031 -19.672 1 33.19 386 ILE A O 1
ATOM 3176 N N . LEU A 1 387 ? -25.344 27.953 -17.984 1 29.92 387 LEU A N 1
ATOM 3177 C CA . LEU A 1 387 ? -25.828 29.047 -17.156 1 29.92 387 LEU A CA 1
ATOM 3178 C C . LEU A 1 387 ? -24.984 30.297 -17.359 1 29.92 387 LEU A C 1
ATOM 3180 O O . LEU A 1 387 ? -25.281 31.359 -16.812 1 29.92 387 LEU A O 1
ATOM 3184 N N . VAL A 1 388 ? -23.781 30.203 -17.969 1 25.62 388 VAL A N 1
ATOM 3185 C CA . VAL A 1 388 ? -23.188 31.5 -18.188 1 25.62 388 VAL A CA 1
ATOM 3186 C C . VAL A 1 388 ? -23.703 32.094 -19.5 1 25.62 388 VAL A C 1
ATOM 3188 O O . VAL A 1 388 ? -23.219 33.125 -19.969 1 25.62 388 VAL A O 1
ATOM 3191 N N . LYS A 1 389 ? -24.766 31.5 -20.109 1 20.42 389 LYS A N 1
ATOM 3192 C CA . LYS A 1 389 ? -25.391 32.438 -21.062 1 20.42 389 LYS A CA 1
ATOM 3193 C C . LYS A 1 389 ? -26.562 33.156 -20.406 1 20.42 389 LYS A C 1
ATOM 3195 O O . LYS A 1 389 ? -27.344 32.562 -19.672 1 20.42 389 LYS A O 1
ATOM 3200 N N . MET B 1 1 ? 5.883 -45 9.5 1 30.41 1 MET B N 1
ATOM 3201 C CA . MET B 1 1 ? 5.781 -44 10.562 1 30.41 1 MET B CA 1
ATOM 3202 C C . MET B 1 1 ? 4.594 -43.062 10.32 1 30.41 1 MET B C 1
ATOM 3204 O O . MET B 1 1 ? 4.398 -42.562 9.211 1 30.41 1 MET B O 1
ATOM 3208 N N . ASP B 1 2 ? 3.482 -43.031 11.141 1 38.03 2 ASP B N 1
ATOM 3209 C CA . ASP B 1 2 ? 2.072 -42.656 11.023 1 38.03 2 ASP B CA 1
ATOM 3210 C C . ASP B 1 2 ? 1.908 -41.156 10.781 1 38.03 2 ASP B C 1
ATOM 3212 O O . ASP B 1 2 ? 2.584 -40.344 11.414 1 38.03 2 ASP B O 1
ATOM 3216 N N . GLY B 1 3 ? 1.668 -40.656 9.562 1 46.12 3 GLY B N 1
ATOM 3217 C CA . GLY B 1 3 ? 1.398 -39.406 8.867 1 46.12 3 GLY B CA 1
ATOM 3218 C C . GLY B 1 3 ? 0.558 -38.438 9.68 1 46.12 3 GLY B C 1
ATOM 3219 O O . GLY B 1 3 ? 0.002 -37.469 9.133 1 46.12 3 GLY B O 1
ATOM 3220 N N . PHE B 1 4 ? 0.145 -38.875 10.867 1 47.31 4 PHE B N 1
ATOM 3221 C CA . PHE B 1 4 ? -0.692 -38 11.68 1 47.31 4 PHE B CA 1
ATOM 3222 C C . PHE B 1 4 ? 0.164 -37.062 12.531 1 47.31 4 PHE B C 1
ATOM 3224 O O . PHE B 1 4 ? 1.187 -37.5 13.078 1 47.31 4 PHE B O 1
ATOM 3231 N N . VAL B 1 5 ? 0.292 -35.875 12.352 1 50.22 5 VAL B N 1
ATOM 3232 C CA . VAL B 1 5 ? 0.971 -34.938 13.219 1 50.22 5 VAL B CA 1
ATOM 3233 C C . VAL B 1 5 ? -0.005 -34.406 14.266 1 50.22 5 VAL B C 1
ATOM 3235 O O . VAL B 1 5 ? -1.167 -34.125 13.961 1 50.22 5 VAL B O 1
ATOM 3238 N N . VAL B 1 6 ? 0.226 -34.844 15.508 1 48.5 6 VAL B N 1
ATOM 3239 C CA . VAL B 1 6 ? -0.541 -34.281 16.609 1 48.5 6 VAL B CA 1
ATOM 3240 C C . VAL B 1 6 ? -0.125 -32.812 16.812 1 48.5 6 VAL B C 1
ATOM 3242 O O . VAL B 1 6 ? 1.067 -32.5 16.891 1 48.5 6 VAL B O 1
ATOM 3245 N N . PRO B 1 7 ? -0.961 -31.859 16.406 1 49.66 7 PRO B N 1
ATOM 3246 C CA . PRO B 1 7 ? -0.532 -30.547 16.906 1 49.66 7 PRO B CA 1
ATOM 3247 C C . PRO B 1 7 ? 0.009 -30.609 18.328 1 49.66 7 PRO B C 1
ATOM 3249 O O . PRO B 1 7 ? -0.613 -31.219 19.203 1 49.66 7 PRO B O 1
ATOM 3252 N N . ASN B 1 8 ? 1.12 -30.875 18.531 1 45.41 8 ASN B N 1
ATOM 3253 C CA . ASN B 1 8 ? 1.52 -30.828 19.938 1 45.41 8 ASN B CA 1
ATOM 3254 C C . ASN B 1 8 ? 0.823 -29.688 20.656 1 45.41 8 ASN B C 1
ATOM 3256 O O . ASN B 1 8 ? 0.557 -28.625 20.078 1 45.41 8 ASN B O 1
ATOM 3260 N N . ASN B 1 9 ? -0.005 -29.938 21.688 1 47.19 9 ASN B N 1
ATOM 3261 C CA . ASN B 1 9 ? -0.639 -29.016 22.609 1 47.19 9 ASN B CA 1
ATOM 3262 C C . ASN B 1 9 ? 0.066 -27.656 22.625 1 47.19 9 ASN B C 1
ATOM 3264 O O . ASN B 1 9 ? -0.452 -26.688 23.188 1 47.19 9 ASN B O 1
ATOM 3268 N N . SER B 1 10 ? 1.296 -27.547 22.156 1 51.31 10 SER B N 1
ATOM 3269 C CA . SER B 1 10 ? 2.072 -26.328 22.391 1 51.31 10 SER B CA 1
ATOM 3270 C C . SER B 1 10 ? 2.127 -25.453 21.156 1 51.31 10 SER B C 1
ATOM 3272 O O . SER B 1 10 ? 2.725 -24.375 21.172 1 51.31 10 SER B O 1
ATOM 3274 N N . ALA B 1 11 ? 1.503 -25.922 19.938 1 64.06 11 ALA B N 1
ATOM 3275 C CA . ALA B 1 11 ? 1.742 -25.031 18.797 1 64.06 11 ALA B CA 1
ATOM 3276 C C . ALA B 1 11 ? 0.709 -23.906 18.766 1 64.06 11 ALA B C 1
ATOM 3278 O O . ALA B 1 11 ? -0.49 -24.156 18.906 1 64.06 11 ALA B O 1
ATOM 3279 N N . SER B 1 12 ? 1.191 -22.75 18.734 1 80.5 12 SER B N 1
ATOM 3280 C CA . SER B 1 12 ? 0.36 -21.547 18.656 1 80.5 12 SER B CA 1
ATOM 3281 C C . SER B 1 12 ? -0.405 -21.5 17.328 1 80.5 12 SER B C 1
ATOM 3283 O O . SER B 1 12 ? 0.107 -21.922 16.297 1 80.5 12 SER B O 1
ATOM 3285 N N . LEU B 1 13 ? -1.719 -21.312 17.375 1 89.62 13 LEU B N 1
ATOM 3286 C CA . LEU B 1 13 ? -2.58 -21.141 16.203 1 89.62 13 LEU B CA 1
ATOM 3287 C C . LEU B 1 13 ? -2.039 -20.031 15.297 1 89.62 13 LEU B C 1
ATOM 3289 O O . LEU B 1 13 ? -1.593 -18.984 15.781 1 89.62 13 LEU B O 1
ATOM 3293 N N . ALA B 1 14 ? -2.029 -20.375 14.016 1 94.88 14 ALA B N 1
ATOM 3294 C CA . ALA B 1 14 ? -1.616 -19.344 13.062 1 94.88 14 ALA B CA 1
ATOM 3295 C C . ALA B 1 14 ? -2.447 -18.078 13.234 1 94.88 14 ALA B C 1
ATOM 3297 O O . ALA B 1 14 ? -3.658 -18.141 13.453 1 94.88 14 ALA B O 1
ATOM 3298 N N . PHE B 1 15 ? -1.803 -16.938 13.172 1 96.5 15 PHE B N 1
ATOM 3299 C CA . PHE B 1 15 ? -2.396 -15.602 13.234 1 96.5 15 PHE B CA 1
ATOM 3300 C C . PHE B 1 15 ? -3.023 -15.352 14.602 1 96.5 15 PHE B C 1
ATOM 3302 O O . PHE B 1 15 ? -3.965 -14.562 14.727 1 96.5 15 PHE B O 1
ATOM 3309 N N . ASP B 1 16 ? -2.633 -16.047 15.578 1 91.81 16 ASP B N 1
ATOM 3310 C CA . ASP B 1 16 ? -3.244 -15.938 16.906 1 91.81 16 ASP B CA 1
ATOM 3311 C C . ASP B 1 16 ? -3.059 -14.539 17.469 1 91.81 16 ASP B C 1
ATOM 3313 O O . ASP B 1 16 ? -3.898 -14.055 18.234 1 91.81 16 ASP B O 1
ATOM 3317 N N . ASN B 1 17 ? -2.045 -13.844 17.078 1 90.25 17 ASN B N 1
ATOM 3318 C CA . ASN B 1 17 ? -1.739 -12.539 17.656 1 90.25 17 ASN B CA 1
ATOM 3319 C C . ASN B 1 17 ? -2.145 -11.406 16.719 1 90.25 17 ASN B C 1
ATOM 3321 O O . ASN B 1 17 ? -1.789 -10.25 16.953 1 90.25 17 ASN B O 1
ATOM 3325 N N . ILE B 1 18 ? -2.893 -11.75 15.727 1 94.69 18 ILE B N 1
ATOM 3326 C CA . ILE B 1 18 ? -3.244 -10.711 14.766 1 94.69 18 ILE B CA 1
ATOM 3327 C C . ILE B 1 18 ? -4.566 -10.055 15.172 1 94.69 18 ILE B C 1
ATOM 3329 O O . ILE B 1 18 ? -5.531 -10.75 15.5 1 94.69 18 ILE B O 1
ATOM 3333 N N . ASP B 1 19 ? -4.621 -8.75 15.266 1 94.31 19 ASP B N 1
ATOM 3334 C CA . ASP B 1 19 ? -5.832 -7.965 15.508 1 94.31 19 ASP B CA 1
ATOM 3335 C C . ASP B 1 19 ? -6.406 -7.426 14.203 1 94.31 19 ASP B C 1
ATOM 3337 O O . ASP B 1 19 ? -5.809 -6.551 13.57 1 94.31 19 ASP B O 1
ATOM 3341 N N . LEU B 1 20 ? -7.551 -7.93 13.805 1 95.31 20 LEU B N 1
ATOM 3342 C CA . LEU B 1 20 ? -8.125 -7.566 12.508 1 95.31 20 LEU B CA 1
ATOM 3343 C C . LEU B 1 20 ? -9.086 -6.391 12.656 1 95.31 20 LEU B C 1
ATOM 3345 O O . LEU B 1 20 ? -9.734 -5.992 11.688 1 95.31 20 LEU B O 1
ATOM 3349 N N . SER B 1 21 ? -9.148 -5.801 13.875 1 92.56 21 SER B N 1
ATOM 3350 C CA . SER B 1 21 ? -10.031 -4.66 14.094 1 92.56 21 SER B CA 1
ATOM 3351 C C . SER B 1 21 ? -9.477 -3.402 13.43 1 92.56 21 SER B C 1
ATOM 3353 O O . SER B 1 21 ? -10.203 -2.414 13.266 1 92.56 21 SER B O 1
ATOM 3355 N N . TYR B 1 22 ? -8.273 -3.363 13.109 1 95 22 TYR B N 1
ATOM 3356 C CA . TYR B 1 22 ? -7.656 -2.275 12.359 1 95 22 TYR B CA 1
ATOM 3357 C C . TYR B 1 22 ? -6.75 -2.816 11.266 1 95 22 TYR B C 1
ATOM 3359 O O . TYR B 1 22 ? -6.414 -4.004 11.25 1 95 22 TYR B O 1
ATOM 3367 N N . GLY B 1 23 ? -6.41 -1.996 10.305 1 96.75 23 GLY B N 1
ATOM 3368 C CA . GLY B 1 23 ? -5.516 -2.348 9.219 1 96.75 23 GLY B CA 1
ATOM 3369 C C . GLY B 1 23 ? -5.359 -1.239 8.195 1 96.75 23 GLY B C 1
ATOM 3370 O O . GLY B 1 23 ? -6.102 -0.256 8.219 1 96.75 23 GLY B O 1
ATOM 3371 N N . ARG B 1 24 ? -4.422 -1.373 7.359 1 98.38 24 ARG B N 1
ATOM 3372 C CA . ARG B 1 24 ? -4.207 -0.4 6.293 1 98.38 24 ARG B CA 1
ATOM 3373 C C . ARG B 1 24 ? -5.312 -0.484 5.246 1 98.38 24 ARG B C 1
ATOM 3375 O O . ARG B 1 24 ? -5.57 -1.555 4.691 1 98.38 24 ARG B O 1
ATOM 3382 N N . TRP B 1 25 ? -5.922 0.61 4.945 1 98.06 25 TRP B N 1
ATOM 3383 C CA . TRP B 1 25 ? -6.961 0.663 3.92 1 98.06 25 TRP B CA 1
ATOM 3384 C C . TRP B 1 25 ? -6.344 0.69 2.523 1 98.06 25 TRP B C 1
ATOM 3386 O O . TRP B 1 25 ? -5.301 1.309 2.311 1 98.06 25 TRP B O 1
ATOM 3396 N N . ASP B 1 26 ? -6.984 -0.008 1.583 1 97.88 26 ASP B N 1
ATOM 3397 C CA . ASP B 1 26 ? -6.668 0.273 0.187 1 97.88 26 ASP B CA 1
ATOM 3398 C C . ASP B 1 26 ? -7.172 1.655 -0.223 1 97.88 26 ASP B C 1
ATOM 3400 O O . ASP B 1 26 ? -7.801 2.355 0.574 1 97.88 26 ASP B O 1
ATOM 3404 N N . ASN B 1 27 ? -6.918 2.062 -1.428 1 96.5 27 ASN B N 1
ATOM 3405 C CA . ASN B 1 27 ? -7.188 3.428 -1.864 1 96.5 27 ASN B CA 1
ATOM 3406 C C . ASN B 1 27 ? -8.688 3.699 -1.967 1 96.5 27 ASN B C 1
ATOM 3408 O O . ASN B 1 27 ? -9.117 4.855 -1.933 1 96.5 27 ASN B O 1
ATOM 3412 N N . GLN B 1 28 ? -9.469 2.641 -2.039 1 95.5 28 GLN B N 1
ATOM 3413 C CA . GLN B 1 28 ? -10.906 2.818 -2.199 1 95.5 28 GLN B CA 1
ATOM 3414 C C . GLN B 1 28 ? -11.648 2.48 -0.91 1 95.5 28 GLN B C 1
ATOM 3416 O O . GLN B 1 28 ? -12.883 2.521 -0.868 1 95.5 28 GLN B O 1
ATOM 3421 N N . GLN B 1 29 ? -10.922 2.104 0.106 1 95.5 29 GLN B N 1
ATOM 3422 C CA . GLN B 1 29 ? -11.469 1.72 1.405 1 95.5 29 GLN B CA 1
ATOM 3423 C C . GLN B 1 29 ? -12.43 0.541 1.274 1 95.5 29 GLN B C 1
ATOM 3425 O O . GLN B 1 29 ? -13.5 0.532 1.891 1 95.5 29 GLN B O 1
ATOM 3430 N N . LEU B 1 30 ? -12.031 -0.366 0.41 1 97.44 30 LEU B N 1
ATOM 3431 C CA . LEU B 1 30 ? -12.828 -1.573 0.216 1 97.44 30 LEU B CA 1
ATOM 3432 C C . LEU B 1 30 ? -12.273 -2.729 1.043 1 97.44 30 LEU B C 1
ATOM 3434 O O . LEU B 1 30 ? -13.016 -3.633 1.429 1 97.44 30 LEU B O 1
ATOM 3438 N N . TYR B 1 31 ? -10.977 -2.646 1.258 1 98.25 31 TYR B N 1
ATOM 3439 C CA . TYR B 1 31 ? -10.297 -3.754 1.923 1 98.25 31 TYR B CA 1
ATOM 3440 C C . TYR B 1 31 ? -9.297 -3.244 2.953 1 98.25 31 TYR B C 1
ATOM 3442 O O . TYR B 1 31 ? -8.75 -2.152 2.803 1 98.25 31 TYR B O 1
ATOM 3450 N N . LYS B 1 32 ? -9.094 -4.004 3.986 1 98.19 32 LYS B N 1
ATOM 3451 C CA . LYS B 1 32 ? -8.031 -3.793 4.965 1 98.19 32 LYS B CA 1
ATOM 3452 C C . LYS B 1 32 ? -6.934 -4.84 4.82 1 98.19 32 LYS B C 1
ATOM 3454 O O . LYS B 1 32 ? -7.215 -6.012 4.547 1 98.19 32 LYS B O 1
ATOM 3459 N N . ILE B 1 33 ? -5.742 -4.41 5.051 1 98.81 33 ILE B N 1
ATOM 3460 C CA . ILE B 1 33 ? -4.602 -5.273 4.758 1 98.81 33 ILE B CA 1
ATOM 3461 C C . ILE B 1 33 ? -3.721 -5.398 6 1 98.81 33 ILE B C 1
ATOM 3463 O O . ILE B 1 33 ? -3.486 -4.414 6.707 1 98.81 33 ILE B O 1
ATOM 3467 N N . LYS B 1 34 ? -3.273 -6.582 6.309 1 98.56 34 LYS B N 1
ATOM 3468 C CA . LYS B 1 34 ? -2.217 -6.895 7.27 1 98.56 34 LYS B CA 1
ATOM 3469 C C . LYS B 1 34 ? -1.008 -7.516 6.574 1 98.56 34 LYS B C 1
ATOM 3471 O O . LYS B 1 34 ? -1.008 -8.703 6.262 1 98.56 34 LYS B O 1
ATOM 3476 N N . ASP B 1 35 ? -0.038 -6.672 6.367 1 98.38 35 ASP B N 1
ATOM 3477 C CA . ASP B 1 35 ? 1.213 -7.191 5.824 1 98.38 35 ASP B CA 1
ATOM 3478 C C . ASP B 1 35 ? 1.945 -8.047 6.855 1 98.38 35 ASP B C 1
ATOM 3480 O O . ASP B 1 35 ? 1.908 -7.754 8.055 1 98.38 35 ASP B O 1
ATOM 3484 N N . PHE B 1 36 ? 2.559 -9.133 6.359 1 97.81 36 PHE B N 1
ATOM 3485 C CA . PHE B 1 36 ? 3.398 -9.984 7.199 1 97.81 36 PHE B CA 1
ATOM 3486 C C . PHE B 1 36 ? 2.645 -10.43 8.445 1 97.81 36 PHE B C 1
ATOM 3488 O O . PHE B 1 36 ? 3.154 -10.312 9.562 1 97.81 36 PHE B O 1
ATOM 3495 N N . ALA B 1 37 ? 1.468 -10.875 8.203 1 98.25 37 ALA B N 1
ATOM 3496 C CA . ALA B 1 37 ? 0.618 -11.32 9.305 1 98.25 37 ALA B CA 1
ATOM 3497 C C . ALA B 1 37 ? 1.233 -12.523 10.023 1 98.25 37 ALA B C 1
ATOM 3499 O O . ALA B 1 37 ? 1.033 -12.703 11.227 1 98.25 37 ALA B O 1
ATOM 3500 N N . LEU B 1 38 ? 1.921 -13.359 9.289 1 97.88 38 LEU B N 1
ATOM 3501 C CA . LEU B 1 38 ? 2.633 -14.516 9.828 1 97.88 38 LEU B CA 1
ATOM 3502 C C . LEU B 1 38 ? 3.92 -14.766 9.047 1 97.88 38 LEU B C 1
ATOM 3504 O O . LEU B 1 38 ? 3.875 -15.141 7.871 1 97.88 38 LEU B O 1
ATOM 3508 N N . LEU B 1 39 ? 5.031 -14.648 9.68 1 96.38 39 LEU B N 1
ATOM 3509 C CA . LEU B 1 39 ? 6.34 -14.773 9.047 1 96.38 39 LEU B CA 1
ATOM 3510 C C . LEU B 1 39 ? 6.801 -16.219 9.023 1 96.38 39 LEU B C 1
ATOM 3512 O O . LEU B 1 39 ? 6.609 -16.953 10 1 96.38 39 LEU B O 1
ATOM 3516 N N . GLY B 1 40 ? 7.387 -16.578 7.855 1 96.75 40 GLY B N 1
ATOM 3517 C CA . GLY B 1 40 ? 8.141 -17.828 7.883 1 96.75 40 GLY B CA 1
ATOM 3518 C C . GLY B 1 40 ? 9.32 -17.781 8.844 1 96.75 40 GLY B C 1
ATOM 3519 O O . GLY B 1 40 ? 9.969 -16.75 8.992 1 96.75 40 GLY B O 1
ATOM 3520 N N . GLU B 1 41 ? 9.617 -18.859 9.414 1 94.69 41 GLU B N 1
ATOM 3521 C CA . GLU B 1 41 ? 10.633 -18.938 10.461 1 94.69 41 GLU B CA 1
ATOM 3522 C C . GLU B 1 41 ? 12 -18.531 9.922 1 94.69 41 GLU B C 1
ATOM 3524 O O . GLU B 1 41 ? 12.836 -18 10.664 1 94.69 41 GLU B O 1
ATOM 3529 N N . GLN B 1 42 ? 12.219 -18.703 8.656 1 90.5 42 GLN B N 1
ATOM 3530 C CA . GLN B 1 42 ? 13.508 -18.406 8.047 1 90.5 42 GLN B CA 1
ATOM 3531 C C . GLN B 1 42 ? 13.375 -17.344 6.961 1 90.5 42 GLN B C 1
ATOM 3533 O O . GLN B 1 42 ? 14.203 -17.266 6.051 1 90.5 42 GLN B O 1
ATOM 3538 N N . TYR B 1 43 ? 12.336 -16.625 7.105 1 85.25 43 TYR B N 1
ATOM 3539 C CA . TYR B 1 43 ? 12.016 -15.711 6.02 1 85.25 43 TYR B CA 1
ATOM 3540 C C . TYR B 1 43 ? 13 -14.547 5.98 1 85.25 43 TYR B C 1
ATOM 3542 O O . TYR B 1 43 ? 13.367 -14.078 4.902 1 85.25 43 TYR B O 1
ATOM 3550 N N . VAL B 1 44 ? 13.445 -14.062 7.18 1 78.06 44 VAL B N 1
ATOM 3551 C CA . VAL B 1 44 ? 14.297 -12.875 7.262 1 78.06 44 VAL B CA 1
ATOM 3552 C C . VAL B 1 44 ? 15.758 -13.281 7.129 1 78.06 44 VAL B C 1
ATOM 3554 O O . VAL B 1 44 ? 16.625 -12.43 6.934 1 78.06 44 VAL B O 1
ATOM 3557 N N . ASP B 1 45 ? 15.938 -14.508 7.254 1 73 45 ASP B N 1
ATOM 3558 C CA . ASP B 1 45 ? 17.328 -14.961 7.176 1 73 45 ASP B CA 1
ATOM 3559 C C . ASP B 1 45 ? 17.922 -14.656 5.805 1 73 45 ASP B C 1
ATOM 3561 O O . ASP B 1 45 ? 17.234 -14.789 4.781 1 73 45 ASP B O 1
ATOM 3565 N N . SER B 1 46 ? 18.719 -13.484 5.793 1 57.38 46 SER B N 1
ATOM 3566 C CA . SER B 1 46 ? 19.406 -13.031 4.594 1 57.38 46 SER B CA 1
ATOM 3567 C C . SER B 1 46 ? 19.969 -14.203 3.793 1 57.38 46 SER B C 1
ATOM 3569 O O . SER B 1 46 ? 20.891 -14.891 4.242 1 57.38 46 SER B O 1
ATOM 3571 N N . SER B 1 47 ? 19.156 -15.039 3.436 1 52.56 47 SER B N 1
ATOM 3572 C CA . SER B 1 47 ? 19.953 -15.977 2.643 1 52.56 47 SER B CA 1
ATOM 3573 C C . SER B 1 47 ? 20.641 -15.266 1.487 1 52.56 47 SER B C 1
ATOM 3575 O O . SER B 1 47 ? 20 -14.82 0.54 1 52.56 47 SER B O 1
ATOM 3577 N N . GLU B 1 48 ? 21.734 -14.484 1.803 1 55.19 48 GLU B N 1
ATOM 3578 C CA . GLU B 1 48 ? 22.609 -13.977 0.751 1 55.19 48 GLU B CA 1
ATOM 3579 C C . GLU B 1 48 ? 22.438 -14.781 -0.537 1 55.19 48 GLU B C 1
ATOM 3581 O O . GLU B 1 48 ? 22.641 -14.25 -1.633 1 55.19 48 GLU B O 1
ATOM 3586 N N . GLY B 1 49 ? 21.703 -15.867 -0.434 1 66.44 49 GLY B N 1
ATOM 3587 C CA . GLY B 1 49 ? 21.797 -16.719 -1.609 1 66.44 49 GLY B CA 1
ATOM 3588 C C . GLY B 1 49 ? 20.516 -16.734 -2.422 1 66.44 49 GLY B C 1
ATOM 3589 O O . GLY B 1 49 ? 20.516 -17.109 -3.6 1 66.44 49 GLY B O 1
ATOM 3590 N N . SER B 1 50 ? 19.297 -16.281 -1.868 1 85.81 50 SER B N 1
ATOM 3591 C CA . SER B 1 50 ? 18.141 -16.469 -2.729 1 85.81 50 SER B CA 1
ATOM 3592 C C . SER B 1 50 ? 17.75 -15.156 -3.408 1 85.81 50 SER B C 1
ATOM 3594 O O . SER B 1 50 ? 17.438 -14.172 -2.736 1 85.81 50 SER B O 1
ATOM 3596 N N . LEU B 1 51 ? 17.797 -15.141 -4.664 1 94.62 51 LEU B N 1
ATOM 3597 C CA . LEU B 1 51 ? 17.547 -13.961 -5.484 1 94.62 51 LEU B CA 1
ATOM 3598 C C . LEU B 1 51 ? 16.078 -13.883 -5.895 1 94.62 51 LEU B C 1
ATOM 3600 O O . LEU B 1 51 ? 15.617 -12.852 -6.379 1 94.62 51 LEU B O 1
ATOM 3604 N N . VAL B 1 52 ? 15.344 -14.969 -5.602 1 97 52 VAL B N 1
ATOM 3605 C CA . VAL B 1 52 ? 13.992 -14.992 -6.148 1 97 52 VAL B CA 1
ATOM 3606 C C . VAL B 1 52 ? 13.008 -15.477 -5.082 1 97 52 VAL B C 1
ATOM 3608 O O . VAL B 1 52 ? 13.32 -16.406 -4.324 1 97 52 VAL B O 1
ATOM 3611 N N . CYS B 1 53 ? 11.93 -14.805 -4.926 1 97.62 53 CYS B N 1
ATOM 3612 C CA . CYS B 1 53 ? 10.805 -15.117 -4.043 1 97.62 53 CYS B CA 1
ATOM 3613 C C . CYS B 1 53 ? 9.547 -15.406 -4.848 1 97.62 53 CYS B C 1
ATOM 3615 O O . CYS B 1 53 ? 9.234 -14.695 -5.805 1 97.62 53 CYS B O 1
ATOM 3617 N N . LEU B 1 54 ? 8.875 -16.531 -4.539 1 98.62 54 LEU B N 1
ATOM 3618 C CA . LEU B 1 54 ? 7.602 -16.828 -5.18 1 98.62 54 LEU B CA 1
ATOM 3619 C C . LEU B 1 54 ? 6.461 -16.078 -4.492 1 98.62 54 LEU B C 1
ATOM 3621 O O . LEU B 1 54 ? 6.27 -16.219 -3.281 1 98.62 54 LEU B O 1
ATOM 3625 N N . ALA B 1 55 ? 5.773 -15.242 -5.203 1 98.88 55 ALA B N 1
ATOM 3626 C CA . ALA B 1 55 ? 4.582 -14.547 -4.73 1 98.88 55 ALA B CA 1
ATOM 3627 C C . ALA B 1 55 ? 3.314 -15.18 -5.289 1 98.88 55 ALA B C 1
ATOM 3629 O O . ALA B 1 55 ? 3.219 -15.438 -6.492 1 98.88 55 ALA B O 1
ATOM 3630 N N . THR B 1 56 ? 2.363 -15.461 -4.426 1 98.88 56 THR B N 1
ATOM 3631 C CA . THR B 1 56 ? 1.09 -16.031 -4.859 1 98.88 56 THR B CA 1
ATOM 3632 C C . THR B 1 56 ? -0.043 -15.57 -3.941 1 98.88 56 THR B C 1
ATOM 3634 O O . THR B 1 56 ? 0.188 -14.852 -2.971 1 98.88 56 THR B O 1
ATOM 3637 N N . GLN B 1 57 ? -1.256 -15.875 -4.344 1 98.75 57 GLN B N 1
ATOM 3638 C CA . GLN B 1 57 ? -2.414 -15.391 -3.6 1 98.75 57 GLN B CA 1
ATOM 3639 C C . GLN B 1 57 ? -3.604 -16.328 -3.76 1 98.75 57 GLN B C 1
ATOM 3641 O O . GLN B 1 57 ? -3.711 -17.031 -4.762 1 98.75 57 GLN B O 1
ATOM 3646 N N . THR B 1 58 ? -4.48 -16.344 -2.711 1 98.56 58 THR B N 1
ATOM 3647 C CA . THR B 1 58 ? -5.652 -17.203 -2.803 1 98.56 58 THR B CA 1
ATOM 3648 C C . THR B 1 58 ? -6.668 -16.844 -1.718 1 98.56 58 THR B C 1
ATOM 3650 O O . THR B 1 58 ? -6.32 -16.219 -0.719 1 98.56 58 THR B O 1
ATOM 3653 N N . SER B 1 59 ? -7.844 -17.203 -1.983 1 97.56 59 SER B N 1
ATOM 3654 C CA . SER B 1 59 ? -8.844 -17.328 -0.928 1 97.56 59 SER B CA 1
ATOM 3655 C C . SER B 1 59 ? -8.781 -18.688 -0.26 1 97.56 59 SER B C 1
ATOM 3657 O O . SER B 1 59 ? -7.871 -19.469 -0.528 1 97.56 59 SER B O 1
ATOM 3659 N N . VAL B 1 60 ? -9.711 -19.047 0.608 1 97.12 60 VAL B N 1
ATOM 3660 C CA . VAL B 1 60 ? -9.633 -20.219 1.466 1 97.12 60 VAL B CA 1
ATOM 3661 C C . VAL B 1 60 ? -9.82 -21.484 0.627 1 97.12 60 VAL B C 1
ATOM 3663 O O . VAL B 1 60 ? -9.25 -22.531 0.942 1 97.12 60 VAL B O 1
ATOM 3666 N N . GLU B 1 61 ? -10.438 -21.359 -0.483 1 96 61 GLU B N 1
ATOM 3667 C CA . GLU B 1 61 ? -10.914 -22.531 -1.208 1 96 61 GLU B CA 1
ATOM 3668 C C . GLU B 1 61 ? -9.758 -23.25 -1.909 1 96 61 GLU B C 1
ATOM 3670 O O . GLU B 1 61 ? -9.828 -24.453 -2.15 1 96 61 GLU B O 1
ATOM 3675 N N . ARG B 1 62 ? -8.727 -22.5 -2.242 1 95.75 62 ARG B N 1
ATOM 3676 C CA . ARG B 1 62 ? -7.695 -23.109 -3.074 1 95.75 62 ARG B CA 1
ATOM 3677 C C . ARG B 1 62 ? -6.371 -23.203 -2.324 1 95.75 62 ARG B C 1
ATOM 3679 O O . ARG B 1 62 ? -5.336 -23.516 -2.918 1 95.75 62 ARG B O 1
ATOM 3686 N N . LEU B 1 63 ? -6.414 -22.984 -1.094 1 97.81 63 LEU B N 1
ATOM 3687 C CA . LEU B 1 63 ? -5.199 -22.938 -0.291 1 97.81 63 LEU B CA 1
ATOM 3688 C C . LEU B 1 63 ? -4.547 -24.312 -0.208 1 97.81 63 LEU B C 1
ATOM 3690 O O . LEU B 1 63 ? -3.367 -24.422 0.135 1 97.81 63 LEU B O 1
ATOM 3694 N N . ASN B 1 64 ? -5.246 -25.422 -0.541 1 96.19 64 ASN B N 1
ATOM 3695 C CA . ASN B 1 64 ? -4.719 -26.781 -0.513 1 96.19 64 ASN B CA 1
ATOM 3696 C C . ASN B 1 64 ? -3.658 -26.984 -1.59 1 96.19 64 ASN B C 1
ATOM 3698 O O . ASN B 1 64 ? -2.945 -27.984 -1.578 1 96.19 64 ASN B O 1
ATOM 3702 N N . SER B 1 65 ? -3.486 -26.031 -2.516 1 97.06 65 SER B N 1
ATOM 3703 C CA . SER B 1 65 ? -2.477 -26.125 -3.564 1 97.06 65 SER B CA 1
ATOM 3704 C C . SER B 1 65 ? -1.088 -25.797 -3.027 1 97.06 65 SER B C 1
ATOM 3706 O O . SER B 1 65 ? -0.079 -26.203 -3.607 1 97.06 65 SER B O 1
ATOM 3708 N N . LEU B 1 66 ? -0.994 -25.078 -1.947 1 98.56 66 LEU B N 1
ATOM 3709 C CA . LEU B 1 66 ? 0.269 -24.531 -1.48 1 98.56 66 LEU B CA 1
ATOM 3710 C C . LEU B 1 66 ? 1.24 -25.625 -1.081 1 98.56 66 LEU B C 1
ATOM 3712 O O . LEU B 1 66 ? 2.447 -25.516 -1.311 1 98.56 66 LEU B O 1
ATOM 3716 N N . PRO B 1 67 ? 0.789 -26.766 -0.48 1 97.62 67 PRO B N 1
ATOM 3717 C CA . PRO B 1 67 ? 1.726 -27.828 -0.12 1 97.62 67 PRO B CA 1
ATOM 3718 C C . PRO B 1 67 ? 2.537 -28.328 -1.312 1 97.62 67 PRO B C 1
ATOM 3720 O O . PRO B 1 67 ? 3.758 -28.484 -1.217 1 97.62 67 PRO B O 1
ATOM 3723 N N . GLN B 1 68 ? 1.916 -28.547 -2.396 1 96.81 68 GLN B N 1
ATOM 3724 C CA . GLN B 1 68 ? 2.66 -29.016 -3.561 1 96.81 68 GLN B CA 1
ATOM 3725 C C . GLN B 1 68 ? 3.553 -27.922 -4.125 1 96.81 68 GLN B C 1
ATOM 3727 O O . GLN B 1 68 ? 4.684 -28.172 -4.539 1 96.81 68 GLN B O 1
ATOM 3732 N N . VAL B 1 69 ? 3.014 -26.688 -4.211 1 98.38 69 VAL B N 1
ATOM 3733 C CA . VAL B 1 69 ? 3.828 -25.562 -4.652 1 98.38 69 VAL B CA 1
ATOM 3734 C C . VAL B 1 69 ? 5.098 -25.484 -3.807 1 98.38 69 VAL B C 1
ATOM 3736 O O . VAL B 1 69 ? 6.203 -25.375 -4.344 1 98.38 69 VAL B O 1
ATOM 3739 N N . ALA B 1 70 ? 4.918 -25.609 -2.521 1 98 70 ALA B N 1
ATOM 3740 C CA . ALA B 1 70 ? 6.031 -25.5 -1.584 1 98 70 ALA B CA 1
ATOM 3741 C C . ALA B 1 70 ? 6.984 -26.672 -1.727 1 98 70 ALA B C 1
ATOM 3743 O O . ALA B 1 70 ? 8.195 -26.547 -1.514 1 98 70 ALA B O 1
ATOM 3744 N N . ALA B 1 71 ? 6.449 -27.828 -2.025 1 96.88 71 ALA B N 1
ATOM 3745 C CA . ALA B 1 71 ? 7.297 -29 -2.221 1 96.88 71 ALA B CA 1
ATOM 3746 C C . ALA B 1 71 ? 8.234 -28.797 -3.406 1 96.88 71 ALA B C 1
ATOM 3748 O O . ALA B 1 71 ? 9.383 -29.266 -3.383 1 96.88 71 ALA B O 1
ATOM 3749 N N . ASN B 1 72 ? 7.781 -28.141 -4.414 1 97.5 72 ASN B N 1
ATOM 3750 C CA . ASN B 1 72 ? 8.562 -27.953 -5.629 1 97.5 72 ASN B CA 1
ATOM 3751 C C . ASN B 1 72 ? 9.406 -26.672 -5.559 1 97.5 72 ASN B C 1
ATOM 3753 O O . ASN B 1 72 ? 10.445 -26.578 -6.215 1 97.5 72 ASN B O 1
ATOM 3757 N N . TRP B 1 73 ? 8.961 -25.688 -4.805 1 97.5 73 TRP B N 1
ATOM 3758 C CA . TRP B 1 73 ? 9.648 -24.406 -4.652 1 97.5 73 TRP B CA 1
ATOM 3759 C C . TRP B 1 73 ? 10.352 -24.312 -3.301 1 97.5 73 TRP B C 1
ATOM 3761 O O . TRP B 1 73 ? 9.812 -23.75 -2.352 1 97.5 73 TRP B O 1
ATOM 3771 N N . GLN B 1 74 ? 11.508 -24.812 -3.258 1 95.62 74 GLN B N 1
ATOM 3772 C CA . GLN B 1 74 ? 12.281 -24.766 -2.018 1 95.62 74 GLN B CA 1
ATOM 3773 C C . GLN B 1 74 ? 12.969 -23.422 -1.847 1 95.62 74 GLN B C 1
ATOM 3775 O O . GLN B 1 74 ? 14.195 -23.344 -1.917 1 95.62 74 GLN B O 1
ATOM 3780 N N . GLY B 1 75 ? 12.203 -22.406 -1.578 1 95.44 75 GLY B N 1
ATOM 3781 C CA . GLY B 1 75 ? 12.641 -21.031 -1.41 1 95.44 75 GLY B CA 1
ATOM 3782 C C . GLY B 1 75 ? 11.586 -20.156 -0.758 1 95.44 75 GLY B C 1
ATOM 3783 O O . GLY B 1 75 ? 10.57 -20.641 -0.278 1 95.44 75 GLY B O 1
ATOM 3784 N N . LYS B 1 76 ? 11.867 -18.891 -0.644 1 97 76 LYS B N 1
ATOM 3785 C CA . LYS B 1 76 ? 10.992 -17.938 0.022 1 97 76 LYS B CA 1
ATOM 3786 C C . LYS B 1 76 ? 9.672 -17.797 -0.723 1 97 76 LYS B C 1
ATOM 3788 O O . LYS B 1 76 ? 9.641 -17.766 -1.955 1 97 76 LYS B O 1
ATOM 3793 N N . MET B 1 77 ? 8.617 -17.75 0.034 1 98.31 77 MET B N 1
ATOM 3794 C CA . MET B 1 77 ? 7.281 -17.562 -0.526 1 98.31 77 MET B CA 1
ATOM 3795 C C . MET B 1 77 ? 6.539 -16.438 0.193 1 98.31 77 MET B C 1
ATOM 3797 O O . MET B 1 77 ? 6.633 -16.312 1.415 1 98.31 77 MET B O 1
ATOM 3801 N N . SER B 1 78 ? 5.941 -15.586 -0.522 1 98.75 78 SER B N 1
ATOM 3802 C CA . SER B 1 78 ? 5.02 -14.555 -0.056 1 98.75 78 SER B CA 1
ATOM 3803 C C . SER B 1 78 ? 3.59 -14.859 -0.486 1 98.75 78 SER B C 1
ATOM 3805 O O . SER B 1 78 ? 3.264 -14.781 -1.672 1 98.75 78 SER B O 1
ATOM 3807 N N . VAL B 1 79 ? 2.703 -15.156 0.479 1 98.94 79 VAL B N 1
ATOM 3808 C CA . VAL B 1 79 ? 1.372 -15.672 0.172 1 98.94 79 VAL B CA 1
ATOM 3809 C C . VAL B 1 79 ? 0.312 -14.719 0.721 1 98.94 79 VAL B C 1
ATOM 3811 O O . VAL B 1 79 ? 0.19 -14.547 1.937 1 98.94 79 VAL B O 1
ATOM 3814 N N . ALA B 1 80 ? -0.432 -14.094 -0.155 1 98.94 80 ALA B N 1
ATOM 3815 C CA . ALA B 1 80 ? -1.557 -13.258 0.245 1 98.94 80 ALA B CA 1
ATOM 3816 C C . ALA B 1 80 ? -2.832 -14.078 0.399 1 98.94 80 ALA B C 1
ATOM 3818 O O . ALA B 1 80 ? -3.207 -14.828 -0.505 1 98.94 80 ALA B O 1
ATOM 3819 N N . LEU B 1 81 ? -3.51 -13.961 1.538 1 98.94 81 LEU B N 1
ATOM 3820 C CA . LEU B 1 81 ? -4.715 -14.719 1.841 1 98.94 81 LEU B CA 1
ATOM 3821 C C . LEU B 1 81 ? -5.914 -13.789 2.012 1 98.94 81 LEU B C 1
ATOM 3823 O O . LEU B 1 81 ? -5.836 -12.797 2.738 1 98.94 81 LEU B O 1
ATOM 3827 N N . PHE B 1 82 ? -6.992 -14.117 1.331 1 98.75 82 PHE B N 1
ATOM 3828 C CA . PHE B 1 82 ? -8.242 -13.383 1.451 1 98.75 82 PHE B CA 1
ATOM 3829 C C . PHE B 1 82 ? -9.211 -14.109 2.373 1 98.75 82 PHE B C 1
ATOM 3831 O O . PHE B 1 82 ? -9.445 -15.312 2.217 1 98.75 82 PHE B O 1
ATOM 3838 N N . ALA B 1 83 ? -9.742 -13.453 3.352 1 98.38 83 ALA B N 1
ATOM 3839 C CA . ALA B 1 83 ? -10.836 -13.945 4.18 1 98.38 83 ALA B CA 1
ATOM 3840 C C . ALA B 1 83 ? -12.031 -13 4.125 1 98.38 83 ALA B C 1
ATOM 3842 O O . ALA B 1 83 ? -11.945 -11.852 4.551 1 98.38 83 ALA B O 1
ATOM 3843 N N . ALA B 1 84 ? -13.156 -13.508 3.68 1 97.81 84 ALA B N 1
ATOM 3844 C CA . ALA B 1 84 ? -14.352 -12.688 3.52 1 97.81 84 ALA B CA 1
ATOM 3845 C C . ALA B 1 84 ? -14.914 -12.266 4.875 1 97.81 84 ALA B C 1
ATOM 3847 O O . ALA B 1 84 ? -15.477 -11.18 5.012 1 97.81 84 ALA B O 1
ATOM 3848 N N . GLY B 1 85 ? -14.781 -13.156 5.828 1 97.75 85 GLY B N 1
ATOM 3849 C CA . GLY B 1 85 ? -15.336 -12.93 7.156 1 97.75 85 GLY B CA 1
ATOM 3850 C C . GLY B 1 85 ? -14.648 -13.75 8.234 1 97.75 85 GLY B C 1
ATOM 3851 O O . GLY B 1 85 ? -13.695 -14.477 7.957 1 97.75 85 GLY B O 1
ATOM 3852 N N . PRO B 1 86 ? -15.211 -13.664 9.469 1 96.25 86 PRO B N 1
ATOM 3853 C CA . PRO B 1 86 ? -14.602 -14.352 10.609 1 96.25 86 PRO B CA 1
ATOM 3854 C C . PRO B 1 86 ? -14.57 -15.867 10.43 1 96.25 86 PRO B C 1
ATOM 3856 O O . PRO B 1 86 ? -13.602 -16.516 10.844 1 96.25 86 PRO B O 1
ATOM 3859 N N . GLU B 1 87 ? -15.594 -16.438 9.805 1 96.12 87 GLU B N 1
ATOM 3860 C CA . GLU B 1 87 ? -15.602 -17.875 9.578 1 96.12 87 GLU B CA 1
ATOM 3861 C C . GLU B 1 87 ? -14.445 -18.297 8.688 1 96.12 87 GLU B C 1
ATOM 3863 O O . GLU B 1 87 ? -13.773 -19.297 8.969 1 96.12 87 GLU B O 1
ATOM 3868 N N . GLU B 1 88 ? -14.234 -17.578 7.645 1 97.19 88 GLU B N 1
ATOM 3869 C CA . GLU B 1 88 ? -13.141 -17.906 6.742 1 97.19 88 GLU B CA 1
ATOM 3870 C C . GLU B 1 88 ? -11.781 -17.656 7.402 1 97.19 88 GLU B C 1
ATOM 3872 O O . GLU B 1 88 ? -10.812 -18.375 7.137 1 97.19 88 GLU B O 1
ATOM 3877 N N . PHE B 1 89 ? -11.75 -16.641 8.266 1 97.06 89 PHE B N 1
ATOM 3878 C CA . PHE B 1 89 ? -10.516 -16.406 9 1 97.06 89 PHE B CA 1
ATOM 3879 C C . PHE B 1 89 ? -10.172 -17.594 9.891 1 97.06 89 PHE B C 1
ATOM 3881 O O . PHE B 1 89 ? -9 -17.984 9.992 1 97.06 89 PHE B O 1
ATOM 3888 N N . VAL B 1 90 ? -11.117 -18.188 10.484 1 94.12 90 VAL B N 1
ATOM 3889 C CA . VAL B 1 90 ? -10.898 -19.375 11.305 1 94.12 90 VAL B CA 1
ATOM 3890 C C . VAL B 1 90 ? -10.391 -20.516 10.43 1 94.12 90 VAL B C 1
ATOM 3892 O O . VAL B 1 90 ? -9.484 -21.25 10.82 1 94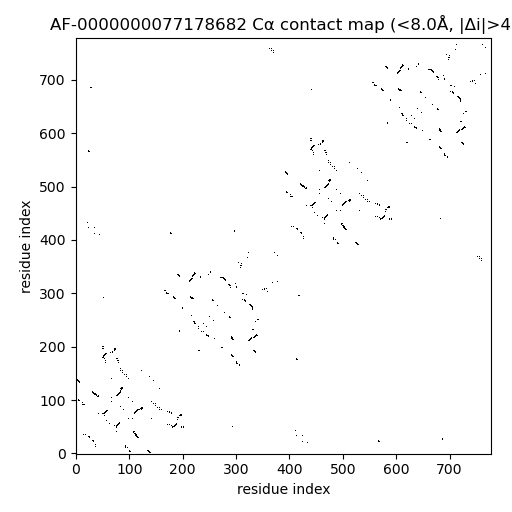.12 90 VAL B O 1
ATOM 3895 N N . VAL B 1 91 ? -10.977 -20.656 9.25 1 94.81 91 VAL B N 1
ATOM 3896 C CA . VAL B 1 91 ? -10.5 -21.672 8.312 1 94.81 91 VAL B CA 1
ATOM 3897 C C . VAL B 1 91 ? -9.023 -21.453 8.008 1 94.81 91 VAL B C 1
ATOM 3899 O O . VAL B 1 91 ? -8.227 -22.391 8.031 1 94.81 91 VAL B O 1
ATOM 3902 N N . LEU B 1 92 ? -8.672 -20.203 7.75 1 96.81 92 LEU B N 1
ATOM 3903 C CA . LEU B 1 92 ? -7.281 -19.875 7.473 1 96.81 92 LEU B CA 1
ATOM 3904 C C . LEU B 1 92 ? -6.395 -20.219 8.664 1 96.81 92 LEU B C 1
ATOM 3906 O O . LEU B 1 92 ? -5.316 -20.797 8.5 1 96.81 92 LEU B O 1
ATOM 3910 N N . GLN B 1 93 ? -6.828 -19.844 9.859 1 94.75 93 GLN B N 1
ATOM 3911 C CA . GLN B 1 93 ? -6.039 -20.094 11.062 1 94.75 93 GLN B CA 1
ATOM 3912 C C . GLN B 1 93 ? -5.711 -21.578 11.211 1 94.75 93 GLN B C 1
ATOM 3914 O O . GLN B 1 93 ? -4.555 -21.953 11.406 1 94.75 93 GLN B O 1
ATOM 3919 N N . TYR B 1 94 ? -6.664 -22.391 11.023 1 92.56 94 TYR B N 1
ATOM 3920 C CA . TYR B 1 94 ? -6.473 -23.812 11.25 1 92.56 94 TYR B CA 1
ATOM 3921 C C . TYR B 1 94 ? -5.707 -24.453 10.094 1 92.56 94 TYR B C 1
ATOM 3923 O O . TYR B 1 94 ? -4.809 -25.281 10.312 1 92.56 94 TYR B O 1
ATOM 3931 N N . PHE B 1 95 ? -6.051 -24.109 8.922 1 95.31 95 PHE B N 1
ATOM 3932 C CA . PHE B 1 95 ? -5.391 -24.75 7.793 1 95.31 95 PHE B CA 1
ATOM 3933 C C . PHE B 1 95 ? -3.934 -24.312 7.695 1 95.31 95 PHE B C 1
ATOM 3935 O O . PHE B 1 95 ? -3.062 -25.125 7.363 1 95.31 95 PHE B O 1
ATOM 3942 N N . VAL B 1 96 ? -3.658 -23.047 7.918 1 96.81 96 VAL B N 1
ATOM 3943 C CA . VAL B 1 96 ? -2.271 -22.594 7.902 1 96.81 96 VAL B CA 1
ATOM 3944 C C . VAL B 1 96 ? -1.495 -23.281 9.031 1 96.81 96 VAL B C 1
ATOM 3946 O O . VAL B 1 96 ? -0.336 -23.656 8.852 1 96.81 96 VAL B O 1
ATOM 3949 N N . THR B 1 97 ? -2.125 -23.391 10.211 1 94 97 THR B N 1
ATOM 3950 C CA . THR B 1 97 ? -1.492 -24.141 11.297 1 94 97 THR B CA 1
ATOM 3951 C C . THR B 1 97 ? -1.173 -25.562 10.859 1 94 97 THR B C 1
ATOM 3953 O O . THR B 1 97 ? -0.053 -26.047 11.055 1 94 97 THR B O 1
ATOM 3956 N N . TYR B 1 98 ? -2.152 -26.203 10.258 1 92.94 98 TYR B N 1
ATOM 3957 C CA . TYR B 1 98 ? -1.979 -27.547 9.719 1 92.94 98 TYR B CA 1
ATOM 3958 C C . TYR B 1 98 ? -0.784 -27.609 8.781 1 92.94 98 TYR B C 1
ATOM 3960 O O . TYR B 1 98 ? 0.078 -28.484 8.914 1 92.94 98 TYR B O 1
ATOM 3968 N N . MET B 1 99 ? -0.719 -26.703 7.82 1 96.62 99 MET B N 1
ATOM 3969 C CA . MET B 1 99 ? 0.34 -26.719 6.816 1 96.62 99 MET B CA 1
ATOM 3970 C C . MET B 1 99 ? 1.705 -26.5 7.461 1 96.62 99 MET B C 1
ATOM 3972 O O . MET B 1 99 ? 2.684 -27.156 7.082 1 96.62 99 MET B O 1
ATOM 3976 N N . ARG B 1 100 ? 1.774 -25.641 8.445 1 95.19 100 ARG B N 1
ATOM 3977 C CA . ARG B 1 100 ? 3.049 -25.344 9.094 1 95.19 100 ARG B CA 1
ATOM 3978 C C . ARG B 1 100 ? 3.523 -26.531 9.922 1 95.19 100 ARG B C 1
ATOM 3980 O O . ARG B 1 100 ? 4.73 -26.75 10.086 1 95.19 100 ARG B O 1
ATOM 3987 N N . LEU B 1 101 ? 2.607 -27.25 10.43 1 92.69 101 LEU B N 1
ATOM 3988 C CA . LEU B 1 101 ? 2.955 -28.438 11.203 1 92.69 101 LEU B CA 1
ATOM 3989 C C . LEU B 1 101 ? 3.398 -29.578 10.289 1 92.69 101 LEU B C 1
ATOM 3991 O O . LEU B 1 101 ? 4.344 -30.297 10.602 1 92.69 101 LEU B O 1
ATOM 3995 N N . CYS B 1 102 ? 2.762 -29.672 9.188 1 93.69 102 CYS B N 1
ATOM 3996 C CA . CYS B 1 102 ? 2.945 -30.844 8.328 1 93.69 102 CYS B CA 1
ATOM 3997 C C . CYS B 1 102 ? 4.082 -30.609 7.34 1 93.69 102 CYS B C 1
ATOM 3999 O O . CYS B 1 102 ? 4.746 -31.562 6.918 1 93.69 102 CYS B O 1
ATOM 4001 N N . PHE B 1 103 ? 4.316 -29.422 6.891 1 96.31 103 PHE B N 1
ATOM 4002 C CA . PHE B 1 103 ? 5.238 -29.141 5.793 1 96.31 103 PHE B CA 1
ATOM 4003 C C . PHE B 1 103 ? 6.305 -28.141 6.223 1 96.31 103 PHE B C 1
ATOM 4005 O O . PHE B 1 103 ? 6.039 -26.938 6.316 1 96.31 103 PHE B O 1
ATOM 4012 N N . ALA B 1 104 ? 7.523 -28.578 6.359 1 96.44 104 ALA B N 1
ATOM 4013 C CA . ALA B 1 104 ? 8.617 -27.797 6.922 1 96.44 104 ALA B CA 1
ATOM 4014 C C . ALA B 1 104 ? 8.914 -26.562 6.066 1 96.44 104 ALA B C 1
ATOM 4016 O O . ALA B 1 104 ? 9.164 -25.469 6.59 1 96.44 104 ALA B O 1
ATOM 4017 N N . ASN B 1 105 ? 8.859 -26.719 4.758 1 96.88 105 ASN B N 1
ATOM 4018 C CA . ASN B 1 105 ? 9.172 -25.609 3.873 1 96.88 105 ASN B CA 1
ATOM 4019 C C . ASN B 1 105 ? 8.141 -24.484 4.012 1 96.88 105 ASN B C 1
ATOM 4021 O O . ASN B 1 105 ? 8.484 -23.312 3.865 1 96.88 105 ASN B O 1
ATOM 4025 N N . ILE B 1 106 ? 6.918 -24.797 4.25 1 98.06 106 ILE B N 1
ATOM 4026 C CA . ILE B 1 106 ? 5.902 -23.781 4.484 1 98.06 106 ILE B CA 1
ATOM 4027 C C . ILE B 1 106 ? 6.164 -23.094 5.82 1 98.06 106 ILE B C 1
ATOM 4029 O O . ILE B 1 106 ? 6.129 -21.859 5.906 1 98.06 106 ILE B O 1
ATOM 4033 N N . ARG B 1 107 ? 6.441 -23.844 6.816 1 97.06 107 ARG B N 1
ATOM 4034 C CA . ARG B 1 107 ? 6.746 -23.281 8.133 1 97.06 107 ARG B CA 1
ATOM 4035 C C . ARG B 1 107 ? 7.938 -22.328 8.062 1 97.06 107 ARG B C 1
ATOM 4037 O O . ARG B 1 107 ? 7.895 -21.234 8.617 1 97.06 107 ARG B O 1
ATOM 4044 N N . GLU B 1 108 ? 8.891 -22.703 7.281 1 96.56 108 GLU B N 1
ATOM 4045 C CA . GLU B 1 108 ? 10.18 -22 7.297 1 96.56 108 GLU B CA 1
ATOM 4046 C C . GLU B 1 108 ? 10.188 -20.844 6.309 1 96.56 108 GLU B C 1
ATOM 4048 O O . GLU B 1 108 ? 10.734 -19.766 6.602 1 96.56 108 GLU B O 1
ATOM 4053 N N . ASN B 1 109 ? 9.492 -21 5.176 1 96.5 109 ASN B N 1
ATOM 4054 C CA . ASN B 1 109 ? 9.812 -20.094 4.086 1 96.5 109 ASN B CA 1
ATOM 4055 C C . ASN B 1 109 ? 8.578 -19.359 3.578 1 96.5 109 ASN B C 1
ATOM 4057 O O . ASN B 1 109 ? 8.68 -18.422 2.775 1 96.5 109 ASN B O 1
ATOM 4061 N N . ALA B 1 110 ? 7.445 -19.719 4.047 1 98.38 110 ALA B N 1
ATOM 4062 C CA . ALA B 1 110 ? 6.234 -19.047 3.594 1 98.38 110 ALA B CA 1
ATOM 4063 C C . ALA B 1 110 ? 5.824 -17.953 4.57 1 98.38 110 ALA B C 1
ATOM 4065 O O . ALA B 1 110 ? 5.691 -18.188 5.773 1 98.38 110 ALA B O 1
ATOM 4066 N N . THR B 1 111 ? 5.723 -16.781 4.082 1 98.5 111 THR B N 1
ATOM 4067 C CA . THR B 1 111 ? 5.156 -15.664 4.82 1 98.5 111 THR B CA 1
ATOM 4068 C C . THR B 1 111 ? 3.752 -15.344 4.32 1 98.5 111 THR B C 1
ATOM 4070 O O . THR B 1 111 ? 3.512 -15.312 3.111 1 98.5 111 THR B O 1
ATOM 4073 N N . PHE B 1 112 ? 2.885 -15.141 5.277 1 98.88 112 PHE B N 1
ATOM 4074 C CA . PHE B 1 112 ? 1.483 -14.953 4.922 1 98.88 112 PHE B CA 1
ATOM 4075 C C . PHE B 1 112 ? 1.037 -13.531 5.215 1 98.88 112 PHE B C 1
ATOM 4077 O O . PHE B 1 112 ? 1.436 -12.945 6.227 1 98.88 112 PHE B O 1
ATOM 4084 N N . HIS B 1 113 ? 0.272 -12.969 4.367 1 98.88 113 HIS B N 1
ATOM 4085 C CA . HIS B 1 113 ? -0.409 -11.688 4.477 1 98.88 113 HIS B CA 1
ATOM 4086 C C . HIS B 1 113 ? -1.924 -11.859 4.438 1 98.88 113 HIS B C 1
ATOM 4088 O O . HIS B 1 113 ? -2.426 -12.844 3.895 1 98.88 113 HIS B O 1
ATOM 4094 N N . LEU B 1 114 ? -2.648 -10.867 4.992 1 98.94 114 LEU B N 1
ATOM 4095 C CA . LEU B 1 114 ? -4.102 -10.992 5.059 1 98.94 114 LEU B CA 1
ATOM 4096 C C . LEU B 1 114 ? -4.777 -9.789 4.418 1 98.94 114 LEU B C 1
ATOM 4098 O O . LEU B 1 114 ? -4.324 -8.656 4.59 1 98.94 114 LEU B O 1
ATOM 4102 N N . LEU B 1 115 ? -5.746 -9.992 3.684 1 98.94 115 LEU B N 1
ATOM 4103 C CA . LEU B 1 115 ? -6.66 -8.984 3.156 1 98.94 115 LEU B CA 1
ATOM 4104 C C . LEU B 1 115 ? -8.102 -9.32 3.5 1 98.94 115 LEU B C 1
ATOM 4106 O O . LEU B 1 115 ? -8.547 -10.453 3.293 1 98.94 115 LEU B O 1
ATOM 4110 N N . THR B 1 116 ? -8.867 -8.414 4.121 1 98.75 116 THR B N 1
ATOM 4111 C CA . THR B 1 116 ? -10.266 -8.609 4.496 1 98.75 116 THR B CA 1
ATOM 4112 C C . THR B 1 116 ? -11.125 -7.465 3.961 1 98.75 116 THR B C 1
ATOM 4114 O O . THR B 1 116 ? -10.648 -6.34 3.805 1 98.75 116 THR B O 1
ATOM 4117 N N . PRO B 1 117 ? -12.344 -7.738 3.645 1 98.38 117 PRO B N 1
ATOM 4118 C CA . PRO B 1 117 ? -13.227 -6.68 3.154 1 98.38 117 PRO B CA 1
ATOM 4119 C C . PRO B 1 117 ? -13.742 -5.777 4.273 1 98.38 117 PRO B C 1
ATOM 4121 O O . PRO B 1 117 ? -13.703 -6.16 5.445 1 98.38 117 PRO B O 1
ATOM 4124 N N . ARG B 1 118 ? -14.195 -4.652 3.898 1 95.44 118 ARG B N 1
ATOM 4125 C CA . ARG B 1 118 ? -14.734 -3.662 4.824 1 95.44 118 ARG B CA 1
ATOM 4126 C C . ARG B 1 118 ? -15.859 -4.254 5.664 1 95.44 118 ARG B C 1
ATOM 4128 O O . ARG B 1 118 ? -16.016 -3.918 6.84 1 95.44 118 ARG B O 1
ATOM 4135 N N . ASP B 1 119 ? -16.609 -5.219 5.102 1 94 119 ASP B N 1
ATOM 4136 C CA . ASP B 1 119 ? -17.781 -5.809 5.746 1 94 119 ASP B CA 1
ATOM 4137 C C . ASP B 1 119 ? -17.391 -7.031 6.574 1 94 119 ASP B C 1
ATOM 4139 O O . ASP B 1 119 ? -18.25 -7.797 7.008 1 94 119 ASP B O 1
ATOM 4143 N N . PHE B 1 120 ? -16.188 -7.227 6.832 1 97.44 120 PHE B N 1
ATOM 4144 C CA . PHE B 1 120 ? -15.664 -8.414 7.492 1 97.44 120 PHE B CA 1
ATOM 4145 C C . PHE B 1 120 ? -16.453 -8.719 8.766 1 97.44 120 PHE B C 1
ATOM 4147 O O . PHE B 1 120 ? -16.938 -9.836 8.953 1 97.44 120 PHE B O 1
ATOM 4154 N N . ASP B 1 121 ? -16.719 -7.703 9.594 1 94.69 121 ASP B N 1
ATOM 4155 C CA . ASP B 1 121 ? -17.281 -7.891 10.922 1 94.69 121 ASP B CA 1
ATOM 4156 C C . ASP B 1 121 ? -18.797 -8.055 10.852 1 94.69 121 ASP B C 1
ATOM 4158 O O . ASP B 1 121 ? -19.453 -8.383 11.852 1 94.69 121 ASP B O 1
ATOM 4162 N N . LYS B 1 122 ? -19.344 -7.809 9.656 1 95.44 122 LYS B N 1
ATOM 4163 C CA . LYS B 1 122 ? -20.781 -7.965 9.484 1 95.44 122 LYS B CA 1
ATOM 4164 C C . LYS B 1 122 ? -21.141 -9.414 9.188 1 95.44 122 LYS B C 1
ATOM 4166 O O . LYS B 1 122 ? -22.328 -9.781 9.188 1 95.44 122 LYS B O 1
ATOM 4171 N N . LEU B 1 123 ? -20.172 -10.227 8.906 1 96.62 123 LEU B N 1
ATOM 4172 C CA . LEU B 1 123 ? -20.406 -11.633 8.586 1 96.62 123 LEU B CA 1
ATOM 4173 C C . LEU B 1 123 ? -20.359 -12.492 9.852 1 96.62 123 LEU B C 1
ATOM 4175 O O . LEU B 1 123 ? -19.828 -12.07 10.875 1 96.62 123 LEU B O 1
ATOM 4179 N N . PRO B 1 124 ? -20.891 -13.727 9.781 1 94.81 124 PRO B N 1
ATOM 4180 C CA . PRO B 1 124 ? -21.031 -14.57 10.977 1 94.81 124 PRO B CA 1
ATOM 4181 C C . PRO B 1 124 ? -19.688 -15.023 11.539 1 94.81 124 PRO B C 1
ATOM 4183 O O . PRO B 1 124 ? -18.734 -15.203 10.789 1 94.81 124 PRO B O 1
ATOM 4186 N N . ARG B 1 125 ? -19.766 -15.148 12.867 1 92.12 125 ARG B N 1
ATOM 4187 C CA . ARG B 1 125 ? -18.641 -15.711 13.586 1 92.12 125 ARG B CA 1
ATOM 4188 C C . ARG B 1 125 ? -18.859 -17.188 13.898 1 92.12 125 ARG B C 1
ATOM 4190 O O . ARG B 1 125 ? -20 -17.656 13.953 1 92.12 125 ARG B O 1
ATOM 4197 N N . VAL B 1 126 ? -17.75 -17.859 13.969 1 81.44 126 VAL B N 1
ATOM 4198 C CA . VAL B 1 126 ? -17.859 -19.281 14.32 1 81.44 126 VAL B CA 1
ATOM 4199 C C . VAL B 1 126 ? -18.234 -19.406 15.797 1 81.44 126 VAL B C 1
ATOM 4201 O O . VAL B 1 126 ? -17.594 -18.828 16.672 1 81.44 126 VAL B O 1
ATOM 4204 N N . ALA B 1 127 ? -19.453 -19.969 16.094 1 66.44 127 ALA B N 1
ATOM 4205 C CA . ALA B 1 127 ? -19.969 -20.078 17.453 1 66.44 127 ALA B CA 1
ATOM 4206 C C . ALA B 1 127 ? -19.062 -20.953 18.312 1 66.44 127 ALA B C 1
ATOM 4208 O O . ALA B 1 127 ? -18.703 -20.578 19.438 1 66.44 127 ALA B O 1
ATOM 4209 N N . ALA B 1 128 ? -18.875 -22.297 18.016 1 61.34 128 ALA B N 1
ATOM 4210 C CA . ALA B 1 128 ? -18.078 -23.219 18.828 1 61.34 128 ALA B CA 1
ATOM 4211 C C . ALA B 1 128 ? -17.078 -23.984 17.953 1 61.34 128 ALA B C 1
ATOM 4213 O O . ALA B 1 128 ? -17.438 -24.5 16.891 1 61.34 128 ALA B O 1
ATOM 4214 N N . LEU B 1 129 ? -15.789 -23.656 18.156 1 62.47 129 LEU B N 1
ATOM 4215 C CA . LEU B 1 129 ? -14.758 -24.406 17.438 1 62.47 129 LEU B CA 1
ATOM 4216 C C . LEU B 1 129 ? -14.766 -25.875 17.844 1 62.47 129 LEU B C 1
ATOM 4218 O O . LEU B 1 129 ? -14.789 -26.188 19.031 1 62.47 129 LEU B O 1
ATOM 4222 N N . PRO B 1 130 ? -15.164 -26.734 16.969 1 51.47 130 PRO B N 1
ATOM 4223 C CA . PRO B 1 130 ? -15.109 -28.109 17.453 1 51.47 130 PRO B CA 1
ATOM 4224 C C . PRO B 1 130 ? -13.758 -28.469 18.062 1 51.47 130 PRO B C 1
ATOM 4226 O O . PRO B 1 130 ? -12.711 -28.062 17.547 1 51.47 130 PRO B O 1
ATOM 4229 N N . LEU B 1 131 ? -13.773 -28.875 19.25 1 48.44 131 LEU B N 1
ATOM 4230 C CA . LEU B 1 131 ? -12.641 -29.359 20.047 1 48.44 131 LEU B CA 1
ATOM 4231 C C . LEU B 1 131 ? -11.742 -30.266 19.203 1 48.44 131 LEU B C 1
ATOM 4233 O O . LEU B 1 131 ? -10.531 -30.328 19.438 1 48.44 131 LEU B O 1
ATOM 4237 N N . ASN B 1 132 ? -12.391 -31.062 18.406 1 49.12 132 ASN B N 1
ATOM 4238 C CA . ASN B 1 132 ? -11.672 -32.125 17.703 1 49.12 132 ASN B CA 1
ATOM 4239 C C . ASN B 1 132 ? -10.711 -31.562 16.672 1 49.12 132 ASN B C 1
ATOM 4241 O O . ASN B 1 132 ? -9.992 -32.312 16 1 49.12 132 ASN B O 1
ATOM 4245 N N . MET B 1 133 ? -10.812 -30.453 16.297 1 53.81 133 MET B N 1
ATOM 4246 C CA . MET B 1 133 ? -9.891 -29.891 15.297 1 53.81 133 MET B CA 1
ATOM 4247 C C . MET B 1 133 ? -8.508 -29.672 15.906 1 53.81 133 MET B C 1
ATOM 4249 O O . MET B 1 133 ? -7.562 -29.328 15.188 1 53.81 133 MET B O 1
ATOM 4253 N N . ARG B 1 134 ? -8.609 -29.625 17.188 1 51.16 134 ARG B N 1
ATOM 4254 C CA . ARG B 1 134 ? -7.332 -29.516 17.891 1 51.16 134 ARG B CA 1
ATOM 4255 C C . ARG B 1 134 ? -6.562 -30.828 17.828 1 51.16 134 ARG B C 1
ATOM 4257 O O . ARG B 1 134 ? -5.41 -30.891 18.266 1 51.16 134 ARG B O 1
ATOM 4264 N N . GLY B 1 135 ? -7.297 -31.844 17.344 1 53.97 135 GLY B N 1
ATOM 4265 C CA . GLY B 1 135 ? -6.676 -33.156 17.391 1 53.97 135 GLY B CA 1
ATOM 4266 C C . GLY B 1 135 ? -5.75 -33.406 16.219 1 53.97 135 GLY B C 1
ATOM 4267 O O . GLY B 1 135 ? -5.363 -32.5 15.508 1 53.97 135 GLY B O 1
ATOM 4268 N N . LYS B 1 136 ? -5.445 -34.719 15.703 1 62.66 136 LYS B N 1
ATOM 4269 C CA . LYS B 1 136 ? -4.465 -35.375 14.844 1 62.66 136 LYS B CA 1
ATOM 4270 C C . LYS B 1 136 ? -4.684 -35 13.383 1 62.66 136 LYS B C 1
ATOM 4272 O O . LYS B 1 136 ? -5.789 -35.156 12.852 1 62.66 136 LYS B O 1
ATOM 4277 N N . PHE B 1 137 ? -3.92 -33.938 12.891 1 75.38 137 PHE B N 1
ATOM 4278 C CA . PHE B 1 137 ? -3.912 -33.625 11.461 1 75.38 137 PHE B CA 1
ATOM 4279 C C . PHE B 1 137 ? -3.234 -34.75 10.672 1 75.38 137 PHE B C 1
ATOM 4281 O O . PHE B 1 137 ? -2.211 -35.281 11.102 1 75.38 137 PHE B O 1
ATOM 4288 N N . ASP B 1 138 ? -4.004 -35.219 9.625 1 82.81 138 ASP B N 1
ATOM 4289 C CA . ASP B 1 138 ? -3.389 -36.156 8.672 1 82.81 138 ASP B CA 1
ATOM 4290 C C . ASP B 1 138 ? -2.615 -35.375 7.598 1 82.81 138 ASP B C 1
ATOM 4292 O O . ASP B 1 138 ? -3.213 -34.781 6.711 1 82.81 138 ASP B O 1
ATOM 4296 N N . CYS B 1 139 ? -1.387 -35.469 7.656 1 89.94 139 CYS B N 1
ATOM 4297 C CA . CYS B 1 139 ? -0.516 -34.688 6.793 1 89.94 139 CYS B CA 1
ATOM 4298 C C . CYS B 1 139 ? -0.523 -35.219 5.367 1 89.94 139 CYS B C 1
ATOM 4300 O O . CYS B 1 139 ? -0.029 -34.562 4.445 1 89.94 139 CYS B O 1
ATOM 4302 N N . GLN B 1 140 ? -1.175 -36.281 5.188 1 88 140 GLN B N 1
ATOM 4303 C CA . GLN B 1 140 ? -1.127 -36.938 3.887 1 88 140 GLN B CA 1
ATOM 4304 C C . GLN B 1 140 ? -2.193 -36.375 2.949 1 88 140 GLN B C 1
ATOM 4306 O O . GLN B 1 140 ? -2.068 -36.469 1.728 1 88 140 GLN B O 1
ATOM 4311 N N . TYR B 1 141 ? -3.225 -35.812 3.51 1 89.44 141 TYR B N 1
ATOM 4312 C CA . TYR B 1 141 ? -4.352 -35.438 2.672 1 89.44 141 TYR B CA 1
ATOM 4313 C C . TYR B 1 141 ? -4.75 -34 2.945 1 89.44 141 TYR B C 1
ATOM 4315 O O . TYR B 1 141 ? -5.801 -33.719 3.535 1 89.44 141 TYR B O 1
ATOM 4323 N N . PRO B 1 142 ? -4.016 -33.031 2.447 1 92.94 142 PRO B N 1
ATOM 4324 C CA . PRO B 1 142 ? -4.352 -31.641 2.656 1 92.94 142 PRO B CA 1
ATOM 4325 C C . PRO B 1 142 ? -5.727 -31.266 2.098 1 92.94 142 PRO B C 1
ATOM 4327 O O . PRO B 1 142 ? -6.438 -30.453 2.689 1 92.94 142 PRO B O 1
ATOM 4330 N N . ASP B 1 143 ? -6.129 -31.906 1.032 1 93.94 143 ASP B N 1
ATOM 4331 C CA . ASP B 1 143 ? -7.418 -31.609 0.411 1 93.94 143 ASP B CA 1
ATOM 4332 C C . ASP B 1 143 ? -8.57 -31.984 1.346 1 93.94 143 ASP B C 1
ATOM 4334 O O . ASP B 1 143 ? -9.523 -31.219 1.489 1 93.94 143 ASP B O 1
ATOM 4338 N N . ARG B 1 144 ? -8.469 -33.125 1.934 1 92.31 144 ARG B N 1
ATOM 4339 C CA . ARG B 1 144 ? -9.516 -33.594 2.85 1 92.31 144 ARG B CA 1
ATOM 4340 C C . ARG B 1 144 ? -9.609 -32.688 4.07 1 92.31 144 ARG B C 1
ATOM 4342 O O . ARG B 1 144 ? -10.703 -32.344 4.527 1 92.31 144 ARG B O 1
ATOM 4349 N N . THR B 1 145 ? -8.438 -32.344 4.562 1 91.31 145 THR B N 1
ATOM 4350 C CA . THR B 1 145 ? -8.383 -31.453 5.727 1 91.31 145 THR B CA 1
ATOM 4351 C C . THR B 1 145 ? -9.047 -30.109 5.414 1 91.31 145 THR B C 1
ATOM 4353 O O . THR B 1 145 ? -9.867 -29.625 6.191 1 91.31 145 THR B O 1
ATOM 4356 N N . LEU B 1 146 ? -8.727 -29.516 4.289 1 95.12 146 LEU B N 1
ATOM 4357 C CA . LEU B 1 146 ? -9.297 -28.234 3.93 1 95.12 146 LEU B CA 1
ATOM 4358 C C . LEU B 1 146 ? -10.805 -28.344 3.711 1 95.12 146 LEU B C 1
ATOM 4360 O O . LEU B 1 146 ? -11.57 -27.484 4.16 1 95.12 146 LEU B O 1
ATOM 4364 N N . LYS B 1 147 ? -11.219 -29.406 3.025 1 93.94 147 LYS B N 1
ATOM 4365 C CA . LYS B 1 147 ? -12.641 -29.609 2.764 1 93.94 147 LYS B CA 1
ATOM 4366 C C . LYS B 1 147 ? -13.438 -29.656 4.066 1 93.94 147 LYS B C 1
ATOM 4368 O O . LYS B 1 147 ? -14.539 -29.109 4.145 1 93.94 147 LYS B O 1
ATOM 4373 N N . ALA B 1 148 ? -12.875 -30.344 5.008 1 91.25 148 ALA B N 1
ATOM 4374 C CA . ALA B 1 148 ? -13.539 -30.438 6.309 1 91.25 148 ALA B CA 1
ATOM 4375 C C . ALA B 1 148 ? -13.672 -29.062 6.953 1 91.25 148 ALA B C 1
ATOM 4377 O O . ALA B 1 148 ? -14.719 -28.719 7.516 1 91.25 148 ALA B O 1
ATOM 4378 N N . LEU B 1 149 ? -12.656 -28.281 6.871 1 92 149 LEU B N 1
ATOM 4379 C CA . LEU B 1 149 ? -12.648 -26.953 7.48 1 92 149 LEU B CA 1
ATOM 4380 C C . LEU B 1 149 ? -13.602 -26.016 6.75 1 92 149 LEU B C 1
ATOM 4382 O O . LEU B 1 149 ? -14.234 -25.156 7.371 1 92 149 LEU B O 1
ATOM 4386 N N . LEU B 1 150 ? -13.734 -26.156 5.477 1 94.88 150 LEU B N 1
ATOM 4387 C CA . LEU B 1 150 ? -14.57 -25.281 4.656 1 94.88 150 LEU B CA 1
ATOM 4388 C C . LEU B 1 150 ? -16.047 -25.438 5.031 1 94.88 150 LEU B C 1
ATOM 4390 O O . LEU B 1 150 ? -16.859 -24.562 4.73 1 94.88 150 LEU B O 1
ATOM 4394 N N . LYS B 1 151 ? -16.344 -26.516 5.656 1 91.81 151 LYS B N 1
ATOM 4395 C CA . LYS B 1 151 ? -17.719 -26.766 6.066 1 91.81 151 LYS B CA 1
ATOM 4396 C C . LYS B 1 151 ? -18.156 -25.812 7.184 1 91.81 151 LYS B C 1
ATOM 4398 O O . LYS B 1 151 ? -19.344 -25.703 7.488 1 91.81 151 LYS B O 1
ATOM 4403 N N . PHE B 1 152 ? -17.203 -25.062 7.723 1 89 152 PHE B N 1
ATOM 4404 C CA . PHE B 1 152 ? -17.5 -24.125 8.797 1 89 152 PHE B CA 1
ATOM 4405 C C . PHE B 1 152 ? -18.188 -22.875 8.258 1 89 152 PHE B C 1
ATOM 4407 O O . PHE B 1 152 ? -18.734 -22.078 9.023 1 89 152 PHE B O 1
ATOM 4414 N N . ARG B 1 153 ? -18.156 -22.672 7.062 1 93.94 153 ARG B N 1
ATOM 4415 C CA . ARG B 1 153 ? -18.75 -21.469 6.484 1 93.94 153 ARG B CA 1
ATOM 4416 C C . ARG B 1 153 ? -20.281 -21.578 6.434 1 93.94 153 ARG B C 1
ATOM 4418 O O . ARG B 1 153 ? -20.812 -22.594 5.973 1 93.94 153 ARG B O 1
ATOM 4425 N N . SER B 1 154 ? -20.969 -20.594 6.887 1 95 154 SER B N 1
ATOM 4426 C CA . SER B 1 154 ? -22.422 -20.531 6.84 1 95 154 SER B CA 1
ATOM 4427 C C . SER B 1 154 ? -22.922 -20.125 5.457 1 95 154 SER B C 1
ATOM 4429 O O . SER B 1 154 ? -22.125 -19.703 4.609 1 95 154 SER B O 1
ATOM 4431 N N . LEU B 1 155 ? -24.234 -20.266 5.281 1 96.25 155 LEU B N 1
ATOM 4432 C CA . LEU B 1 155 ? -24.859 -19.859 4.031 1 96.25 155 LEU B CA 1
ATOM 4433 C C . LEU B 1 155 ? -24.672 -18.359 3.785 1 96.25 155 LEU B C 1
ATOM 4435 O O . LEU B 1 155 ? -24.516 -17.938 2.643 1 96.25 155 LEU B O 1
ATOM 4439 N N . LYS B 1 156 ? -24.688 -17.641 4.84 1 96.56 156 LYS B N 1
ATOM 4440 C CA . LYS B 1 156 ? -24.547 -16.188 4.719 1 96.56 156 LYS B CA 1
ATOM 4441 C C . LYS B 1 156 ? -23.172 -15.828 4.168 1 96.56 156 LYS B C 1
ATOM 4443 O O . LYS B 1 156 ? -23.047 -14.961 3.307 1 96.56 156 LYS B O 1
ATOM 4448 N N . THR B 1 157 ? -22.188 -16.469 4.672 1 96.69 157 THR B N 1
ATOM 4449 C CA . THR B 1 157 ? -20.828 -16.266 4.188 1 96.69 157 THR B CA 1
ATOM 4450 C C . THR B 1 157 ? -20.703 -16.656 2.719 1 96.69 157 THR B C 1
ATOM 4452 O O . THR B 1 157 ? -20.109 -15.938 1.916 1 96.69 157 THR B O 1
ATOM 4455 N N . LEU B 1 158 ? -21.297 -17.781 2.352 1 96.94 158 LEU B N 1
ATOM 4456 C CA . LEU B 1 158 ? -21.25 -18.266 0.978 1 96.94 158 LEU B CA 1
ATOM 4457 C C . LEU B 1 158 ? -22 -17.328 0.037 1 96.94 158 LEU B C 1
ATOM 4459 O O . LEU B 1 158 ? -21.562 -17.094 -1.09 1 96.94 158 LEU B O 1
ATOM 4463 N N . GLN B 1 159 ? -23.094 -16.812 0.48 1 96.62 159 GLN B N 1
ATOM 4464 C CA . GLN B 1 159 ? -23.859 -15.852 -0.314 1 96.62 159 GLN B CA 1
ATOM 4465 C C . GLN B 1 159 ? -23.078 -14.562 -0.536 1 96.62 159 GLN B C 1
ATOM 4467 O O . GLN B 1 159 ? -23.109 -13.992 -1.627 1 96.62 159 GLN B O 1
ATOM 4472 N N . TRP B 1 160 ? -22.406 -14.133 0.521 1 96.81 160 TRP B N 1
ATOM 4473 C CA . TRP B 1 160 ? -21.562 -12.953 0.376 1 96.81 160 TRP B CA 1
ATOM 4474 C C . TRP B 1 160 ? -20.516 -13.164 -0.7 1 96.81 160 TRP B C 1
ATOM 4476 O O . TRP B 1 160 ? -20.281 -12.289 -1.536 1 96.81 160 TRP B O 1
ATOM 4486 N N . ARG B 1 161 ? -19.875 -14.344 -0.71 1 95 161 ARG B N 1
ATOM 4487 C CA . ARG B 1 161 ? -18.828 -14.68 -1.683 1 95 161 ARG B CA 1
ATOM 4488 C C . ARG B 1 161 ? -19.391 -14.664 -3.104 1 95 161 ARG B C 1
ATOM 4490 O O . ARG B 1 161 ? -18.703 -14.25 -4.039 1 95 161 ARG B O 1
ATOM 4497 N N . GLN B 1 162 ? -20.531 -15.055 -3.238 1 92.88 162 GLN B N 1
ATOM 4498 C CA . GLN B 1 162 ? -21.172 -15.094 -4.551 1 92.88 162 GLN B CA 1
ATOM 4499 C C . GLN B 1 162 ? -21.516 -13.688 -5.043 1 92.88 162 GLN B C 1
ATOM 4501 O O . GLN B 1 162 ? -21.422 -13.406 -6.242 1 92.88 162 GLN B O 1
ATOM 4506 N N . ARG B 1 163 ? -21.797 -12.828 -4.129 1 93.62 163 ARG B N 1
ATOM 4507 C CA . ARG B 1 163 ? -22.297 -11.5 -4.48 1 93.62 163 ARG B CA 1
ATOM 4508 C C . ARG B 1 163 ? -21.141 -10.508 -4.625 1 93.62 163 ARG B C 1
ATOM 4510 O O . ARG B 1 163 ? -21.312 -9.438 -5.215 1 93.62 163 ARG B O 1
ATOM 4517 N N . ASN B 1 164 ? -20.031 -10.859 -4.039 1 95.19 164 ASN B N 1
ATOM 4518 C CA . ASN B 1 164 ? -18.922 -9.914 -4.031 1 95.19 164 ASN B CA 1
ATOM 4519 C C . ASN B 1 164 ? -17.734 -10.438 -4.836 1 95.19 164 ASN B C 1
ATOM 4521 O O . ASN B 1 164 ? -17.406 -11.617 -4.754 1 95.19 164 ASN B O 1
ATOM 4525 N N . THR B 1 165 ? -17.141 -9.578 -5.594 1 94.81 165 THR B N 1
ATOM 4526 C CA . THR B 1 165 ? -16.031 -9.953 -6.477 1 94.81 165 THR B CA 1
ATOM 4527 C C . THR B 1 165 ? -14.758 -10.188 -5.68 1 94.81 165 THR B C 1
ATOM 4529 O O . THR B 1 165 ? -14.555 -9.586 -4.625 1 94.81 165 THR B O 1
ATOM 4532 N N . TYR B 1 166 ? -13.922 -11.094 -6.199 1 96.56 166 TYR B N 1
ATOM 4533 C CA . TYR B 1 166 ? -12.602 -11.359 -5.641 1 96.56 166 TYR B CA 1
ATOM 4534 C C . TYR B 1 166 ? -11.602 -10.297 -6.074 1 96.56 166 TYR B C 1
ATOM 4536 O O . TYR B 1 166 ? -11.562 -9.914 -7.246 1 96.56 166 TYR B O 1
ATOM 4544 N N . PRO B 1 167 ? -10.781 -9.719 -5.121 1 97.94 167 PRO B N 1
ATOM 4545 C CA . PRO B 1 167 ? -9.844 -8.641 -5.441 1 97.94 167 PRO B CA 1
ATOM 4546 C C . PRO B 1 167 ? -8.484 -9.164 -5.906 1 97.94 167 PRO B C 1
ATOM 4548 O O . PRO B 1 167 ? -7.469 -8.93 -5.242 1 97.94 167 PRO B O 1
ATOM 4551 N N . GLN B 1 168 ? -8.398 -9.742 -7.105 1 97.62 168 GLN B N 1
ATOM 4552 C CA . GLN B 1 168 ? -7.203 -10.422 -7.605 1 97.62 168 GLN B CA 1
ATOM 4553 C C . GLN B 1 168 ? -6 -9.484 -7.609 1 97.62 168 GLN B C 1
ATOM 4555 O O . GLN B 1 168 ? -4.922 -9.844 -7.133 1 97.62 168 GLN B O 1
ATOM 4560 N N . ASN B 1 169 ? -6.191 -8.289 -8.086 1 98.56 169 ASN B N 1
ATOM 4561 C CA . ASN B 1 169 ? -5.059 -7.387 -8.266 1 98.56 169 ASN B CA 1
ATOM 4562 C C . ASN B 1 169 ? -4.555 -6.844 -6.938 1 98.56 169 ASN B C 1
ATOM 4564 O O . ASN B 1 169 ? -3.354 -6.617 -6.77 1 98.56 169 ASN B O 1
ATOM 4568 N N . HIS B 1 170 ? -5.516 -6.586 -5.973 1 98.75 170 HIS B N 1
ATOM 4569 C CA . HIS B 1 170 ? -5.07 -6.277 -4.621 1 98.75 170 HIS B CA 1
ATOM 4570 C C . HIS B 1 170 ? -4.184 -7.387 -4.066 1 98.75 170 HIS B C 1
ATOM 4572 O O . HIS B 1 170 ? -3.119 -7.117 -3.506 1 98.75 170 HIS B O 1
ATOM 4578 N N . MET B 1 171 ? -4.641 -8.57 -4.293 1 98.81 171 MET B N 1
ATOM 4579 C CA . MET B 1 171 ? -3.979 -9.742 -3.732 1 98.81 171 MET B CA 1
ATOM 4580 C C . MET B 1 171 ? -2.615 -9.961 -4.383 1 98.81 171 MET B C 1
ATOM 4582 O O . MET B 1 171 ? -1.643 -10.289 -3.701 1 98.81 171 MET B O 1
ATOM 4586 N N . ARG B 1 172 ? -2.502 -9.789 -5.652 1 98.81 172 ARG B N 1
ATOM 4587 C CA . ARG B 1 172 ? -1.231 -9.914 -6.359 1 98.81 172 ARG B CA 1
ATOM 4588 C C . ARG B 1 172 ? -0.222 -8.883 -5.863 1 98.81 172 ARG B C 1
ATOM 4590 O O . ARG B 1 172 ? 0.937 -9.219 -5.605 1 98.81 172 ARG B O 1
ATOM 4597 N N . ASN B 1 173 ? -0.664 -7.629 -5.758 1 98.81 173 ASN B N 1
ATOM 4598 C CA . ASN B 1 173 ? 0.217 -6.586 -5.246 1 98.81 173 ASN B CA 1
ATOM 4599 C C . ASN B 1 173 ? 0.695 -6.895 -3.83 1 98.81 173 ASN B C 1
ATOM 4601 O O . ASN B 1 173 ? 1.872 -6.715 -3.516 1 98.81 173 ASN B O 1
ATOM 4605 N N . LEU B 1 174 ? -0.269 -7.352 -3.025 1 98.81 174 LEU B N 1
ATOM 4606 C CA . LEU B 1 174 ? 0.034 -7.68 -1.636 1 98.81 174 LEU B CA 1
ATOM 4607 C C . LEU B 1 174 ? 1.109 -8.758 -1.555 1 98.81 174 LEU B C 1
ATOM 4609 O O . LEU B 1 174 ? 2.078 -8.617 -0.804 1 98.81 174 LEU B O 1
ATOM 4613 N N . ALA B 1 175 ? 1.015 -9.742 -2.328 1 98.88 175 ALA B N 1
ATOM 4614 C CA . ALA B 1 175 ? 1.991 -10.828 -2.344 1 98.88 175 ALA B CA 1
ATOM 4615 C C . ALA B 1 175 ? 3.338 -10.352 -2.879 1 98.88 175 ALA B C 1
ATOM 4617 O O . ALA B 1 175 ? 4.383 -10.617 -2.279 1 98.88 175 ALA B O 1
ATOM 4618 N N . ARG B 1 176 ? 3.35 -9.609 -3.934 1 98.5 176 ARG B N 1
ATOM 4619 C CA . ARG B 1 176 ? 4.566 -9.125 -4.582 1 98.5 176 ARG B CA 1
ATOM 4620 C C . ARG B 1 176 ? 5.387 -8.266 -3.631 1 98.5 176 ARG B C 1
ATOM 4622 O O . ARG B 1 176 ? 6.602 -8.445 -3.51 1 98.5 176 ARG B O 1
ATOM 4629 N N . LYS B 1 177 ? 4.684 -7.406 -2.961 1 98.5 177 LYS B N 1
ATOM 4630 C CA . LYS B 1 177 ? 5.375 -6.387 -2.176 1 98.5 177 LYS B CA 1
ATOM 4631 C C . LYS B 1 177 ? 5.871 -6.953 -0.85 1 98.5 177 LYS B C 1
ATOM 4633 O O . LYS B 1 177 ? 6.648 -6.309 -0.146 1 98.5 177 LYS B O 1
ATOM 4638 N N . GLY B 1 178 ? 5.457 -8.188 -0.576 1 97.94 178 GLY B N 1
ATOM 4639 C CA . GLY B 1 178 ? 5.949 -8.859 0.615 1 97.94 178 GLY B CA 1
ATOM 4640 C C . GLY B 1 178 ? 7.266 -9.578 0.396 1 97.94 178 GLY B C 1
ATOM 4641 O O . GLY B 1 178 ? 7.938 -9.961 1.356 1 97.94 178 GLY B O 1
ATOM 4642 N N . CYS B 1 179 ? 7.652 -9.781 -0.883 1 97.25 179 CYS B N 1
ATOM 4643 C CA . CYS B 1 179 ? 8.93 -10.422 -1.189 1 97.25 179 CYS B CA 1
ATOM 4644 C C . CYS B 1 179 ? 10.094 -9.5 -0.833 1 97.25 179 CYS B C 1
ATOM 4646 O O . CYS B 1 179 ? 10.039 -8.297 -1.069 1 97.25 179 CYS B O 1
ATOM 4648 N N . GLN B 1 180 ? 11.141 -10.047 -0.26 1 95 180 GLN B N 1
ATOM 4649 C CA . GLN B 1 180 ? 12.297 -9.266 0.175 1 95 180 GLN B CA 1
ATOM 4650 C C . GLN B 1 180 ? 13.508 -9.523 -0.727 1 95 180 GLN B C 1
ATOM 4652 O O . GLN B 1 180 ? 14.602 -9.016 -0.466 1 95 180 GLN B O 1
ATOM 4657 N N . THR B 1 181 ? 13.305 -10.328 -1.791 1 94.81 181 THR B N 1
ATOM 4658 C CA . THR B 1 181 ? 14.367 -10.656 -2.729 1 94.81 181 THR B CA 1
ATOM 4659 C C . THR B 1 181 ? 14.359 -9.703 -3.92 1 94.81 181 THR B C 1
ATOM 4661 O O . THR B 1 181 ? 13.383 -8.977 -4.133 1 94.81 181 THR B O 1
ATOM 4664 N N . LYS B 1 182 ? 15.422 -9.75 -4.707 1 93 182 LYS B N 1
ATOM 4665 C CA . LYS B 1 182 ? 15.547 -8.883 -5.875 1 93 182 LYS B CA 1
ATOM 4666 C C . LYS B 1 182 ? 14.477 -9.195 -6.914 1 93 182 LYS B C 1
ATOM 4668 O O . LYS B 1 182 ? 13.844 -8.289 -7.457 1 93 182 LYS B O 1
ATOM 4673 N N . TYR B 1 183 ? 14.289 -10.477 -7.129 1 96.31 183 TYR B N 1
ATOM 4674 C CA . TYR B 1 183 ? 13.336 -10.914 -8.141 1 96.31 183 TYR B CA 1
ATOM 4675 C C . TYR B 1 183 ? 12.102 -11.531 -7.5 1 96.31 183 TYR B C 1
ATOM 4677 O O . TYR B 1 183 ? 12.172 -12.078 -6.398 1 96.31 183 TYR B O 1
ATOM 4685 N N . VAL B 1 184 ? 11.016 -11.352 -8.156 1 97.94 184 VAL B N 1
ATOM 4686 C CA . VAL B 1 184 ? 9.742 -11.93 -7.727 1 97.94 184 VAL B CA 1
ATOM 4687 C C . VAL B 1 184 ? 9.164 -12.797 -8.844 1 97.94 184 VAL B C 1
ATOM 4689 O O . VAL B 1 184 ? 9.117 -12.375 -10 1 97.94 184 VAL B O 1
ATOM 4692 N N . PHE B 1 185 ? 8.852 -14.031 -8.516 1 98.75 185 PHE B N 1
ATOM 4693 C CA . PHE B 1 185 ? 8.086 -14.922 -9.375 1 98.75 185 PHE B CA 1
ATOM 4694 C C . PHE B 1 185 ? 6.609 -14.906 -9 1 98.75 185 PHE B C 1
ATOM 4696 O O . PHE B 1 185 ? 6.207 -15.539 -8.016 1 98.75 185 PHE B O 1
ATOM 4703 N N . LEU B 1 186 ? 5.82 -14.195 -9.727 1 98.5 186 LEU B N 1
ATOM 4704 C CA . LEU B 1 186 ? 4.406 -14.055 -9.406 1 98.5 186 LEU B CA 1
ATOM 4705 C C . LEU B 1 186 ? 3.578 -15.125 -10.109 1 98.5 186 LEU B C 1
ATOM 4707 O O . LEU B 1 186 ? 3.562 -15.195 -11.344 1 98.5 186 LEU B O 1
ATOM 4711 N N . THR B 1 187 ? 2.863 -15.938 -9.367 1 98.44 187 THR B N 1
ATOM 4712 C CA . THR B 1 187 ? 2.033 -17 -9.922 1 98.44 187 THR B CA 1
ATOM 4713 C C . THR B 1 187 ? 0.675 -17.047 -9.227 1 98.44 187 THR B C 1
ATOM 4715 O O . THR B 1 187 ? 0.471 -16.375 -8.211 1 98.44 187 THR B O 1
ATOM 4718 N N . ASP B 1 188 ? -0.239 -17.734 -9.859 1 97.38 188 ASP B N 1
ATOM 4719 C CA . ASP B 1 188 ? -1.461 -18.109 -9.156 1 97.38 188 ASP B CA 1
ATOM 4720 C C . ASP B 1 188 ? -1.205 -19.281 -8.211 1 97.38 188 ASP B C 1
ATOM 4722 O O . ASP B 1 188 ? -0.225 -20.016 -8.367 1 97.38 188 ASP B O 1
ATOM 4726 N N . ILE B 1 189 ? -2.053 -19.5 -7.281 1 98.38 189 ILE B N 1
ATOM 4727 C CA . ILE B 1 189 ? -1.84 -20.438 -6.184 1 98.38 189 ILE B CA 1
ATOM 4728 C C . ILE B 1 189 ? -1.79 -21.859 -6.73 1 98.38 189 ILE B C 1
ATOM 4730 O O . ILE B 1 189 ? -1.139 -22.734 -6.148 1 98.38 189 ILE B O 1
ATOM 4734 N N . ASP B 1 190 ? -2.426 -22.094 -7.879 1 97.5 190 ASP B N 1
ATOM 4735 C CA . ASP B 1 190 ? -2.531 -23.453 -8.406 1 97.5 190 ASP B CA 1
ATOM 4736 C C . ASP B 1 190 ? -1.521 -23.688 -9.523 1 97.5 190 ASP B C 1
ATOM 4738 O O . ASP B 1 190 ? -1.66 -24.641 -10.305 1 97.5 190 ASP B O 1
ATOM 4742 N N . ILE B 1 191 ? -0.598 -22.812 -9.672 1 98.38 191 ILE B N 1
ATOM 4743 C CA . ILE B 1 191 ? 0.508 -22.984 -10.602 1 98.38 191 ILE B CA 1
ATOM 4744 C C . ILE B 1 191 ? 1.714 -23.578 -9.883 1 98.38 191 ILE B C 1
ATOM 4746 O O . ILE B 1 191 ? 2.318 -22.922 -9.031 1 98.38 191 ILE B O 1
ATOM 4750 N N . VAL B 1 192 ? 2.059 -24.781 -10.266 1 98.5 192 VAL B N 1
ATOM 4751 C CA . VAL B 1 192 ? 3.09 -25.531 -9.562 1 98.5 192 VAL B CA 1
ATOM 4752 C C . VAL B 1 192 ? 4.41 -25.438 -10.328 1 98.5 192 VAL B C 1
ATOM 4754 O O . VAL B 1 192 ? 4.488 -25.844 -11.484 1 98.5 192 VAL B O 1
ATOM 4757 N N . PRO B 1 193 ? 5.453 -24.953 -9.711 1 98.44 193 PRO B N 1
ATOM 4758 C CA . PRO B 1 193 ? 6.754 -24.906 -10.383 1 98.44 193 PRO B CA 1
ATOM 4759 C C . PRO B 1 193 ? 7.363 -26.297 -10.578 1 98.44 193 PRO B C 1
ATOM 4761 O O . PRO B 1 193 ? 7.051 -27.219 -9.828 1 98.44 193 PRO B O 1
ATOM 4764 N N . SER B 1 194 ? 8.18 -26.422 -11.602 1 96.56 194 SER B N 1
ATOM 4765 C CA . SER B 1 194 ? 8.953 -27.641 -11.766 1 96.56 194 SER B CA 1
ATOM 4766 C C . SER B 1 194 ? 9.922 -27.844 -10.609 1 96.56 194 SER B C 1
ATOM 4768 O O . SER B 1 194 ? 10.273 -26.891 -9.906 1 96.56 194 SER B O 1
ATOM 4770 N N . THR B 1 195 ? 10.328 -29.078 -10.398 1 93.94 195 THR B N 1
ATOM 4771 C CA . THR B 1 195 ? 11.211 -29.406 -9.281 1 93.94 195 THR B CA 1
ATOM 4772 C C . THR B 1 195 ? 12.578 -28.766 -9.477 1 93.94 195 THR B C 1
ATOM 4774 O O . THR B 1 195 ? 13 -28.516 -10.609 1 93.94 195 THR B O 1
ATOM 4777 N N . ASN B 1 196 ? 13.25 -28.406 -8.453 1 89.44 196 ASN B N 1
ATOM 4778 C CA . ASN B 1 196 ? 14.594 -27.844 -8.422 1 89.44 196 ASN B CA 1
ATOM 4779 C C . ASN B 1 196 ? 14.656 -26.5 -9.133 1 89.44 196 ASN B C 1
ATOM 4781 O O . ASN B 1 196 ? 15.703 -26.125 -9.68 1 89.44 196 ASN B O 1
ATOM 4785 N N . SER B 1 197 ? 13.555 -25.797 -9.18 1 93.94 197 SER B N 1
ATOM 4786 C CA . SER B 1 197 ? 13.492 -24.516 -9.875 1 93.94 197 SER B CA 1
ATOM 4787 C C . SER B 1 197 ? 14.312 -23.453 -9.148 1 93.94 197 SER B C 1
ATOM 4789 O O . SER B 1 197 ? 15.023 -22.672 -9.781 1 93.94 197 SER B O 1
ATOM 4791 N N . VAL B 1 198 ? 14.367 -23.438 -7.812 1 95.81 198 VAL B N 1
ATOM 4792 C CA . VAL B 1 198 ? 14.922 -22.328 -7.035 1 95.81 198 VAL B CA 1
ATOM 4793 C C . VAL B 1 198 ? 16.438 -22.281 -7.219 1 95.81 198 VAL B C 1
ATOM 4795 O O . VAL B 1 198 ? 16.984 -21.25 -7.621 1 95.81 198 VAL B O 1
ATOM 4798 N N . PRO B 1 199 ? 17.188 -23.422 -6.992 1 94.12 199 PRO B N 1
ATOM 4799 C CA . PRO B 1 199 ? 18.641 -23.328 -7.211 1 94.12 199 PRO B CA 1
ATOM 4800 C C . PRO B 1 199 ? 19 -22.984 -8.656 1 94.12 199 PRO B C 1
ATOM 4802 O O . PRO B 1 199 ? 19.938 -22.234 -8.891 1 94.12 199 PRO B O 1
ATOM 4805 N N . GLN B 1 200 ? 18.234 -23.5 -9.625 1 93.88 200 GLN B N 1
ATOM 4806 C CA . GLN B 1 200 ? 18.516 -23.234 -11.031 1 93.88 200 GLN B CA 1
ATOM 4807 C C . GLN B 1 200 ? 18.25 -21.781 -11.383 1 93.88 200 GLN B C 1
ATOM 4809 O O . GLN B 1 200 ? 19.062 -21.156 -12.078 1 93.88 200 GLN B O 1
ATOM 4814 N N . LEU B 1 201 ? 17.203 -21.266 -10.922 1 96.88 201 LEU B N 1
ATOM 4815 C CA . LEU B 1 201 ? 16.859 -19.875 -11.188 1 96.88 201 LEU B CA 1
ATOM 4816 C C . LEU B 1 201 ? 17.844 -18.922 -10.5 1 96.88 201 LEU B C 1
ATOM 4818 O O . LEU B 1 201 ? 18.234 -17.906 -11.07 1 96.88 201 LEU B O 1
ATOM 4822 N N . ASN B 1 202 ? 18.234 -19.25 -9.25 1 95.75 202 ASN B N 1
ATOM 4823 C CA . ASN B 1 202 ? 19.234 -18.438 -8.562 1 95.75 202 ASN B CA 1
ATOM 4824 C C . ASN B 1 202 ? 20.547 -18.375 -9.344 1 95.75 202 ASN B C 1
ATOM 4826 O O . ASN B 1 202 ? 21.156 -17.312 -9.445 1 95.75 202 ASN B O 1
ATOM 4830 N N . HIS B 1 203 ? 20.938 -19.531 -9.852 1 94.31 203 HIS B N 1
ATOM 4831 C CA . HIS B 1 203 ? 22.156 -19.562 -10.648 1 94.31 203 HIS B CA 1
ATOM 4832 C C . HIS B 1 203 ? 22.031 -18.688 -11.883 1 94.31 203 HIS B C 1
ATOM 4834 O O . HIS B 1 203 ? 22.938 -17.906 -12.18 1 94.31 203 HIS B O 1
ATOM 4840 N N . PHE B 1 204 ? 21 -18.75 -12.57 1 95.81 204 PHE B N 1
ATOM 4841 C CA . PHE B 1 204 ? 20.75 -17.953 -13.766 1 95.81 204 PHE B CA 1
ATOM 4842 C C . PHE B 1 204 ? 20.703 -16.469 -13.422 1 95.81 204 PHE B C 1
ATOM 4844 O O . PHE B 1 204 ? 21.344 -15.648 -14.102 1 95.81 204 PHE B O 1
ATOM 4851 N N . LEU B 1 205 ? 20 -16.094 -12.336 1 95.88 205 LEU B N 1
ATOM 4852 C CA . LEU B 1 205 ? 19.703 -14.695 -11.992 1 95.88 205 LEU B CA 1
ATOM 4853 C C . LEU B 1 205 ? 20.953 -14 -11.469 1 95.88 205 LEU B C 1
ATOM 4855 O O . LEU B 1 205 ? 21.047 -12.766 -11.516 1 95.88 205 LEU B O 1
ATOM 4859 N N . ARG B 1 206 ? 21.891 -14.727 -10.984 1 93.44 206 ARG B N 1
ATOM 4860 C CA . ARG B 1 206 ? 23.141 -14.156 -10.523 1 93.44 206 ARG B CA 1
ATOM 4861 C C . ARG B 1 206 ? 23.891 -13.492 -11.672 1 93.44 206 ARG B C 1
ATOM 4863 O O . ARG B 1 206 ? 24.609 -12.5 -11.469 1 93.44 206 ARG B O 1
ATOM 4870 N N . THR B 1 207 ? 23.656 -14.039 -12.852 1 91.31 207 THR B N 1
ATOM 4871 C CA . THR B 1 207 ? 24.438 -13.531 -13.977 1 91.31 207 THR B CA 1
ATOM 4872 C C . THR B 1 207 ? 23.547 -12.867 -15.008 1 91.31 207 THR B C 1
ATOM 4874 O O . THR B 1 207 ? 24 -12.438 -16.062 1 91.31 207 THR B O 1
ATOM 4877 N N . ALA B 1 208 ? 22.312 -12.891 -14.672 1 89.81 208 ALA B N 1
ATOM 4878 C CA . ALA B 1 208 ? 21.375 -12.258 -15.609 1 89.81 208 ALA B CA 1
ATOM 4879 C C . ALA B 1 208 ? 21.703 -10.773 -15.781 1 89.81 208 ALA B C 1
ATOM 4881 O O . ALA B 1 208 ? 21.906 -10.062 -14.797 1 89.81 208 ALA B O 1
ATOM 4882 N N . ASN B 1 209 ? 21.969 -10.328 -16.984 1 81.06 209 ASN B N 1
ATOM 4883 C CA . ASN B 1 209 ? 22.281 -8.93 -17.281 1 81.06 209 ASN B CA 1
ATOM 4884 C C . ASN B 1 209 ? 21.203 -8.281 -18.125 1 81.06 209 ASN B C 1
ATOM 4886 O O . ASN B 1 209 ? 21.062 -8.578 -19.312 1 81.06 209 ASN B O 1
ATOM 4890 N N . CYS B 1 210 ? 20.297 -7.777 -17.469 1 81.81 210 CYS B N 1
ATOM 4891 C CA . CYS B 1 210 ? 19.234 -7.062 -18.172 1 81.81 210 CYS B CA 1
ATOM 4892 C C . CYS B 1 210 ? 19.484 -5.562 -18.156 1 81.81 210 CYS B C 1
ATOM 4894 O O . CYS B 1 210 ? 19.594 -4.953 -17.094 1 81.81 210 CYS B O 1
ATOM 4896 N N . THR B 1 211 ? 19.891 -5.031 -19.328 1 69.56 211 THR B N 1
ATOM 4897 C CA . THR B 1 211 ? 20.203 -3.617 -19.484 1 69.56 211 THR B CA 1
ATOM 4898 C C . THR B 1 211 ? 18.953 -2.762 -19.312 1 69.56 211 THR B C 1
ATOM 4900 O O . THR B 1 211 ? 19.047 -1.611 -18.875 1 69.56 211 THR B O 1
ATOM 4903 N N . LYS B 1 212 ? 17.828 -3.314 -19.688 1 73.88 212 LYS B N 1
ATOM 4904 C CA . LYS B 1 212 ? 16.578 -2.58 -19.578 1 73.88 212 LYS B CA 1
ATOM 4905 C C . LYS B 1 212 ? 15.617 -3.248 -18.594 1 73.88 212 LYS B C 1
ATOM 4907 O O . LYS B 1 212 ? 16.047 -3.783 -17.578 1 73.88 212 LYS B O 1
ATOM 4912 N N . SER B 1 213 ? 14.312 -3.037 -18.828 1 89.44 213 SER B N 1
ATOM 4913 C CA . SER B 1 213 ? 13.281 -3.73 -18.062 1 89.44 213 SER B CA 1
ATOM 4914 C C . SER B 1 213 ? 12.984 -5.102 -18.656 1 89.44 213 SER B C 1
ATOM 4916 O O . SER B 1 213 ? 12.609 -5.211 -19.828 1 89.44 213 SER B O 1
ATOM 4918 N N . CYS B 1 214 ? 13.312 -6.199 -17.875 1 95.25 214 CYS B N 1
ATOM 4919 C CA . CYS B 1 214 ? 13.148 -7.566 -18.375 1 95.25 214 CYS B CA 1
ATOM 4920 C C . CYS B 1 214 ? 12.156 -8.336 -17.5 1 95.25 214 CYS B C 1
ATOM 4922 O O . CYS B 1 214 ? 12.062 -8.109 -16.297 1 95.25 214 CYS B O 1
ATOM 4924 N N . ALA B 1 215 ? 11.445 -9.18 -18.156 1 97.5 215 ALA B N 1
ATOM 4925 C CA . ALA B 1 215 ? 10.617 -10.203 -17.531 1 97.5 215 ALA B CA 1
ATOM 4926 C C . ALA B 1 215 ? 10.992 -11.594 -18.031 1 97.5 215 ALA B C 1
ATOM 4928 O O . ALA B 1 215 ? 11.07 -11.828 -19.25 1 97.5 215 ALA B O 1
ATOM 4929 N N . TYR B 1 216 ? 11.305 -12.477 -17.156 1 97.94 216 TYR B N 1
ATOM 4930 C CA . TYR B 1 216 ? 11.664 -13.844 -17.5 1 97.94 216 TYR B CA 1
ATOM 4931 C C . TYR B 1 216 ? 10.461 -14.773 -17.375 1 97.94 216 TYR B C 1
ATOM 4933 O O . TYR B 1 216 ? 10.039 -15.109 -16.266 1 97.94 216 TYR B O 1
ATOM 4941 N N . VAL B 1 217 ? 9.984 -15.219 -18.516 1 98.5 217 VAL B N 1
ATOM 4942 C CA . VAL B 1 217 ? 8.75 -15.992 -18.594 1 98.5 217 VAL B CA 1
ATOM 4943 C C . VAL B 1 217 ? 9.039 -17.469 -18.328 1 98.5 217 VAL B C 1
ATOM 4945 O O . VAL B 1 217 ? 10.008 -18.016 -18.859 1 98.5 217 VAL B O 1
ATOM 4948 N N . ILE B 1 218 ? 8.242 -18.062 -17.516 1 98.5 218 ILE B N 1
ATOM 4949 C CA . ILE B 1 218 ? 8.273 -19.5 -17.312 1 98.5 218 ILE B CA 1
ATOM 4950 C C . ILE B 1 218 ? 7.055 -20.141 -17.953 1 98.5 218 ILE B C 1
ATOM 4952 O O . ILE B 1 218 ? 5.918 -19.906 -17.531 1 98.5 218 ILE B O 1
ATOM 4956 N N . PRO B 1 219 ? 7.281 -20.984 -18.969 1 98.12 219 PRO B N 1
ATOM 4957 C CA . PRO B 1 219 ? 6.137 -21.609 -19.641 1 98.12 219 PRO B CA 1
ATOM 4958 C C . PRO B 1 219 ? 5.297 -22.469 -18.719 1 98.12 219 PRO B C 1
ATOM 4960 O O . PRO B 1 219 ? 5.844 -23.172 -17.859 1 98.12 219 PRO B O 1
ATOM 4963 N N . THR B 1 220 ? 4.004 -22.406 -18.891 1 98.5 220 THR B N 1
ATOM 4964 C CA . THR B 1 220 ? 3.074 -23.141 -18.047 1 98.5 220 THR B CA 1
ATOM 4965 C C . THR B 1 220 ? 2.303 -24.172 -18.859 1 98.5 220 THR B C 1
ATOM 4967 O O . THR B 1 220 ? 1.876 -23.891 -19.984 1 98.5 220 THR B O 1
ATOM 4970 N N . PHE B 1 221 ? 2.111 -25.359 -18.312 1 98.44 221 PHE B N 1
ATOM 4971 C CA . PHE B 1 221 ? 1.434 -26.453 -19.016 1 98.44 221 PHE B CA 1
ATOM 4972 C C . PHE B 1 221 ? 0.309 -27.016 -18.156 1 98.44 221 PHE B C 1
ATOM 4974 O O . PHE B 1 221 ? 0.374 -26.969 -16.922 1 98.44 221 PHE B O 1
ATOM 4981 N N . GLU B 1 222 ? -0.7 -27.438 -18.828 1 98.31 222 GLU B N 1
ATOM 4982 C CA . GLU B 1 222 ? -1.709 -28.266 -18.188 1 98.31 222 GLU B CA 1
ATOM 4983 C C . GLU B 1 222 ? -1.258 -29.719 -18.109 1 98.31 222 GLU B C 1
ATOM 4985 O O . GLU B 1 222 ? -0.753 -30.266 -19.094 1 98.31 222 GLU B O 1
ATOM 4990 N N . ILE B 1 223 ? -1.419 -30.312 -16.938 1 98.62 223 ILE B N 1
ATOM 4991 C CA . ILE B 1 223 ? -1.027 -31.703 -16.719 1 98.62 223 ILE B CA 1
ATOM 4992 C C . ILE B 1 223 ? -2.248 -32.531 -16.312 1 98.62 223 ILE B C 1
ATOM 4994 O O . ILE B 1 223 ? -2.98 -32.156 -15.398 1 98.62 223 ILE B O 1
ATOM 4998 N N . ASP B 1 224 ? -2.439 -33.594 -16.984 1 98.31 224 ASP B N 1
ATOM 4999 C CA . ASP B 1 224 ? -3.561 -34.5 -16.672 1 98.31 224 ASP B CA 1
ATOM 5000 C C . ASP B 1 224 ? -3.49 -34.969 -15.234 1 98.31 224 ASP B C 1
ATOM 5002 O O . ASP B 1 224 ? -2.412 -35.312 -14.742 1 98.31 224 ASP B O 1
ATOM 5006 N N . ILE B 1 225 ? -4.68 -35.125 -14.586 1 96.38 225 ILE B N 1
ATOM 5007 C CA . ILE B 1 225 ? -4.75 -35.469 -13.172 1 96.38 225 ILE B CA 1
ATOM 5008 C C . ILE B 1 225 ? -4.262 -36.875 -12.969 1 96.38 225 ILE B C 1
ATOM 5010 O O . ILE B 1 225 ? -3.861 -37.25 -11.867 1 96.38 225 ILE B O 1
ATOM 5014 N N . ARG B 1 226 ? -4.27 -37.75 -14.031 1 95.69 226 ARG B N 1
ATOM 5015 C CA . ARG B 1 226 ? -3.879 -39.156 -13.945 1 95.69 226 ARG B CA 1
ATOM 5016 C C . ARG B 1 226 ? -2.365 -39.312 -14.031 1 95.69 226 ARG B C 1
ATOM 5018 O O . ARG B 1 226 ? -1.822 -40.375 -13.711 1 95.69 226 ARG B O 1
ATOM 5025 N N . ALA B 1 227 ? -1.724 -38.281 -14.422 1 97.62 227 ALA B N 1
ATOM 5026 C CA . ALA B 1 227 ? -0.278 -38.344 -14.617 1 97.62 227 ALA B CA 1
ATOM 5027 C C . ALA B 1 227 ? 0.467 -37.969 -13.344 1 97.62 227 ALA B C 1
ATOM 5029 O O . ALA B 1 227 ? -0.126 -37.438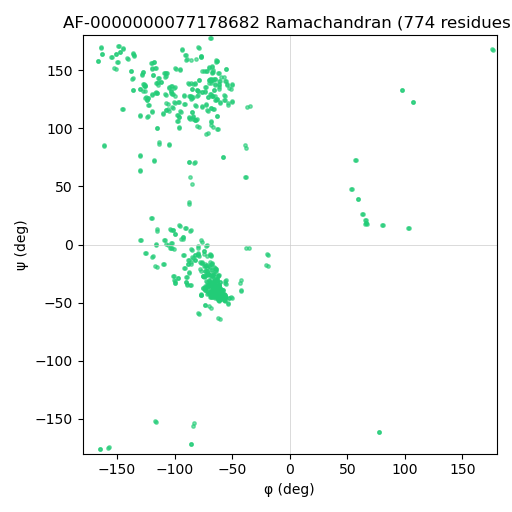 -12.406 1 97.62 227 ALA B O 1
ATOM 5030 N N . THR B 1 228 ? 1.705 -38.406 -13.297 1 96.81 228 THR B N 1
ATOM 5031 C CA . THR B 1 228 ? 2.621 -37.875 -12.289 1 96.81 228 THR B CA 1
ATOM 5032 C C . THR B 1 228 ? 3.246 -36.562 -12.766 1 96.81 228 THR B C 1
ATOM 5034 O O . THR B 1 228 ? 3.607 -36.406 -13.938 1 96.81 228 THR B O 1
ATOM 5037 N N . PHE B 1 229 ? 3.324 -35.625 -11.844 1 97.5 229 PHE B N 1
ATOM 5038 C CA . PHE B 1 229 ? 3.912 -34.344 -12.203 1 97.5 229 PHE B CA 1
ATOM 5039 C C . PHE B 1 229 ? 5.316 -34.531 -12.766 1 97.5 229 PHE B C 1
ATOM 5041 O O . PHE B 1 229 ? 6.164 -35.156 -12.133 1 97.5 229 PHE B O 1
ATOM 5048 N N . PRO B 1 230 ? 5.621 -34.062 -13.953 1 96.69 230 PRO B N 1
ATOM 5049 C CA . PRO B 1 230 ? 6.926 -34.312 -14.578 1 96.69 230 PRO B CA 1
ATOM 5050 C C . PRO B 1 230 ? 8.062 -33.594 -13.844 1 96.69 230 PRO B C 1
ATOM 5052 O O . PRO B 1 230 ? 7.926 -32.406 -13.477 1 96.69 230 PRO B O 1
ATOM 5055 N N . ARG B 1 231 ? 9.203 -34.188 -13.711 1 93.12 231 ARG B N 1
ATOM 5056 C CA . ARG B 1 231 ? 10.312 -33.656 -12.93 1 93.12 231 ARG B CA 1
ATOM 5057 C C . ARG B 1 231 ? 11.359 -33.031 -13.836 1 93.12 231 ARG B C 1
ATOM 5059 O O . ARG B 1 231 ? 12.375 -32.5 -13.359 1 93.12 231 ARG B O 1
ATOM 5066 N N . SER B 1 232 ? 11.148 -33.125 -15.117 1 92.81 232 SER B N 1
ATOM 5067 C CA . SER B 1 232 ? 12.07 -32.531 -16.094 1 92.81 232 SER B CA 1
ATOM 5068 C C . SER B 1 232 ? 11.344 -32.125 -17.375 1 92.81 232 SER B C 1
ATOM 5070 O O . SER B 1 232 ? 10.211 -32.562 -17.609 1 92.81 232 SER B O 1
ATOM 5072 N N . LYS B 1 233 ? 12 -31.344 -18.109 1 95 233 LYS B N 1
ATOM 5073 C CA . LYS B 1 233 ? 11.453 -30.969 -19.406 1 95 233 LYS B CA 1
ATOM 5074 C C . LYS B 1 233 ? 11.234 -32.188 -20.297 1 95 233 LYS B C 1
ATOM 5076 O O . LYS B 1 233 ? 10.211 -32.312 -20.969 1 95 233 LYS B O 1
ATOM 5081 N N . ASN B 1 234 ? 12.195 -33.156 -20.219 1 93.5 234 ASN B N 1
ATOM 5082 C CA . ASN B 1 234 ? 12.055 -34.375 -20.984 1 93.5 234 ASN B CA 1
ATOM 5083 C C . ASN B 1 234 ? 10.82 -35.188 -20.578 1 93.5 234 ASN B C 1
ATOM 5085 O O . ASN B 1 234 ? 10.094 -35.688 -21.422 1 93.5 234 ASN B O 1
ATOM 5089 N N . ALA B 1 235 ? 10.641 -35.281 -19.297 1 95.12 235 ALA B N 1
ATOM 5090 C CA . ALA B 1 235 ? 9.469 -35.969 -18.797 1 95.12 235 ALA B CA 1
ATOM 5091 C C . ALA B 1 235 ? 8.18 -35.281 -19.234 1 95.12 235 ALA B C 1
ATOM 5093 O O . ALA B 1 235 ? 7.188 -35.938 -19.547 1 95.12 235 ALA B O 1
ATOM 5094 N N . LEU B 1 236 ? 8.188 -33.938 -19.234 1 97 236 LEU B N 1
ATOM 5095 C CA . LEU B 1 236 ? 7.043 -33.156 -19.688 1 97 236 LEU B CA 1
ATOM 5096 C C . LEU B 1 236 ? 6.754 -33.438 -21.156 1 97 236 LEU B C 1
ATOM 5098 O O . LEU B 1 236 ? 5.602 -33.656 -21.547 1 97 236 LEU B O 1
ATOM 5102 N N . VAL B 1 237 ? 7.809 -33.469 -21.969 1 95.81 237 VAL B N 1
ATOM 5103 C CA . VAL B 1 237 ? 7.668 -33.719 -23.391 1 95.81 237 VAL B CA 1
ATOM 5104 C C . VAL B 1 237 ? 7.051 -35.094 -23.625 1 95.81 237 VAL B C 1
ATOM 5106 O O . VAL B 1 237 ? 6.203 -35.281 -24.5 1 95.81 237 VAL B O 1
ATOM 5109 N N . ARG B 1 238 ? 7.48 -36.062 -22.844 1 96.62 238 ARG B N 1
ATOM 5110 C CA . ARG B 1 238 ? 6.918 -37.406 -22.938 1 96.62 238 ARG B CA 1
ATOM 5111 C C . ARG B 1 238 ? 5.426 -37.375 -22.641 1 96.62 238 ARG B C 1
ATOM 5113 O O . ARG B 1 238 ? 4.645 -38.062 -23.312 1 96.62 238 ARG B O 1
ATOM 5120 N N . LEU B 1 239 ? 5.043 -36.594 -21.594 1 98.19 239 LEU B N 1
ATOM 5121 C CA . LEU B 1 239 ? 3.627 -36.5 -21.25 1 98.19 239 LEU B CA 1
ATOM 5122 C C . LEU B 1 239 ? 2.846 -35.844 -22.391 1 98.19 239 LEU B C 1
ATOM 5124 O O . LEU B 1 239 ? 1.716 -36.25 -22.672 1 98.19 239 LEU B O 1
ATOM 5128 N N . ILE B 1 240 ? 3.408 -34.875 -23.016 1 97.88 240 ILE B N 1
ATOM 5129 C CA . ILE B 1 240 ? 2.756 -34.188 -24.109 1 97.88 240 ILE B CA 1
ATOM 5130 C C . ILE B 1 240 ? 2.541 -35.156 -25.281 1 97.88 240 ILE B C 1
ATOM 5132 O O . ILE B 1 240 ? 1.46 -35.188 -25.859 1 97.88 240 ILE B O 1
ATOM 5136 N N . ARG B 1 241 ? 3.508 -35.969 -25.578 1 97.12 241 ARG B N 1
ATOM 5137 C CA . ARG B 1 241 ? 3.418 -36.938 -26.672 1 97.12 241 ARG B CA 1
ATOM 5138 C C . ARG B 1 241 ? 2.311 -37.969 -26.406 1 97.12 241 ARG B C 1
ATOM 5140 O O . ARG B 1 241 ? 1.653 -38.438 -27.328 1 97.12 241 ARG B O 1
ATOM 5147 N N . LYS B 1 242 ? 2.121 -38.219 -25.141 1 98.06 242 LYS B N 1
ATOM 5148 C CA . LYS B 1 242 ? 1.108 -39.188 -24.734 1 98.06 242 LYS B CA 1
ATOM 5149 C C . LYS B 1 242 ? -0.267 -38.531 -24.625 1 98.06 242 LYS B C 1
ATOM 5151 O O . LYS B 1 242 ? -1.247 -39.188 -24.281 1 98.06 242 LYS B O 1
ATOM 5156 N N . GLY B 1 243 ? -0.344 -37.25 -24.812 1 97.5 243 GLY B N 1
ATOM 5157 C CA . GLY B 1 243 ? -1.606 -36.531 -24.703 1 97.5 243 GLY B CA 1
ATOM 5158 C C . GLY B 1 243 ? -2.006 -36.219 -23.281 1 97.5 243 GLY B C 1
ATOM 5159 O O . GLY B 1 243 ? -3.168 -35.906 -23 1 97.5 243 GLY B O 1
ATOM 5160 N N . LEU B 1 244 ? -1.033 -36.312 -22.344 1 98.56 244 LEU B N 1
ATOM 5161 C CA . LEU B 1 244 ? -1.329 -36.125 -20.922 1 98.56 244 LEU B CA 1
ATOM 5162 C C . LEU B 1 244 ? -0.896 -34.75 -20.438 1 98.56 244 LEU B C 1
ATOM 5164 O O . LEU B 1 244 ? -0.997 -34.438 -19.25 1 98.56 244 LEU B O 1
ATOM 5168 N N . ALA B 1 245 ? -0.384 -33.938 -21.234 1 98.5 245 ALA B N 1
ATOM 5169 C CA . ALA B 1 245 ? -0.041 -32.562 -20.953 1 98.5 245 ALA B CA 1
ATOM 5170 C C . ALA B 1 245 ? -0.166 -31.703 -22.203 1 98.5 245 ALA B C 1
ATOM 5172 O O . ALA B 1 245 ? -0.117 -32.219 -23.328 1 98.5 245 ALA B O 1
ATOM 5173 N N . ARG B 1 246 ? -0.34 -30.406 -22.078 1 97.75 246 ARG B N 1
ATOM 5174 C CA . ARG B 1 246 ? -0.419 -29.438 -23.172 1 97.75 246 ARG B CA 1
ATOM 5175 C C . ARG B 1 246 ? -0.199 -28.031 -22.656 1 97.75 246 ARG B C 1
ATOM 5177 O O . ARG B 1 246 ? -0.247 -27.781 -21.453 1 97.75 246 ARG B O 1
ATOM 5184 N N . PRO B 1 247 ? 0.082 -27.094 -23.594 1 97.06 247 PRO B N 1
ATOM 5185 C CA . PRO B 1 247 ? 0.234 -25.719 -23.141 1 97.06 247 PRO B CA 1
ATOM 5186 C C . PRO B 1 247 ? -0.982 -25.203 -22.375 1 97.06 247 PRO B C 1
ATOM 5188 O O . PRO B 1 247 ? -2.119 -25.531 -22.719 1 97.06 247 PRO B O 1
ATOM 5191 N N . PHE B 1 248 ? -0.739 -24.422 -21.312 1 96.88 248 PHE B N 1
ATOM 5192 C CA . PHE B 1 248 ? -1.782 -23.875 -20.453 1 96.88 248 PHE B CA 1
ATOM 5193 C C . PHE B 1 248 ? -2.773 -23.062 -21.266 1 96.88 248 PHE B C 1
ATOM 5195 O O . PHE B 1 248 ? -2.375 -22.172 -22.031 1 96.88 248 PHE B O 1
ATOM 5202 N N . HIS B 1 249 ? -4.082 -23.328 -21.141 1 93.75 249 HIS B N 1
ATOM 5203 C CA . HIS B 1 249 ? -5.203 -22.641 -21.766 1 93.75 249 HIS B CA 1
ATOM 5204 C C . HIS B 1 249 ? -5.203 -22.812 -23.281 1 93.75 249 HIS B C 1
ATOM 5206 O O . HIS B 1 249 ? -5.844 -22.047 -24 1 93.75 249 HIS B O 1
ATOM 5212 N N . GLU B 1 250 ? -4.512 -23.75 -23.828 1 92.81 250 GLU B N 1
ATOM 5213 C CA . GLU B 1 250 ? -4.449 -24 -25.266 1 92.81 250 GLU B CA 1
ATOM 5214 C C . GLU B 1 250 ? -5.844 -24.219 -25.844 1 92.81 250 GLU B C 1
ATOM 5216 O O . GLU B 1 250 ? -6.152 -23.703 -26.922 1 92.81 250 GLU B O 1
ATOM 5221 N N . LYS B 1 251 ? -6.699 -24.797 -25.062 1 91 251 LYS B N 1
ATOM 5222 C CA . LYS B 1 251 ? -8.008 -25.156 -25.578 1 91 251 LYS B CA 1
ATOM 5223 C C . LYS B 1 251 ? -9.07 -24.141 -25.172 1 91 251 LYS B C 1
ATOM 5225 O O . LYS B 1 251 ? -10.055 -23.938 -25.875 1 91 251 LYS B O 1
ATOM 5230 N N . VAL B 1 252 ? -8.883 -23.5 -24.109 1 89.31 252 VAL B N 1
ATOM 5231 C CA . VAL B 1 252 ? -9.961 -22.688 -23.547 1 89.31 252 VAL B CA 1
ATOM 5232 C C . VAL B 1 252 ? -9.75 -21.219 -23.922 1 89.31 252 VAL B C 1
ATOM 5234 O O . VAL B 1 252 ? -10.711 -20.469 -24.078 1 89.31 252 VAL B O 1
ATOM 5237 N N . PHE B 1 253 ? -8.539 -20.812 -24.016 1 87.69 253 PHE B N 1
ATOM 5238 C CA . PHE B 1 253 ? -8.234 -19.422 -24.312 1 87.69 253 PHE B CA 1
ATOM 5239 C C . PHE B 1 253 ? -6.809 -19.266 -24.812 1 87.69 253 PHE B C 1
ATOM 5241 O O . PHE B 1 253 ? -5.93 -18.797 -24.078 1 87.69 253 PHE B O 1
ATOM 5248 N N . ILE B 1 254 ? -6.559 -19.453 -26.047 1 83.19 254 ILE B N 1
ATOM 5249 C CA . ILE B 1 254 ? -5.242 -19.625 -26.656 1 83.19 254 ILE B CA 1
ATOM 5250 C C . ILE B 1 254 ? -4.457 -18.312 -26.562 1 83.19 254 ILE B C 1
ATOM 5252 O O . ILE B 1 254 ? -3.23 -18.328 -26.438 1 83.19 254 ILE B O 1
ATOM 5256 N N . TYR B 1 255 ? -5.055 -17.188 -26.516 1 84.62 255 TYR B N 1
ATOM 5257 C CA . TYR B 1 255 ? -4.383 -15.898 -26.578 1 84.62 255 TYR B CA 1
ATOM 5258 C C . TYR B 1 255 ? -3.652 -15.602 -25.266 1 84.62 255 TYR B C 1
ATOM 5260 O O . TYR B 1 255 ? -2.736 -14.781 -25.234 1 84.62 255 TYR B O 1
ATOM 5268 N N . ASN B 1 256 ? -4.023 -16.312 -24.281 1 89.75 256 ASN B N 1
ATOM 5269 C CA . ASN B 1 256 ? -3.514 -16.094 -22.938 1 89.75 256 ASN B CA 1
ATOM 5270 C C . ASN B 1 256 ? -2.025 -16.422 -22.844 1 89.75 256 ASN B C 1
ATOM 5272 O O . ASN B 1 256 ? -1.284 -15.758 -22.109 1 89.75 256 ASN B O 1
ATOM 5276 N N . GLN B 1 257 ? -1.605 -17.438 -23.562 1 92.81 257 GLN B N 1
ATOM 5277 C CA . GLN B 1 257 ? -0.232 -17.906 -23.438 1 92.81 257 GLN B CA 1
ATOM 5278 C C . GLN B 1 257 ? 0.443 -18.031 -24.797 1 92.81 257 GLN B C 1
ATOM 5280 O O . GLN B 1 257 ? 1.62 -18.391 -24.875 1 92.81 257 GLN B O 1
ATOM 5285 N N . TYR B 1 258 ? -0.237 -17.641 -25.812 1 89.44 258 TYR B N 1
ATOM 5286 C CA . TYR B 1 258 ? 0.203 -17.906 -27.172 1 89.44 258 TYR B CA 1
ATOM 5287 C C . TYR B 1 258 ? 1.553 -17.25 -27.453 1 89.44 258 TYR B C 1
ATOM 5289 O O . TYR B 1 258 ? 2.424 -17.844 -28.078 1 89.44 258 TYR B O 1
ATOM 5297 N N . ALA B 1 259 ? 1.735 -16.109 -26.969 1 94.62 259 ALA B N 1
ATOM 5298 C CA . ALA B 1 259 ? 2.941 -15.336 -27.25 1 94.62 259 ALA B CA 1
ATOM 5299 C C . ALA B 1 259 ? 4.18 -16.031 -26.688 1 94.62 259 ALA B C 1
ATOM 5301 O O . ALA B 1 259 ? 5.301 -15.758 -27.125 1 94.62 259 ALA B O 1
ATOM 5302 N N . THR B 1 260 ? 4.004 -16.922 -25.719 1 97.12 260 THR B N 1
ATOM 5303 C CA . THR B 1 260 ? 5.113 -17.656 -25.109 1 97.12 260 THR B CA 1
ATOM 5304 C C . THR B 1 260 ? 5.785 -18.562 -26.141 1 97.12 260 THR B C 1
ATOM 5306 O O . THR B 1 260 ? 6.969 -18.891 -26.016 1 97.12 260 THR B O 1
ATOM 5309 N N . ASN B 1 261 ? 5.059 -18.922 -27.219 1 96.12 261 ASN B N 1
ATOM 5310 C CA . ASN B 1 261 ? 5.586 -19.766 -28.297 1 96.12 261 ASN B CA 1
ATOM 5311 C C . ASN B 1 261 ? 6.078 -21.109 -27.766 1 96.12 261 ASN B C 1
ATOM 5313 O O . ASN B 1 261 ? 7.273 -21.406 -27.812 1 96.12 261 ASN B O 1
ATOM 5317 N N . PHE B 1 262 ? 5.156 -21.984 -27.391 1 96.62 262 PHE B N 1
ATOM 5318 C CA . PHE B 1 262 ? 5.434 -23.266 -26.766 1 96.62 262 PHE B CA 1
ATOM 5319 C C . PHE B 1 262 ? 6.148 -24.203 -27.734 1 96.62 262 PHE B C 1
ATOM 5321 O O . PHE B 1 262 ? 6.996 -25 -27.328 1 96.62 262 PHE B O 1
ATOM 5328 N N . SER B 1 263 ? 5.824 -24.078 -29.031 1 94.94 263 SER B N 1
ATOM 5329 C CA . SER B 1 263 ? 6.477 -24.922 -30.031 1 94.94 263 SER B CA 1
ATOM 5330 C C . SER B 1 263 ? 7.98 -24.688 -30.062 1 94.94 263 SER B C 1
ATOM 5332 O O . SER B 1 263 ? 8.766 -25.641 -30.094 1 94.94 263 SER B O 1
ATOM 5334 N N . LYS B 1 264 ? 8.328 -23.406 -30.031 1 95.44 264 LYS B N 1
ATOM 5335 C CA . LYS B 1 264 ? 9.75 -23.062 -30.016 1 95.44 264 LYS B CA 1
ATOM 5336 C C . LYS B 1 264 ? 10.422 -23.562 -28.734 1 95.44 264 LYS B C 1
ATOM 5338 O O . LYS B 1 264 ? 11.531 -24.078 -28.781 1 95.44 264 LYS B O 1
ATOM 5343 N N . TRP B 1 265 ? 9.805 -23.438 -27.641 1 96.44 265 TRP B N 1
ATOM 5344 C CA . TRP B 1 265 ? 10.328 -23.875 -26.359 1 96.44 265 TRP B CA 1
ATOM 5345 C C . TRP B 1 265 ? 10.531 -25.391 -26.344 1 96.44 265 TRP B C 1
ATOM 5347 O O . TRP B 1 265 ? 11.562 -25.875 -25.875 1 96.44 265 TRP B O 1
ATOM 5357 N N . LEU B 1 266 ? 9.57 -26.172 -26.891 1 94.94 266 LEU B N 1
ATOM 5358 C CA . LEU B 1 266 ? 9.594 -27.625 -26.891 1 94.94 266 LEU B CA 1
ATOM 5359 C C . LEU B 1 266 ? 10.664 -28.172 -27.828 1 94.94 266 LEU B C 1
ATOM 5361 O O . LEU B 1 266 ? 11.195 -29.25 -27.609 1 94.94 266 LEU B O 1
ATOM 5365 N N . SER B 1 267 ? 11.008 -27.406 -28.797 1 91.12 267 SER B N 1
ATOM 5366 C CA . SER B 1 267 ? 11.969 -27.844 -29.797 1 91.12 267 SER B CA 1
ATOM 5367 C C . SER B 1 267 ? 13.398 -27.531 -29.375 1 91.12 267 SER B C 1
ATOM 5369 O O . SER B 1 267 ? 14.359 -28.062 -29.938 1 91.12 267 SER B O 1
ATOM 5371 N N . SER B 1 268 ? 13.508 -26.688 -28.453 1 81.69 268 SER B N 1
ATOM 5372 C CA . SER B 1 268 ? 14.844 -26.25 -28.047 1 81.69 268 SER B CA 1
ATOM 5373 C C . SER B 1 268 ? 15.57 -27.344 -27.266 1 81.69 268 SER B C 1
ATOM 5375 O O . SER B 1 268 ? 14.969 -28 -26.422 1 81.69 268 SER B O 1
ATOM 5377 N N . ASN B 1 269 ? 16.797 -27.781 -27.828 1 70.12 269 ASN B N 1
ATOM 5378 C CA . ASN B 1 269 ? 17.641 -28.781 -27.188 1 70.12 269 ASN B CA 1
ATOM 5379 C C . ASN B 1 269 ? 18.562 -28.156 -26.156 1 70.12 269 ASN B C 1
ATOM 5381 O O . ASN B 1 269 ? 19.688 -27.781 -26.484 1 70.12 269 ASN B O 1
ATOM 5385 N N . THR B 1 270 ? 18.047 -27.453 -25.312 1 63.47 270 THR B N 1
ATOM 5386 C CA . THR B 1 270 ? 18.953 -26.812 -24.375 1 63.47 270 THR B CA 1
ATOM 5387 C C . THR B 1 270 ? 19.344 -27.781 -23.25 1 63.47 270 THR B C 1
ATOM 5389 O O . THR B 1 270 ? 18.703 -28.812 -23.078 1 63.47 270 THR B O 1
ATOM 5392 N N . ASN B 1 271 ? 20.484 -27.422 -22.625 1 66.38 271 ASN B N 1
ATOM 5393 C CA . ASN B 1 271 ? 21.016 -28.125 -21.469 1 66.38 271 ASN B CA 1
ATOM 5394 C C . ASN B 1 271 ? 19.969 -28.234 -20.359 1 66.38 271 ASN B C 1
ATOM 5396 O O . ASN B 1 271 ? 19.375 -27.234 -19.953 1 66.38 271 ASN B O 1
ATOM 5400 N N . ASP B 1 272 ? 19.656 -29.484 -20 1 69.75 272 ASP B N 1
ATOM 5401 C CA . ASP B 1 272 ? 18.578 -29.781 -19.062 1 69.75 272 ASP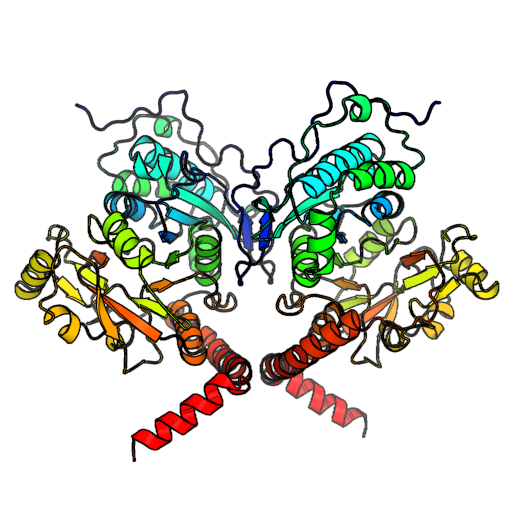 B CA 1
ATOM 5402 C C . ASP B 1 272 ? 18.938 -29.391 -17.641 1 69.75 272 ASP B C 1
ATOM 5404 O O . ASP B 1 272 ? 18.094 -29.453 -16.734 1 69.75 272 ASP B O 1
ATOM 5408 N N . THR B 1 273 ? 20.109 -28.875 -17.469 1 77.56 273 THR B N 1
ATOM 5409 C CA . THR B 1 273 ? 20.453 -28.719 -16.062 1 77.56 273 THR B CA 1
ATOM 5410 C C . THR B 1 273 ? 20.703 -27.25 -15.742 1 77.56 273 THR B C 1
ATOM 5412 O O . THR B 1 273 ? 20.812 -26.875 -14.57 1 77.56 273 THR B O 1
ATOM 5415 N N . GLU B 1 274 ? 20.781 -26.484 -16.734 1 90.38 274 GLU B N 1
ATOM 5416 C CA . GLU B 1 274 ? 21.031 -25.078 -16.484 1 90.38 274 GLU B CA 1
ATOM 5417 C C . GLU B 1 274 ? 19.969 -24.203 -17.156 1 90.38 274 GLU B C 1
ATOM 5419 O O . GLU B 1 274 ? 19.688 -24.375 -18.344 1 90.38 274 GLU B O 1
ATOM 5424 N N . VAL B 1 275 ? 19.453 -23.281 -16.391 1 95.5 275 VAL B N 1
ATOM 5425 C CA . VAL B 1 275 ? 18.438 -22.375 -16.906 1 95.5 275 VAL B CA 1
ATOM 5426 C C . VAL B 1 275 ? 19.078 -21.344 -17.844 1 95.5 275 VAL B C 1
ATOM 5428 O O . VAL B 1 275 ? 20.156 -20.812 -17.547 1 95.5 275 VAL B O 1
ATOM 5431 N N . SER B 1 276 ? 18.547 -21.156 -18.938 1 94.56 276 SER B N 1
ATOM 5432 C CA . SER B 1 276 ? 18.969 -20.156 -19.922 1 94.56 276 SER B CA 1
ATOM 5433 C C . SER B 1 276 ? 17.766 -19.578 -20.672 1 94.56 276 SER B C 1
ATOM 5435 O O . SER B 1 276 ? 16.641 -20.062 -20.516 1 94.56 276 SER B O 1
ATOM 5437 N N . VAL B 1 277 ? 18.016 -18.547 -21.391 1 95 277 VAL B N 1
ATOM 5438 C CA . VAL B 1 277 ? 16.984 -17.953 -22.234 1 95 277 VAL B CA 1
ATOM 5439 C C . VAL B 1 277 ? 16.781 -18.812 -23.484 1 95 277 VAL B C 1
ATOM 5441 O O . VAL B 1 277 ? 17.719 -19.031 -24.25 1 95 277 VAL B O 1
ATOM 5444 N N . SER B 1 278 ? 15.609 -19.312 -23.609 1 95.5 278 SER B N 1
ATOM 5445 C CA . SER B 1 278 ? 15.266 -20.047 -24.828 1 95.5 278 SER B CA 1
ATOM 5446 C C . SER B 1 278 ? 15.078 -19.109 -26.016 1 95.5 278 SER B C 1
ATOM 5448 O O . SER B 1 278 ? 15.633 -19.344 -27.094 1 95.5 278 SER B O 1
ATOM 5450 N N . HIS B 1 279 ? 14.258 -18.109 -25.828 1 95.75 279 HIS B N 1
ATOM 5451 C CA . HIS B 1 279 ? 13.977 -17.109 -26.859 1 95.75 279 HIS B CA 1
ATOM 5452 C C . HIS B 1 279 ? 13.32 -15.875 -26.266 1 95.75 279 HIS B C 1
ATOM 5454 O O . HIS B 1 279 ? 12.961 -15.859 -25.078 1 95.75 279 HIS B O 1
ATOM 5460 N N . ILE B 1 280 ? 13.234 -14.875 -27.047 1 95.25 280 ILE B N 1
ATOM 5461 C CA . ILE B 1 280 ? 12.539 -13.633 -26.688 1 95.25 280 ILE B CA 1
ATOM 5462 C C . ILE B 1 280 ? 11.148 -13.625 -27.312 1 95.25 280 ILE B C 1
ATOM 5464 O O . ILE B 1 280 ? 10.977 -14.039 -28.469 1 95.25 280 ILE B O 1
ATOM 5468 N N . VAL B 1 281 ? 10.195 -13.219 -26.5 1 96.81 281 VAL B N 1
ATOM 5469 C CA . VAL B 1 281 ? 8.859 -13.055 -27.062 1 96.81 281 VAL B CA 1
ATOM 5470 C C . VAL B 1 281 ? 8.867 -11.938 -28.094 1 96.81 281 VAL B C 1
ATOM 5472 O O . VAL B 1 281 ? 9.242 -10.805 -27.797 1 96.81 281 VAL B O 1
ATOM 5475 N N . THR B 1 282 ? 8.43 -12.211 -29.344 1 93.69 282 THR B N 1
ATOM 5476 C CA . THR B 1 282 ? 8.492 -11.234 -30.422 1 93.69 282 THR B CA 1
ATOM 5477 C C . THR B 1 282 ? 7.094 -10.859 -30.891 1 93.69 282 THR B C 1
ATOM 5479 O O . THR B 1 282 ? 6.914 -9.859 -31.594 1 93.69 282 THR B O 1
ATOM 5482 N N . ASN B 1 283 ? 6.141 -11.625 -30.625 1 91.19 283 ASN B N 1
ATOM 5483 C CA . ASN B 1 283 ? 4.762 -11.398 -31.047 1 91.19 283 ASN B CA 1
ATOM 5484 C C . ASN B 1 283 ? 3.834 -11.227 -29.844 1 91.19 283 ASN B C 1
ATOM 5486 O O . ASN B 1 283 ? 2.941 -12.047 -29.625 1 91.19 283 ASN B O 1
ATOM 5490 N N . PHE B 1 284 ? 3.982 -10.094 -29.234 1 91.38 284 PHE B N 1
ATOM 5491 C CA . PHE B 1 284 ? 3.166 -9.836 -28.047 1 91.38 284 PHE B CA 1
ATOM 5492 C C . PHE B 1 284 ? 1.691 -9.742 -28.422 1 91.38 284 PHE B C 1
ATOM 5494 O O . PHE B 1 284 ? 1.338 -9.125 -29.438 1 91.38 284 PHE B O 1
ATOM 5501 N N . GLU B 1 285 ? 0.932 -10.43 -27.656 1 89 285 GLU B N 1
ATOM 5502 C CA . GLU B 1 285 ? -0.519 -10.406 -27.828 1 89 285 GLU B CA 1
ATOM 5503 C C . GLU B 1 285 ? -1.187 -9.617 -26.703 1 89 285 GLU B C 1
ATOM 5505 O O . GLU B 1 285 ? -0.785 -9.711 -25.547 1 89 285 GLU B O 1
ATOM 5510 N N . PHE B 1 286 ? -2.242 -9 -27.031 1 87.19 286 PHE B N 1
ATOM 5511 C CA . PHE B 1 286 ? -2.959 -8.117 -26.125 1 87.19 286 PHE B CA 1
ATOM 5512 C C . PHE B 1 286 ? -3.42 -8.867 -24.875 1 87.19 286 PHE B C 1
ATOM 5514 O O . PHE B 1 286 ? -3.326 -8.352 -23.766 1 87.19 286 PHE B O 1
ATOM 5521 N N . LEU B 1 287 ? -3.863 -10.008 -25 1 91.31 287 LEU B N 1
ATOM 5522 C CA . LEU B 1 287 ? -4.43 -10.766 -23.891 1 91.31 287 LEU B CA 1
ATOM 5523 C C . LEU B 1 287 ? -3.385 -11.695 -23.281 1 91.31 287 LEU B C 1
ATOM 5525 O O . LEU B 1 287 ? -3.729 -12.625 -22.547 1 91.31 287 LEU B O 1
ATOM 5529 N N . TYR B 1 288 ? -2.094 -11.438 -23.578 1 95.38 288 TYR B N 1
ATOM 5530 C CA . TYR B 1 288 ? -0.991 -12.258 -23.078 1 95.38 288 TYR B CA 1
ATOM 5531 C C . TYR B 1 288 ? -0.908 -12.188 -21.547 1 95.38 288 TYR B C 1
ATOM 5533 O O . TYR B 1 288 ? -0.863 -11.102 -20.969 1 95.38 288 TYR B O 1
ATOM 5541 N N . GLU B 1 289 ? -0.932 -13.328 -20.828 1 95.81 289 GLU B N 1
ATOM 5542 C CA . GLU B 1 289 ? -0.876 -13.43 -19.375 1 95.81 289 GLU B CA 1
ATOM 5543 C C . GLU B 1 289 ? 0.186 -14.43 -18.922 1 95.81 289 GLU B C 1
ATOM 5545 O O . GLU B 1 289 ? -0.126 -15.414 -18.25 1 95.81 289 GLU B O 1
ATOM 5550 N N . PRO B 1 290 ? 1.405 -14.148 -19.219 1 97.25 290 PRO B N 1
ATOM 5551 C CA . PRO B 1 290 ? 2.469 -15.055 -18.797 1 97.25 290 PRO B CA 1
ATOM 5552 C C . PRO B 1 290 ? 2.723 -14.992 -17.281 1 97.25 290 PRO B C 1
ATOM 5554 O O . PRO B 1 290 ? 2.426 -13.977 -16.641 1 97.25 290 PRO B O 1
ATOM 5557 N N . PHE B 1 291 ? 3.135 -16.109 -16.734 1 98.25 291 PHE B N 1
ATOM 5558 C CA . PHE B 1 291 ? 3.783 -16.078 -15.43 1 98.25 291 PHE B CA 1
ATOM 5559 C C . PHE B 1 291 ? 5.27 -15.781 -15.57 1 98.25 291 PHE B C 1
ATOM 5561 O O . PHE B 1 291 ? 5.965 -16.406 -16.375 1 98.25 291 PHE B O 1
ATOM 5568 N N . TYR B 1 292 ? 5.781 -14.766 -14.867 1 98.25 292 TYR B N 1
ATOM 5569 C CA . TYR B 1 292 ? 7.137 -14.297 -15.133 1 98.25 292 TYR B CA 1
ATOM 5570 C C . TYR B 1 292 ? 7.855 -13.945 -13.844 1 98.25 292 TYR B C 1
ATOM 5572 O O . TYR B 1 292 ? 7.227 -13.789 -12.789 1 98.25 292 TYR B O 1
ATOM 5580 N N . ILE B 1 293 ? 9.133 -13.914 -13.906 1 98.31 293 ILE B N 1
ATOM 5581 C CA . ILE B 1 293 ? 10.047 -13.398 -12.898 1 98.31 293 ILE B CA 1
ATOM 5582 C C . ILE B 1 293 ? 10.562 -12.023 -13.312 1 98.31 293 ILE B C 1
ATOM 5584 O O . ILE B 1 293 ? 10.969 -11.828 -14.461 1 98.31 293 ILE B O 1
ATOM 5588 N N . SER B 1 294 ? 10.547 -11.062 -12.438 1 97.75 294 SER B N 1
ATOM 5589 C CA . SER B 1 294 ? 11.102 -9.742 -12.703 1 97.75 294 SER B CA 1
ATOM 5590 C C . SER B 1 294 ? 11.508 -9.047 -11.414 1 97.75 294 SER B C 1
ATOM 5592 O O . SER B 1 294 ? 11.156 -9.492 -10.32 1 97.75 294 SER B O 1
ATOM 5594 N N . VAL B 1 295 ? 12.352 -8.062 -11.602 1 95.62 295 VAL B N 1
ATOM 5595 C CA . VAL B 1 295 ? 12.508 -7.117 -10.508 1 95.62 295 VAL B CA 1
ATOM 5596 C C . VAL B 1 295 ? 11.18 -6.426 -10.211 1 95.62 295 VAL B C 1
ATOM 5598 O O . VAL B 1 295 ? 10.445 -6.066 -11.141 1 95.62 295 VAL B O 1
ATOM 5601 N N . ASP B 1 296 ? 10.844 -6.273 -8.93 1 93.5 296 ASP B N 1
ATOM 5602 C CA . ASP B 1 296 ? 9.469 -5.863 -8.625 1 93.5 296 ASP B CA 1
ATOM 5603 C C . ASP B 1 296 ? 9.336 -4.344 -8.633 1 93.5 296 ASP B C 1
ATOM 5605 O O . ASP B 1 296 ? 8.688 -3.77 -7.754 1 93.5 296 ASP B O 1
ATOM 5609 N N . ASN B 1 297 ? 9.992 -3.641 -9.438 1 93.94 297 ASN B N 1
ATOM 5610 C CA . ASN B 1 297 ? 9.617 -2.289 -9.844 1 93.94 297 ASN B CA 1
ATOM 5611 C C . ASN B 1 297 ? 8.781 -2.293 -11.117 1 93.94 297 ASN B C 1
ATOM 5613 O O . ASN B 1 297 ? 8.492 -1.234 -11.68 1 93.94 297 ASN B O 1
ATOM 5617 N N . ALA B 1 298 ? 8.438 -3.537 -11.617 1 96.19 298 ALA B N 1
ATOM 5618 C CA . ALA B 1 298 ? 7.441 -3.674 -12.672 1 96.19 298 ALA B CA 1
ATOM 5619 C C . ALA B 1 298 ? 6.121 -3.016 -12.273 1 96.19 298 ALA B C 1
ATOM 5621 O O . ALA B 1 298 ? 5.797 -2.936 -11.094 1 96.19 298 ALA B O 1
ATOM 5622 N N . PRO B 1 299 ? 5.395 -2.559 -13.273 1 97.06 299 PRO B N 1
ATOM 5623 C CA . PRO B 1 299 ? 4.133 -1.896 -12.93 1 97.06 299 PRO B CA 1
ATOM 5624 C C . PRO B 1 299 ? 3.27 -2.723 -11.984 1 97.06 299 PRO B C 1
ATOM 5626 O O . PRO B 1 299 ? 3.186 -3.943 -12.125 1 97.06 299 PRO B O 1
ATOM 5629 N N . ALA B 1 300 ? 2.676 -2.031 -10.992 1 97.81 300 ALA B N 1
ATOM 5630 C CA . ALA B 1 300 ? 1.737 -2.693 -10.086 1 97.81 300 ALA B CA 1
ATOM 5631 C C . ALA B 1 300 ? 0.463 -3.1 -10.828 1 97.81 300 ALA B C 1
ATOM 5633 O O . ALA B 1 300 ? 0.136 -2.535 -11.875 1 97.81 300 ALA B O 1
ATOM 5634 N N . HIS B 1 301 ? -0.175 -4.145 -10.312 1 98.31 301 HIS B N 1
ATOM 5635 C CA . HIS B 1 301 ? -1.493 -4.484 -10.828 1 98.31 301 HIS B CA 1
ATOM 5636 C C . HIS B 1 301 ? -2.523 -3.424 -10.461 1 98.31 301 HIS B C 1
ATOM 5638 O O . HIS B 1 301 ? -2.604 -3.006 -9.305 1 98.31 301 HIS B O 1
ATOM 5644 N N . ASP B 1 302 ? -3.283 -2.943 -11.469 1 97.94 302 ASP B N 1
ATOM 5645 C CA . ASP B 1 302 ? -4.281 -1.904 -11.227 1 97.94 302 ASP B CA 1
ATOM 5646 C C . ASP B 1 302 ? -5.438 -2.438 -10.391 1 97.94 302 ASP B C 1
ATOM 5648 O O . ASP B 1 302 ? -6.18 -3.32 -10.828 1 97.94 302 ASP B O 1
ATOM 5652 N N . GLU B 1 303 ? -5.621 -1.901 -9.25 1 97.88 303 GLU B N 1
ATOM 5653 C CA . GLU B 1 303 ? -6.547 -2.43 -8.25 1 97.88 303 GLU B CA 1
ATOM 5654 C C . GLU B 1 303 ? -7.984 -2.033 -8.57 1 97.88 303 GLU B C 1
ATOM 5656 O O . GLU B 1 303 ? -8.922 -2.488 -7.906 1 97.88 303 GLU B O 1
ATOM 5661 N N . ARG B 1 304 ? -8.266 -1.236 -9.633 1 95.94 304 ARG B N 1
ATOM 5662 C CA . ARG B 1 304 ? -9.617 -0.915 -10.086 1 95.94 304 ARG B CA 1
ATOM 5663 C C . ARG B 1 304 ? -10.289 -2.131 -10.719 1 95.94 304 ARG B C 1
ATOM 5665 O O . ARG B 1 304 ? -11.516 -2.211 -10.766 1 95.94 304 ARG B O 1
ATOM 5672 N N . PHE B 1 305 ? -9.438 -3.049 -11.242 1 97.38 305 PHE B N 1
ATOM 5673 C CA . PHE B 1 305 ? -9.961 -4.27 -11.844 1 97.38 305 PHE B CA 1
ATOM 5674 C C . PHE B 1 305 ? -10.305 -5.297 -10.781 1 97.38 305 PHE B C 1
ATOM 5676 O O . PHE B 1 305 ? -9.414 -5.883 -10.164 1 97.38 305 PHE B O 1
ATOM 5683 N N . LEU B 1 306 ? -11.57 -5.516 -10.555 1 96.06 306 LEU B N 1
ATOM 5684 C CA . LEU B 1 306 ? -12.07 -6.512 -9.617 1 96.06 306 LEU B CA 1
ATOM 5685 C C . LEU B 1 306 ? -12.828 -7.613 -10.352 1 96.06 306 LEU B C 1
ATOM 5687 O O . LEU B 1 306 ? -13.508 -7.352 -11.352 1 96.06 306 LEU B O 1
ATOM 5691 N N . GLY B 1 307 ? -12.68 -8.797 -9.867 1 94.5 307 GLY B N 1
ATOM 5692 C CA . GLY B 1 307 ? -13.375 -9.906 -10.508 1 94.5 307 GLY B CA 1
ATOM 5693 C C . GLY B 1 307 ? -12.711 -10.375 -11.789 1 94.5 307 GLY B C 1
ATOM 5694 O O . GLY B 1 307 ? -11.523 -10.109 -12.008 1 94.5 307 GLY B O 1
ATOM 5695 N N . TYR B 1 308 ? -13.445 -11.055 -12.57 1 90.56 308 TYR B N 1
ATOM 5696 C CA . TYR B 1 308 ? -12.875 -11.703 -13.75 1 90.56 308 TYR B CA 1
ATOM 5697 C C . TYR B 1 308 ? -12.75 -10.727 -14.906 1 90.56 308 TYR B C 1
ATOM 5699 O O . TYR B 1 308 ? -13.625 -9.883 -15.117 1 90.56 308 TYR B O 1
ATOM 5707 N N . GLY B 1 309 ? -11.609 -10.883 -15.547 1 92.5 309 GLY B N 1
ATOM 5708 C CA . GLY B 1 309 ? -11.406 -10.125 -16.766 1 92.5 309 GLY B CA 1
ATOM 5709 C C . GLY B 1 309 ? -10.422 -8.984 -16.609 1 92.5 309 GLY B C 1
ATOM 5710 O O . GLY B 1 309 ? -10.555 -8.164 -15.695 1 92.5 309 GLY B O 1
ATOM 5711 N N . PHE B 1 310 ? -9.438 -9.008 -17.375 1 93.94 310 PHE B N 1
ATOM 5712 C CA . PHE B 1 310 ? -8.484 -7.922 -17.578 1 93.94 310 PHE B CA 1
ATOM 5713 C C . PHE B 1 310 ? -7.676 -7.668 -16.312 1 93.94 310 PHE B C 1
ATOM 5715 O O . PHE B 1 310 ? -7.152 -6.57 -16.125 1 93.94 310 PHE B O 1
ATOM 5722 N N . THR B 1 311 ? -7.633 -8.539 -15.438 1 95.06 311 THR B N 1
ATOM 5723 C CA . THR B 1 311 ? -6.906 -8.328 -14.195 1 95.06 311 THR B CA 1
ATOM 5724 C C . THR B 1 311 ? -5.41 -8.531 -14.398 1 95.06 311 THR B C 1
ATOM 5726 O O . THR B 1 311 ? -4.641 -7.57 -14.43 1 95.06 311 THR B O 1
ATOM 5729 N N . ARG B 1 312 ? -5.016 -9.711 -14.82 1 95.31 312 ARG B N 1
ATOM 5730 C CA . ARG B 1 312 ? -3.598 -10 -15.016 1 95.31 312 ARG B CA 1
ATOM 5731 C C . ARG B 1 312 ? -3.084 -9.375 -16.312 1 95.31 312 ARG B C 1
ATOM 5733 O O . ARG B 1 312 ? -1.998 -8.789 -16.328 1 95.31 312 ARG B O 1
ATOM 5740 N N . ASN B 1 313 ? -3.83 -9.461 -17.375 1 94.62 313 ASN B N 1
ATOM 5741 C CA . ASN B 1 313 ? -3.365 -9.039 -18.688 1 94.62 313 ASN B CA 1
ATOM 5742 C C . ASN B 1 313 ? -3.113 -7.539 -18.75 1 94.62 313 ASN B C 1
ATOM 5744 O O . ASN B 1 313 ? -2.219 -7.078 -19.453 1 94.62 313 ASN B O 1
ATOM 5748 N N . SER B 1 314 ? -3.924 -6.742 -17.969 1 96.94 314 SER B N 1
ATOM 5749 C CA . SER B 1 314 ? -3.729 -5.297 -17.984 1 96.94 314 SER B CA 1
ATOM 5750 C C . SER B 1 314 ? -2.334 -4.926 -17.484 1 96.94 314 SER B C 1
ATOM 5752 O O . SER B 1 314 ? -1.674 -4.062 -18.078 1 96.94 314 SER B O 1
ATOM 5754 N N . GLN B 1 315 ? -1.895 -5.586 -16.5 1 98 315 GLN B N 1
ATOM 5755 C CA . GLN B 1 315 ? -0.573 -5.309 -15.938 1 98 315 GLN B CA 1
ATOM 5756 C C . GLN B 1 315 ? 0.528 -5.719 -16.906 1 98 315 GLN B C 1
ATOM 5758 O O . GLN B 1 315 ? 1.506 -4.992 -17.094 1 98 315 GLN B O 1
ATOM 5763 N N . VAL B 1 316 ? 0.43 -6.828 -17.547 1 97.31 316 VAL B N 1
ATOM 5764 C CA . VAL B 1 316 ? 1.41 -7.305 -18.531 1 97.31 316 VAL B CA 1
ATOM 5765 C C . VAL B 1 316 ? 1.413 -6.391 -19.75 1 97.31 316 VAL B C 1
ATOM 5767 O O . VAL B 1 316 ? 2.473 -6.098 -20.312 1 97.31 316 VAL B O 1
ATOM 5770 N N . TYR B 1 317 ? 0.229 -5.992 -20.125 1 96.31 317 TYR B N 1
ATOM 5771 C CA . TYR B 1 317 ? 0.125 -5.047 -21.234 1 96.31 317 TYR B CA 1
ATOM 5772 C C . TYR B 1 317 ? 0.862 -3.752 -20.922 1 96.31 317 TYR B C 1
ATOM 5774 O O . TYR B 1 317 ? 1.575 -3.213 -21.766 1 96.31 317 TYR B O 1
ATOM 5782 N N . GLU B 1 318 ? 0.705 -3.295 -19.734 1 96.81 318 GLU B N 1
ATOM 5783 C CA . GLU B 1 318 ? 1.439 -2.096 -19.328 1 96.81 318 GLU B CA 1
ATOM 5784 C C . GLU B 1 318 ? 2.947 -2.328 -19.391 1 96.81 318 GLU B C 1
ATOM 5786 O O . GLU B 1 318 ? 3.697 -1.446 -19.812 1 96.81 318 GLU B O 1
ATOM 5791 N N . MET B 1 319 ? 3.42 -3.482 -18.969 1 96.38 319 MET B N 1
ATOM 5792 C CA . MET B 1 319 ? 4.836 -3.812 -19.062 1 96.38 319 MET B CA 1
ATOM 5793 C C . MET B 1 319 ? 5.312 -3.725 -20.516 1 96.38 319 MET B C 1
ATOM 5795 O O . MET B 1 319 ? 6.375 -3.166 -20.781 1 96.38 319 MET B O 1
ATOM 5799 N N . HIS B 1 320 ? 4.512 -4.246 -21.344 1 94.88 320 HIS B N 1
ATOM 5800 C CA . HIS B 1 320 ? 4.852 -4.215 -22.766 1 94.88 320 HIS B CA 1
ATOM 5801 C C . HIS B 1 320 ? 4.973 -2.783 -23.266 1 94.88 320 HIS B C 1
ATOM 5803 O O . HIS B 1 320 ? 5.961 -2.434 -23.922 1 94.88 320 HIS B O 1
ATOM 5809 N N . ILE B 1 321 ? 3.961 -1.966 -22.938 1 93.88 321 ILE B N 1
ATOM 5810 C CA . ILE B 1 321 ? 3.943 -0.573 -23.375 1 93.88 321 ILE B CA 1
ATOM 5811 C C . ILE B 1 321 ? 5.109 0.18 -22.734 1 93.88 321 ILE B C 1
ATOM 5813 O O . ILE B 1 321 ? 5.691 1.073 -23.359 1 93.88 321 ILE B O 1
ATOM 5817 N N . ALA B 1 322 ? 5.492 -0.256 -21.578 1 93.69 322 ALA B N 1
ATOM 5818 C CA . ALA B 1 322 ? 6.586 0.376 -20.844 1 93.69 322 ALA B CA 1
ATOM 5819 C C . ALA B 1 322 ? 7.941 -0.071 -21.391 1 93.69 322 ALA B C 1
ATOM 5821 O O . ALA B 1 322 ? 8.984 0.408 -20.938 1 93.69 322 ALA B O 1
ATOM 5822 N N . GLY B 1 323 ? 7.977 -1.033 -22.25 1 92.06 323 GLY B N 1
ATOM 5823 C CA . GLY B 1 323 ? 9.203 -1.394 -22.938 1 92.06 323 GLY B CA 1
ATOM 5824 C C . GLY B 1 323 ? 9.859 -2.645 -22.375 1 92.06 323 GLY B C 1
ATOM 5825 O O . GLY B 1 323 ? 11.023 -2.928 -22.672 1 92.06 323 GLY B O 1
ATOM 5826 N N . TYR B 1 324 ? 9.188 -3.385 -21.609 1 95.06 324 TYR B N 1
ATOM 5827 C CA . TYR B 1 324 ? 9.742 -4.633 -21.094 1 95.06 324 TYR B CA 1
ATOM 5828 C C . TYR B 1 324 ? 9.961 -5.637 -22.203 1 95.06 324 TYR B C 1
ATOM 5830 O O . TYR B 1 324 ? 9.133 -5.754 -23.125 1 95.06 324 TYR B O 1
ATOM 5838 N N . GLN B 1 325 ? 11.031 -6.328 -22.062 1 95.12 325 GLN B N 1
ATOM 5839 C CA . GLN B 1 325 ? 11.289 -7.484 -22.906 1 95.12 325 GLN B CA 1
ATOM 5840 C C . GLN B 1 325 ? 11.008 -8.789 -22.172 1 95.12 325 GLN B C 1
ATOM 5842 O O . GLN B 1 325 ? 11.367 -8.93 -21 1 95.12 325 GLN B O 1
ATOM 5847 N N . PHE B 1 326 ? 10.367 -9.641 -22.891 1 96.94 326 PHE B N 1
ATOM 5848 C CA . PHE B 1 326 ? 9.969 -10.906 -22.297 1 96.94 326 PHE B CA 1
ATOM 5849 C C . PHE B 1 326 ? 10.852 -12.039 -22.797 1 96.94 326 PHE B C 1
ATOM 5851 O O . PHE B 1 326 ? 10.844 -12.359 -23.984 1 96.94 326 PHE B O 1
ATOM 5858 N N . TYR B 1 327 ? 11.594 -12.594 -21.875 1 96.88 327 TYR B N 1
ATOM 5859 C CA . TYR B 1 327 ? 12.5 -13.695 -22.172 1 96.88 327 TYR B CA 1
ATOM 5860 C C . TYR B 1 327 ? 11.953 -15.016 -21.641 1 96.88 327 TYR B C 1
ATOM 5862 O O . TYR B 1 327 ? 11.719 -15.156 -20.438 1 96.88 327 TYR B O 1
ATOM 5870 N N . VAL B 1 328 ? 11.758 -15.969 -22.516 1 97.5 328 VAL B N 1
ATOM 5871 C CA . VAL B 1 328 ? 11.25 -17.266 -22.094 1 97.5 328 VAL B CA 1
ATOM 5872 C C . VAL B 1 328 ? 12.398 -18.156 -21.641 1 97.5 328 VAL B C 1
ATOM 5874 O O . VAL B 1 328 ? 13.383 -18.328 -22.359 1 97.5 328 VAL B O 1
ATOM 5877 N N . LEU B 1 329 ? 12.258 -18.703 -20.438 1 97 329 LEU B N 1
ATOM 5878 C CA . LEU B 1 329 ? 13.336 -19.5 -19.859 1 97 329 LEU B CA 1
ATOM 5879 C C . LEU B 1 329 ? 13.117 -20.984 -20.125 1 97 329 LEU B C 1
ATOM 5881 O O . LEU B 1 329 ? 11.977 -21.422 -20.281 1 97 329 LEU B O 1
ATOM 5885 N N . SER B 1 330 ? 14.133 -21.734 -20.219 1 96 330 SER B N 1
ATOM 5886 C CA . SER B 1 330 ? 14.195 -23.188 -20.328 1 96 330 SER B CA 1
ATOM 5887 C C . SER B 1 330 ? 15.305 -23.75 -19.438 1 96 330 SER B C 1
ATOM 5889 O O . SER B 1 330 ? 16.344 -23.109 -19.25 1 96 330 SER B O 1
ATOM 5891 N N . PRO B 1 331 ? 15.266 -24.875 -18.75 1 96.19 331 PRO B N 1
ATOM 5892 C CA . PRO B 1 331 ? 14.18 -25.844 -18.984 1 96.19 331 PRO B CA 1
ATOM 5893 C C . PRO B 1 331 ? 13.078 -25.75 -17.938 1 96.19 331 PRO B C 1
ATOM 5895 O O . PRO B 1 331 ? 12.227 -26.641 -17.844 1 96.19 331 PRO B O 1
ATOM 5898 N N . VAL B 1 332 ? 13.094 -24.703 -17.047 1 96.69 332 VAL B N 1
ATOM 5899 C CA . VAL B 1 332 ? 12.117 -24.594 -15.969 1 96.69 332 VAL B CA 1
ATOM 5900 C C . VAL B 1 332 ? 10.727 -24.359 -16.562 1 96.69 332 VAL B C 1
ATOM 5902 O O . VAL B 1 332 ? 10.586 -23.719 -17.594 1 96.69 332 VAL B O 1
ATOM 5905 N N . PHE B 1 333 ? 9.734 -24.922 -15.992 1 97.75 333 PHE B N 1
ATOM 5906 C CA . PHE B 1 333 ? 8.344 -24.781 -16.391 1 97.75 333 PHE B CA 1
ATOM 5907 C C . PHE B 1 333 ? 7.422 -24.859 -15.172 1 97.75 333 PHE B C 1
ATOM 5909 O O . PHE B 1 333 ? 7.875 -25.141 -14.062 1 97.75 333 PHE B O 1
ATOM 5916 N N . THR B 1 334 ? 6.176 -24.469 -15.336 1 98.62 334 THR B N 1
ATOM 5917 C CA . THR B 1 334 ? 5.148 -24.656 -14.312 1 98.62 334 THR B CA 1
ATOM 5918 C C . THR B 1 334 ? 4.004 -25.516 -14.852 1 98.62 334 THR B C 1
ATOM 5920 O O . THR B 1 334 ? 3.867 -25.688 -16.062 1 98.62 334 THR B O 1
ATOM 5923 N N . GLY B 1 335 ? 3.297 -26.141 -13.906 1 98.5 335 GLY B N 1
ATOM 5924 C CA . GLY B 1 335 ? 2.168 -26.984 -14.266 1 98.5 335 GLY B CA 1
ATOM 5925 C C . GLY B 1 335 ? 0.893 -26.625 -13.523 1 98.5 335 GLY B C 1
ATOM 5926 O O . GLY B 1 335 ? 0.936 -26.219 -12.359 1 98.5 335 GLY B O 1
ATOM 5927 N N . HIS B 1 336 ? -0.134 -26.641 -14.219 1 98.12 336 HIS B N 1
ATOM 5928 C CA . HIS B 1 336 ? -1.484 -26.578 -13.672 1 98.12 336 HIS B CA 1
ATOM 5929 C C . HIS B 1 336 ? -2.182 -27.938 -13.797 1 98.12 336 HIS B C 1
ATOM 5931 O O . HIS B 1 336 ? -2.24 -28.5 -14.883 1 98.12 336 HIS B O 1
ATOM 5937 N N . TRP B 1 337 ? -2.721 -28.406 -12.703 1 97.69 337 TRP B N 1
ATOM 5938 C CA . TRP B 1 337 ? -3.355 -29.719 -12.734 1 97.69 337 TRP B CA 1
ATOM 5939 C C . TRP B 1 337 ? -4.688 -29.656 -13.484 1 97.69 337 TRP B C 1
ATOM 5941 O O . TRP B 1 337 ? -5.492 -28.75 -13.258 1 97.69 337 TRP B O 1
ATOM 5951 N N . GLY B 1 338 ? -4.887 -30.672 -14.344 1 97.12 338 GLY B N 1
ATOM 5952 C CA . GLY B 1 338 ? -6.145 -30.828 -15.062 1 97.12 338 GLY B CA 1
ATOM 5953 C C . GLY B 1 338 ? -6.105 -30.266 -16.469 1 97.12 338 GLY B C 1
ATOM 5954 O O . GLY B 1 338 ? -5.605 -29.156 -16.688 1 97.12 338 GLY B O 1
ATOM 5955 N N . LEU B 1 339 ? -6.609 -31.062 -17.453 1 96.38 339 LEU B N 1
ATOM 5956 C CA . LEU B 1 339 ? -6.793 -30.578 -18.812 1 96.38 339 LEU B CA 1
ATOM 5957 C C . LEU B 1 339 ? -8.102 -29.797 -18.953 1 96.38 339 LEU B C 1
ATOM 5959 O O . LEU B 1 339 ? -9.18 -30.391 -18.859 1 96.38 339 LEU B O 1
ATOM 5963 N N . GLN B 1 340 ? -7.941 -28.531 -19.062 1 92.31 340 GLN B N 1
ATOM 5964 C CA . GLN B 1 340 ? -9.109 -27.656 -19.078 1 92.31 340 GLN B CA 1
ATOM 5965 C C . GLN B 1 340 ? -9.93 -27.844 -20.359 1 92.31 340 GLN B C 1
ATOM 5967 O O . GLN B 1 340 ? -9.367 -28.078 -21.422 1 92.31 340 GLN B O 1
ATOM 5972 N N . ARG B 1 341 ? -11.203 -27.781 -20.219 1 90.44 341 ARG B N 1
ATOM 5973 C CA . ARG B 1 341 ? -12.125 -27.875 -21.344 1 90.44 341 ARG B CA 1
ATOM 5974 C C . ARG B 1 341 ? -12.977 -26.609 -21.453 1 90.44 341 ARG B C 1
ATOM 5976 O O . ARG B 1 341 ? -13.242 -25.938 -20.453 1 90.44 341 ARG B O 1
ATOM 5983 N N . LYS B 1 342 ? -13.359 -26.359 -22.688 1 86.44 342 LYS B N 1
ATOM 5984 C CA . LYS B 1 342 ? -14.195 -25.172 -22.906 1 86.44 342 LYS B CA 1
ATOM 5985 C C . LYS B 1 342 ? -15.562 -25.344 -22.25 1 86.44 342 LYS B C 1
ATOM 5987 O O . LYS B 1 342 ? -16.219 -26.375 -22.422 1 86.44 342 LYS B O 1
ATOM 5992 N N . GLN B 1 343 ? -15.797 -24.562 -21.359 1 80.5 343 GLN B N 1
ATOM 5993 C CA . GLN B 1 343 ? -17.109 -24.531 -20.734 1 80.5 343 GLN B CA 1
ATOM 5994 C C . GLN B 1 343 ? -17.828 -23.203 -20.969 1 80.5 343 GLN B C 1
ATOM 5996 O O . GLN B 1 343 ? -17.172 -22.203 -21.266 1 80.5 343 GLN B O 1
ATOM 6001 N N . ALA B 1 344 ? -19.172 -23.391 -20.953 1 77.38 344 ALA B N 1
ATOM 6002 C CA . ALA B 1 344 ? -19.953 -22.156 -21.078 1 77.38 344 ALA B CA 1
ATOM 6003 C C . ALA B 1 344 ? -19.656 -21.219 -19.906 1 77.38 344 ALA B C 1
ATOM 6005 O O . ALA B 1 344 ? -19.5 -21.656 -18.766 1 77.38 344 ALA B O 1
ATOM 6006 N N . ARG B 1 345 ? -19.453 -20.031 -20.25 1 79.88 345 ARG B N 1
ATOM 6007 C CA . ARG B 1 345 ? -19.234 -19.031 -19.219 1 79.88 345 ARG B CA 1
ATOM 6008 C C . ARG B 1 345 ? -20.547 -18.578 -18.609 1 79.88 345 ARG B C 1
ATOM 6010 O O . ARG B 1 345 ? -21.5 -18.234 -19.312 1 79.88 345 ARG B O 1
ATOM 6017 N N . PRO B 1 346 ? -20.562 -18.641 -17.312 1 85.56 346 PRO B N 1
ATOM 6018 C CA . PRO B 1 346 ? -21.781 -18.125 -16.688 1 85.56 346 PRO B CA 1
ATOM 6019 C C . PRO B 1 346 ? -21.984 -16.641 -16.922 1 85.56 346 PRO B C 1
ATOM 6021 O O . PRO B 1 346 ? -21.031 -15.914 -17.188 1 85.56 346 PRO B O 1
ATOM 6024 N N . ALA B 1 347 ? -23.234 -16.234 -16.781 1 87.81 347 ALA B N 1
ATOM 6025 C CA . ALA B 1 347 ? -23.641 -14.859 -17.078 1 87.81 347 ALA B CA 1
ATOM 6026 C C . ALA B 1 347 ? -22.906 -13.875 -16.172 1 87.81 347 ALA B C 1
ATOM 6028 O O . ALA B 1 347 ? -22.516 -12.789 -16.609 1 87.81 347 ALA B O 1
ATOM 6029 N N . TRP B 1 348 ? -22.703 -14.25 -14.977 1 88.44 348 TRP B N 1
ATOM 6030 C CA . TRP B 1 348 ? -22.062 -13.328 -14.039 1 88.44 348 TRP B CA 1
ATOM 6031 C C . TRP B 1 348 ? -20.625 -13.031 -14.453 1 88.44 348 TRP B C 1
ATOM 6033 O O . TRP B 1 348 ? -20.141 -11.914 -14.273 1 88.44 348 TRP B O 1
ATOM 6043 N N . ARG B 1 349 ? -19.984 -13.961 -14.953 1 88.88 349 ARG B N 1
ATOM 6044 C CA . ARG B 1 349 ? -18.609 -13.766 -15.414 1 88.88 349 ARG B CA 1
ATOM 6045 C C . ARG B 1 349 ? -18.547 -12.789 -16.578 1 88.88 349 ARG B C 1
ATOM 6047 O O . ARG B 1 349 ? -17.656 -11.945 -16.656 1 88.88 349 ARG B O 1
ATOM 6054 N N . GLU B 1 350 ? -19.516 -12.906 -17.453 1 90.06 350 GLU B N 1
ATOM 6055 C CA . GLU B 1 350 ? -19.594 -12 -18.594 1 90.06 350 GLU B CA 1
ATOM 6056 C C . GLU B 1 350 ? -19.859 -10.57 -18.141 1 90.06 350 GLU B C 1
ATOM 6058 O O . GLU B 1 350 ? -19.328 -9.617 -18.703 1 90.06 350 GLU B O 1
ATOM 6063 N N . GLN B 1 351 ? -20.688 -10.516 -17.156 1 92.62 351 GLN B N 1
ATOM 6064 C CA . GLN B 1 351 ? -20.969 -9.195 -16.594 1 92.62 351 GLN B CA 1
ATOM 6065 C C . GLN B 1 351 ? -19.719 -8.555 -16.016 1 92.62 351 GLN B C 1
ATOM 6067 O O . GLN B 1 351 ? -19.453 -7.371 -16.234 1 92.62 351 GLN B O 1
ATOM 6072 N N . GLN B 1 352 ? -18.922 -9.305 -15.297 1 93.25 352 GLN B N 1
ATOM 6073 C CA . GLN B 1 352 ? -17.672 -8.805 -14.734 1 93.25 352 GLN B CA 1
ATOM 6074 C C . GLN B 1 352 ? -16.688 -8.422 -15.836 1 93.25 352 GLN B C 1
ATOM 6076 O O . GLN B 1 352 ? -16.031 -7.383 -15.75 1 93.25 352 GLN B O 1
ATOM 6081 N N . ASN B 1 353 ? -16.641 -9.219 -16.844 1 93.12 353 ASN B N 1
ATOM 6082 C CA . ASN B 1 353 ? -15.758 -8.953 -17.984 1 93.12 353 ASN B CA 1
ATOM 6083 C C . ASN B 1 353 ? -16.125 -7.648 -18.688 1 93.12 353 ASN B C 1
ATOM 6085 O O . ASN B 1 353 ? -15.242 -6.875 -19.062 1 93.12 353 ASN B O 1
ATOM 6089 N N . ASN B 1 354 ? -17.422 -7.453 -18.844 1 93.44 354 ASN B N 1
ATOM 6090 C CA . ASN B 1 354 ? -17.891 -6.234 -19.484 1 93.44 354 ASN B CA 1
ATOM 6091 C C . ASN B 1 354 ? -17.578 -5 -18.656 1 93.44 354 ASN B C 1
ATOM 6093 O O . ASN B 1 354 ? -17.156 -3.969 -19.188 1 93.44 354 ASN B O 1
ATOM 6097 N N . ALA B 1 355 ? -17.797 -5.137 -17.406 1 93.44 355 ALA B N 1
ATOM 6098 C CA . ALA B 1 355 ? -17.484 -4.031 -16.5 1 93.44 355 ALA B CA 1
ATOM 6099 C C . ALA B 1 355 ? -16 -3.688 -16.547 1 93.44 355 ALA B C 1
ATOM 6101 O O . ALA B 1 355 ? -15.625 -2.514 -16.625 1 93.44 355 ALA B O 1
ATOM 6102 N N . ASN B 1 356 ? -15.141 -4.66 -16.578 1 95.56 356 ASN B N 1
ATOM 6103 C CA . ASN B 1 356 ? -13.703 -4.449 -16.594 1 95.56 356 ASN B CA 1
ATOM 6104 C C . ASN B 1 356 ? -13.219 -3.98 -17.953 1 95.56 356 ASN B C 1
ATOM 6106 O O . ASN B 1 356 ? -12.219 -3.268 -18.062 1 95.56 356 ASN B O 1
ATOM 6110 N N . ARG B 1 357 ? -13.922 -4.336 -18.984 1 94.62 357 ARG B N 1
ATOM 6111 C CA . ARG B 1 357 ? -13.57 -3.852 -20.312 1 94.62 357 ARG B CA 1
ATOM 6112 C C . ARG B 1 357 ? -13.672 -2.332 -20.391 1 94.62 357 ARG B C 1
ATOM 6114 O O . ARG B 1 357 ? -12.805 -1.678 -20.984 1 94.62 357 ARG B O 1
ATOM 6121 N N . ARG B 1 358 ? -14.703 -1.848 -19.781 1 92.81 358 ARG B N 1
ATOM 6122 C CA . ARG B 1 358 ? -14.859 -0.398 -19.75 1 92.81 358 ARG B CA 1
ATOM 6123 C C . ARG B 1 358 ? -13.711 0.26 -18.984 1 92.81 358 ARG B C 1
ATOM 6125 O O . ARG B 1 358 ? -13.172 1.275 -19.422 1 92.81 358 ARG B O 1
ATOM 6132 N N . LYS B 1 359 ? -13.328 -0.305 -17.938 1 94.44 359 LYS B N 1
ATOM 6133 C CA . LYS B 1 359 ? -12.195 0.193 -17.156 1 94.44 359 LYS B CA 1
ATOM 6134 C C . LYS B 1 359 ? -10.898 0.103 -17.969 1 94.44 359 LYS B C 1
ATOM 6136 O O . LYS B 1 359 ? -10.047 0.989 -17.875 1 94.44 359 LYS B O 1
ATOM 6141 N N . PHE B 1 360 ? -10.812 -0.948 -18.703 1 95.5 360 PHE B N 1
ATOM 6142 C CA . PHE B 1 360 ? -9.602 -1.189 -19.469 1 95.5 360 PHE B CA 1
ATOM 6143 C C . PHE B 1 360 ? -9.414 -0.122 -20.547 1 95.5 360 PHE B C 1
ATOM 6145 O O . PHE B 1 360 ? -8.289 0.295 -20.828 1 95.5 360 PHE B O 1
ATOM 6152 N N . ASP B 1 361 ? -10.445 0.333 -21.156 1 93.19 361 ASP B N 1
ATOM 6153 C CA . ASP B 1 361 ? -10.352 1.369 -22.188 1 93.19 361 ASP B CA 1
ATOM 6154 C C . ASP B 1 361 ? -9.758 2.654 -21.609 1 93.19 361 ASP B C 1
ATOM 6156 O O . ASP B 1 361 ? -8.883 3.271 -22.234 1 93.19 361 ASP B O 1
ATOM 6160 N N . VAL B 1 362 ? -10.188 2.977 -20.484 1 92.81 362 VAL B N 1
ATOM 6161 C CA . VAL B 1 362 ? -9.641 4.145 -19.797 1 92.81 362 VAL B CA 1
ATOM 6162 C C . VAL B 1 362 ? -8.188 3.889 -19.422 1 92.81 362 VAL B C 1
ATOM 6164 O O . VAL B 1 362 ? -7.316 4.727 -19.656 1 92.81 362 VAL B O 1
ATOM 6167 N N . PHE B 1 363 ? -8.008 2.742 -18.906 1 95.5 363 PHE B N 1
ATOM 6168 C CA . PHE B 1 363 ? -6.672 2.324 -18.484 1 95.5 363 PHE B CA 1
ATOM 6169 C C . PHE B 1 363 ? -5.695 2.4 -19.656 1 95.5 363 PHE B C 1
ATOM 6171 O O . PHE B 1 363 ? -4.586 2.922 -19.516 1 95.5 363 PHE B O 1
ATOM 6178 N N . LYS B 1 364 ? -6.074 1.897 -20.719 1 93.06 364 LYS B N 1
ATOM 6179 C CA . LYS B 1 364 ? -5.254 1.911 -21.922 1 93.06 364 LYS B CA 1
ATOM 6180 C C . LYS B 1 364 ? -4.863 3.336 -22.312 1 93.06 364 LYS B C 1
ATOM 6182 O O . LYS B 1 364 ? -3.699 3.605 -22.609 1 93.06 364 LYS B O 1
ATOM 6187 N N . SER B 1 365 ? -5.773 4.23 -22.25 1 91.94 365 SER B N 1
ATOM 6188 C CA . SER B 1 365 ? -5.5 5.629 -22.562 1 91.94 365 SER B CA 1
ATOM 6189 C C . SER B 1 365 ? -4.512 6.234 -21.562 1 91.94 365 SER B C 1
ATOM 6191 O O . SER B 1 365 ? -3.629 7.004 -21.953 1 91.94 365 SER B O 1
ATOM 6193 N N . GLU B 1 366 ? -4.66 5.883 -20.312 1 93.88 366 GLU B N 1
ATOM 6194 C CA . GLU B 1 366 ? -3.76 6.383 -19.281 1 93.88 366 GLU B CA 1
ATOM 6195 C C . GLU B 1 366 ? -2.322 5.941 -19.547 1 93.88 366 GLU B C 1
ATOM 6197 O O . GLU B 1 366 ? -1.396 6.754 -19.469 1 93.88 366 GLU B O 1
ATOM 6202 N N . ILE B 1 367 ? -2.129 4.66 -19.844 1 94.75 367 ILE B N 1
ATOM 6203 C CA . ILE B 1 367 ? -0.765 4.16 -19.969 1 94.75 367 ILE B CA 1
ATOM 6204 C C . ILE B 1 367 ? -0.154 4.66 -21.281 1 94.75 367 ILE B C 1
ATOM 6206 O O . ILE B 1 367 ? 1.062 4.84 -21.375 1 94.75 367 ILE B O 1
ATOM 6210 N N . PHE B 1 368 ? -0.94 4.941 -22.297 1 93.06 368 PHE B N 1
ATOM 6211 C CA . PHE B 1 368 ? -0.419 5.484 -23.547 1 93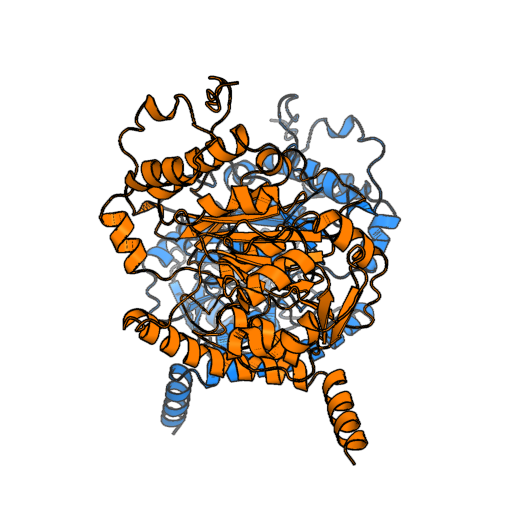.06 368 PHE B CA 1
ATOM 6212 C C . PHE B 1 368 ? 0.137 6.887 -23.328 1 93.06 368 PHE B C 1
ATOM 6214 O O . PHE B 1 368 ? 1.188 7.23 -23.875 1 93.06 368 PHE B O 1
ATOM 6221 N N . VAL B 1 369 ? -0.58 7.648 -22.578 1 91.62 369 VAL B N 1
ATOM 6222 C CA . VAL B 1 369 ? -0.079 9 -22.328 1 91.62 369 VAL B CA 1
ATOM 6223 C C . VAL B 1 369 ? 1.13 8.938 -21.406 1 91.62 369 VAL B C 1
ATOM 6225 O O . VAL B 1 369 ? 2.068 9.727 -21.547 1 91.62 369 VAL B O 1
ATOM 6228 N N . ARG B 1 370 ? 1.135 8.047 -20.5 1 93.38 370 ARG B N 1
ATOM 6229 C CA . ARG B 1 370 ? 2.209 7.906 -19.531 1 93.38 370 ARG B CA 1
ATOM 6230 C C . ARG B 1 370 ? 3.525 7.551 -20.203 1 93.38 370 ARG B C 1
ATOM 6232 O O . ARG B 1 370 ? 4.57 8.125 -19.891 1 93.38 370 ARG B O 1
ATOM 6239 N N . TYR B 1 371 ? 3.49 6.594 -21.109 1 91.44 371 TYR B N 1
ATOM 6240 C CA . TYR B 1 371 ? 4.723 6.047 -21.656 1 91.44 371 TYR B CA 1
ATOM 6241 C C . TYR B 1 371 ? 5.016 6.648 -23.031 1 91.44 371 TYR B C 1
ATOM 6243 O O . TYR B 1 371 ? 6.105 6.461 -23.578 1 91.44 371 TYR B O 1
ATOM 6251 N N . LYS B 1 372 ? 4.184 7.051 -23.891 1 75.06 372 LYS B N 1
ATOM 6252 C CA . LYS B 1 372 ? 4.434 7.652 -25.188 1 75.06 372 LYS B CA 1
ATOM 6253 C C . LYS B 1 372 ? 5.199 8.969 -25.047 1 75.06 372 LYS B C 1
ATOM 6255 O O . LYS B 1 372 ? 6.039 9.297 -25.891 1 75.06 372 LYS B O 1
ATOM 6260 N N . ASN B 1 373 ? 4.93 9.719 -24.062 1 58.09 373 ASN B N 1
ATOM 6261 C CA . ASN B 1 373 ? 5.809 10.859 -23.828 1 58.09 373 ASN B CA 1
ATOM 6262 C C . ASN B 1 373 ? 7.133 10.438 -23.203 1 58.09 373 ASN B C 1
ATOM 6264 O O . ASN B 1 373 ? 7.863 11.273 -22.672 1 58.09 373 ASN B O 1
ATOM 6268 N N . ASP B 1 374 ? 7.195 9.258 -23.078 1 53.41 374 ASP B N 1
ATOM 6269 C CA . ASP B 1 374 ? 8.523 8.836 -22.641 1 53.41 374 ASP B CA 1
ATOM 6270 C C . ASP B 1 374 ? 9.508 8.828 -23.797 1 53.41 374 ASP B C 1
ATOM 6272 O O . ASP B 1 374 ? 9.305 8.109 -24.781 1 53.41 374 ASP B O 1
ATOM 6276 N N . PRO B 1 375 ? 10.297 9.727 -23.938 1 47 375 PRO B N 1
ATOM 6277 C CA . PRO B 1 375 ? 11.211 9.852 -25.078 1 47 375 PRO B CA 1
ATOM 6278 C C . PRO B 1 375 ? 11.844 8.516 -25.469 1 47 375 PRO B C 1
ATOM 6280 O O . PRO B 1 375 ? 12.273 8.352 -26.625 1 47 375 PRO B O 1
ATOM 6283 N N . ARG B 1 376 ? 12.047 7.637 -24.609 1 41.56 376 ARG B N 1
ATOM 6284 C CA . ARG B 1 376 ? 12.766 6.414 -24.969 1 41.56 376 ARG B CA 1
ATOM 6285 C C . ARG B 1 376 ? 11.93 5.539 -25.891 1 41.56 376 ARG B C 1
ATOM 6287 O O . ARG B 1 376 ? 12.477 4.68 -26.594 1 41.56 376 ARG B O 1
ATOM 6294 N N . LEU B 1 377 ? 10.633 5.633 -25.844 1 49.53 377 LEU B N 1
ATOM 6295 C CA . LEU B 1 377 ? 9.773 4.816 -26.688 1 49.53 377 LEU B CA 1
ATOM 6296 C C . LEU B 1 377 ? 9.578 5.469 -28.047 1 49.53 377 LEU B C 1
ATOM 6298 O O . LEU B 1 377 ? 9.305 4.781 -29.047 1 49.53 377 LEU B O 1
ATOM 6302 N N . LEU B 1 378 ? 9.531 6.738 -28.078 1 42.78 378 LEU B N 1
ATOM 6303 C CA . LEU B 1 378 ? 9.445 7.418 -29.359 1 42.78 378 LEU B CA 1
ATOM 6304 C C . LEU B 1 378 ? 10.664 7.094 -30.234 1 42.78 378 LEU B C 1
ATOM 6306 O O . LEU B 1 378 ? 10.547 6.953 -31.453 1 42.78 378 LEU B O 1
ATOM 6310 N N . LEU B 1 379 ? 11.789 7 -29.703 1 37.91 379 LEU B N 1
ATOM 6311 C CA . LEU B 1 379 ? 12.984 6.707 -30.484 1 37.91 379 LEU B CA 1
ATOM 6312 C C . LEU B 1 379 ? 12.984 5.262 -30.953 1 37.91 379 LEU B C 1
ATOM 6314 O O . LEU B 1 379 ? 13.43 4.969 -32.062 1 37.91 379 LEU B O 1
ATOM 6318 N N . LYS B 1 380 ? 12.562 4.324 -30.141 1 39.03 380 LYS B N 1
ATOM 6319 C CA . LYS B 1 380 ? 12.594 2.941 -30.609 1 39.03 380 LYS B CA 1
ATOM 6320 C C . LYS B 1 380 ? 11.547 2.707 -31.703 1 39.03 380 LYS B C 1
ATOM 6322 O O . LYS B 1 380 ? 11.75 1.895 -32.594 1 39.03 380 LYS B O 1
ATOM 6327 N N . ALA B 1 381 ? 10.422 3.32 -31.703 1 37.5 381 ALA B N 1
ATOM 6328 C CA . ALA B 1 381 ? 9.469 3.145 -32.781 1 37.5 381 ALA B CA 1
ATOM 6329 C C . ALA B 1 381 ? 10.008 3.719 -34.094 1 37.5 381 ALA B C 1
ATOM 6331 O O . ALA B 1 381 ? 9.75 3.178 -35.188 1 37.5 381 ALA B O 1
ATOM 6332 N N . LYS B 1 382 ? 10.656 4.773 -34.031 1 39.91 382 LYS B N 1
ATOM 6333 C CA . LYS B 1 382 ? 11.234 5.273 -35.281 1 39.91 382 LYS B CA 1
ATOM 6334 C C . LYS B 1 382 ? 12.328 4.344 -35.812 1 39.91 382 LYS B C 1
ATOM 6336 O O . LYS B 1 382 ? 12.531 4.219 -37 1 39.91 382 LYS B O 1
ATOM 6341 N N . LYS B 1 383 ? 13.086 3.85 -34.906 1 37.31 383 LYS B N 1
ATOM 6342 C CA . LYS B 1 383 ? 14.164 3.004 -35.406 1 37.31 383 LYS B CA 1
ATOM 6343 C C . LYS B 1 383 ? 13.625 1.65 -35.875 1 37.31 383 LYS B C 1
ATOM 6345 O O . LYS B 1 383 ? 14.188 1.036 -36.781 1 37.31 383 LYS B O 1
ATOM 6350 N N . ASN B 1 384 ? 12.664 1.101 -35.188 1 33.84 384 ASN B N 1
ATOM 6351 C CA . ASN B 1 384 ? 12.141 -0.161 -35.688 1 33.84 384 ASN B CA 1
ATOM 6352 C C . ASN B 1 384 ? 11.328 0.047 -36.969 1 33.84 384 ASN B C 1
ATOM 6354 O O . ASN B 1 384 ? 11.008 -0.915 -37.656 1 33.84 384 ASN B O 1
ATOM 6358 N N . GLN B 1 385 ? 10.797 1.198 -37.188 1 35.09 385 GLN B N 1
ATOM 6359 C CA . GLN B 1 385 ? 10.258 1.404 -38.531 1 35.09 385 GLN B CA 1
ATOM 6360 C C . GLN B 1 385 ? 11.375 1.46 -39.562 1 35.09 385 GLN B C 1
ATOM 6362 O O . GLN B 1 385 ? 11.141 1.221 -40.75 1 35.09 385 GLN B O 1
ATOM 6367 N N . ILE B 1 386 ? 12.602 1.851 -39.219 1 33.06 386 ILE B N 1
ATOM 6368 C CA . ILE B 1 386 ? 13.633 1.905 -40.25 1 33.06 386 ILE B CA 1
ATOM 6369 C C . ILE B 1 386 ? 14.07 0.489 -40.625 1 33.06 386 ILE B C 1
ATOM 6371 O O . ILE B 1 386 ? 14.391 0.216 -41.781 1 33.06 386 ILE B O 1
ATOM 6375 N N . LEU B 1 387 ? 14.203 -0.501 -39.688 1 30.16 387 LEU B N 1
ATOM 6376 C CA . LEU B 1 387 ? 14.805 -1.737 -40.188 1 30.16 387 LEU B CA 1
ATOM 6377 C C . LEU B 1 387 ? 13.789 -2.551 -41 1 30.16 387 LEU B C 1
ATOM 6379 O O . LEU B 1 387 ? 14.133 -3.58 -41.562 1 30.16 387 LEU B O 1
ATOM 6383 N N . VAL B 1 388 ? 12.477 -2.262 -40.906 1 25.28 388 VAL B N 1
ATOM 6384 C CA . VAL B 1 388 ? 11.672 -3.053 -41.812 1 25.28 388 VAL B CA 1
ATOM 6385 C C . VAL B 1 388 ? 11.617 -2.354 -43.188 1 25.28 388 VAL B C 1
ATOM 6387 O O . VAL B 1 388 ? 10.883 -2.783 -44.062 1 25.28 388 VAL B O 1
ATOM 6390 N N . LYS B 1 389 ? 12.469 -1.312 -43.406 1 20.59 389 LYS B N 1
ATOM 6391 C CA . LYS B 1 389 ? 12.602 -1.066 -44.844 1 20.59 389 LYS B CA 1
ATOM 6392 C C . LYS B 1 389 ? 13.812 -1.786 -45.406 1 20.59 389 LYS B C 1
ATOM 6394 O O . LYS B 1 389 ? 14.883 -1.79 -44.812 1 20.59 389 LYS B O 1
#

InterPro domains:
  IPR043189 Beta-1,4-glucuronyltransferase 1 [PTHR46420] (8-376)

pLDDT: mean 89.18, std 15.98, range [20.42, 98.94]